Protein AF-A6R7G6-F1 (afdb_monomer)

Solvent-accessible surface area (backbone atoms only — not comparable to full-atom values): 27952 Å² total; per-residue (Å²): 140,76,88,80,79,79,88,85,70,88,82,64,100,45,64,70,62,49,52,57,54,51,56,64,68,70,66,77,73,83,87,83,83,85,75,81,83,83,69,73,82,87,54,69,49,76,60,52,69,65,52,47,53,56,47,39,74,53,33,26,69,84,69,64,51,50,32,32,72,85,32,80,32,86,44,64,49,76,43,20,25,41,95,50,79,38,76,44,68,49,78,50,63,40,46,49,58,53,22,52,49,43,24,53,43,52,71,58,58,76,83,73,89,89,80,89,82,87,79,90,68,47,49,63,60,49,53,62,50,35,54,57,30,52,78,71,67,38,52,69,60,41,50,53,52,52,50,50,44,38,48,30,26,72,78,61,50,33,53,37,33,37,102,47,78,95,24,65,54,31,40,46,66,70,57,56,35,60,52,22,53,52,53,26,74,73,39,85,54,61,69,60,17,52,52,51,28,49,52,29,43,45,33,38,54,37,28,42,52,68,48,46,65,18,78,76,14,29,36,87,88,80,72,45,32,27,40,32,42,84,59,77,59,76,81,83,87,62,63,89,69,73,58,43,86,73,42,46,66,55,12,59,74,71,74,48,51,60,70,60,38,51,51,35,44,59,73,60,77,50,88,56,70,71,58,53,50,52,46,29,19,54,50,6,29,52,21,60,71,51,70,82,49,80,93,36,74,90,43,26,33,79,40,66,40,68,71,57,46,54,36,50,52,47,38,54,51,43,49,52,47,43,28,48,76,72,36,73,71,50,70,85,72,55,80,95,51,51,47,88,85,52,69,74,65,64,85,74,94,67,84,82,78,87,81,79,89,82,87,91,78,93,75,79,81,77,76,75,91,72,74,76,68,75,82,80,71,66,60,70,63,62,52,48,51,53,50,51,55,52,51,51,53,52,51,49,38,23,49,40,45,43,57,30,58,60,84,57,68,40,91,84,41,87,89,58,26,59,70,37,77,67,88,89,38,55,63,47,74,79,57,59,51,48,58,80,85,47,67,52,81,67,44,57,74,74,52,81,66,82,68,55,78,82,77,66,66,75,74,83,75,79,131

pLDDT: mean 70.55, std 24.35, range [22.7, 98.06]

Radius of gyration: 28.35 Å; Cα contacts (8 Å, |Δi|>4): 483; chains: 1; bounding box: 57×86×83 Å

Secondary structure (DSSP, 8-state):
---------PPPS-HHHHHHHHHHHH------S---TTPPPPPB---HHHHHHHHHHHH-SS-SS--BTT--S-SEEEEEBGGGTTSSEEEEESHHHHHHHHHHHHHHTT-S----------HHHHHHHHHHHHHTT-HHHHHHHHHHHHHHHHHHSS--SSSSGGGTT------HHHHHHHHHHT-S-HHHHHHHHHHHHHHHHHHIIIIISSTTTB-TTTS-B-------S--SSSPTTTTHHHHHHHHHHTTS-HHHHHHHHHTTSS--HHHHHHHHHHHHHHHHT--S-GGGTTTGGG---HHHHHHHHHHHHHHHHHHHHTSTT-----GGG--TTTTT-----SPPP----------PPPPPS----------HHHHHHHHHHHHHHHHHHHHHBTT---S---TT-SS-TT---STT---TT--SS--SSS-HHHHHTT------TTT--------

Mean predicted aligned error: 15.46 Å

Sequence (463 aa):
MKENTPLTAPLDDHGFSHAIRELRKSSSIHITDSADEGSLPPVFKVWVDNAMESLLEQEDTDKNLQITILDNGPKVVSLGTFLSDGGRTREIRGTYLLANLLEELHLTKGRLASKMIHFHCVSKNRYFACLGLLELGRLDLVRDILYNFIFQVKHYGKIPNANRSYYLCRSQPPFLSDLAVRTFKSIDNKEEAAAVLRAGILAAIKEYFTVWMSEPRYDPTTGLSRFKPPGKGIPLEVEEGHFDAVLYSYAEKYACTIPEFIDQYNFGNVNEPELDEYFMHDRGVRESGHDTSYRFDQGCADLATVDLNCLLYKYESDIAWAIKNVFNDKLPIPAEWRTPETHYLRIRNNPLPATGAASPAANKPTPSVTRALPKFECVGGLSNQLVYRWLQLMVRVAVNYHGAIVEKYDVTQLDNPSQVDAEYGNQGLDFKYANVEGHRKLMVKALGLCVPYDDLRMENAHI

Foldseek 3Di:
DDDDDDPDDDDDPCLVVVVLVVVVVPPPDDDDDDDPPPDDDFAFDDPLVVCLVVLCVQAVQVNLQAHFLVTPGPQKDWTATVVVVRPDTDMDGHRQRSLVVLLVSVVPPPPDDDDDDDDFDFVVVVLVVLVLCLVVVVLVVLLVSLVVQLVCCLPLVGAFRTPDPLRSQAAAADDQLVSLVSSLVSDPPNVVSLVSNLSSLLSLVSSLVRPFQDPPQQDPVVRFGFLQGPDAADRPPDDPPPCCVVQVVVCVVVVHDSVVSSVCRRVVVDDDVVVRQVVRQVSSCVRHVPVDDPVSPVGRRVDRDPRRRVSSVVSVVSSCCCCVPPVVVDRDRDPSSDDPVCPPVDDDPDDDDDDDDDDDDDDDPPPDPPPPDPPPPVPSPPVVVVVVLVLLQQVQCCSRQSHFDWDAFDSVDSVCRQFDPPDVGTPSSNDHSHSPPPPCVSVVVSPPDPPDPVNPDPPDPDD

Structure (mmCIF, N/CA/C/O backbone):
data_AF-A6R7G6-F1
#
_entry.id   AF-A6R7G6-F1
#
loop_
_atom_site.group_PDB
_atom_site.id
_atom_site.type_symbol
_atom_site.label_atom_id
_atom_site.label_alt_id
_atom_site.label_comp_id
_atom_site.label_asym_id
_atom_site.label_entity_id
_atom_site.label_seq_id
_atom_site.pdbx_PDB_ins_code
_atom_site.Cartn_x
_atom_site.Cartn_y
_atom_site.Cartn_z
_atom_site.occupancy
_atom_site.B_iso_or_equiv
_atom_site.auth_seq_id
_atom_site.auth_comp_id
_atom_site.auth_asym_id
_atom_site.auth_atom_id
_atom_site.pdbx_PDB_model_num
ATOM 1 N N . MET A 1 1 ? -3.010 -20.285 52.092 1.00 33.47 1 MET A N 1
ATOM 2 C CA . MET A 1 1 ? -3.570 -21.053 50.963 1.00 33.47 1 MET A CA 1
ATOM 3 C C . MET A 1 1 ? -4.960 -20.518 50.663 1.00 33.47 1 MET A C 1
ATOM 5 O O . MET A 1 1 ? -5.876 -20.753 51.438 1.00 33.47 1 MET A O 1
ATOM 9 N N . LYS A 1 2 ? -5.086 -19.727 49.599 1.00 24.39 2 LYS A N 1
ATOM 10 C CA . LYS A 1 2 ? -6.346 -19.474 48.899 1.00 24.39 2 LYS A CA 1
ATOM 11 C C . LYS A 1 2 ? -6.039 -19.769 47.437 1.00 24.39 2 LYS A C 1
ATOM 13 O O . LYS A 1 2 ? -5.080 -19.221 46.902 1.00 24.39 2 LYS A O 1
ATOM 18 N N . GLU A 1 3 ? -6.758 -20.731 46.883 1.00 26.06 3 GLU A N 1
ATOM 19 C CA . GLU A 1 3 ? -6.648 -21.174 45.498 1.00 26.06 3 GLU A CA 1
ATOM 20 C C . GLU A 1 3 ? -7.023 -20.014 44.569 1.00 26.06 3 GLU A C 1
ATOM 22 O O . GLU A 1 3 ? -8.122 -19.473 44.665 1.00 26.06 3 GLU A O 1
ATOM 27 N N . ASN A 1 4 ? -6.101 -19.621 43.688 1.00 26.94 4 ASN A N 1
ATOM 28 C CA . ASN A 1 4 ? -6.408 -18.754 42.557 1.00 26.94 4 ASN A CA 1
ATOM 29 C C . ASN A 1 4 ? -6.772 -19.647 41.373 1.00 26.94 4 ASN A C 1
ATOM 31 O O . ASN A 1 4 ? -5.912 -20.270 40.751 1.00 26.94 4 ASN A O 1
ATOM 35 N N . THR A 1 5 ? -8.063 -19.710 41.082 1.00 26.31 5 THR A N 1
ATOM 36 C CA . THR A 1 5 ? -8.622 -20.320 39.879 1.00 26.31 5 THR A CA 1
ATOM 37 C C . THR A 1 5 ? -8.076 -19.598 38.637 1.00 26.31 5 THR A C 1
ATOM 39 O O . THR A 1 5 ? -8.163 -18.368 38.577 1.00 26.31 5 THR A O 1
ATOM 42 N N . PRO A 1 6 ? -7.530 -20.298 37.627 1.00 26.67 6 PRO A N 1
ATOM 43 C CA . PRO A 1 6 ? -7.123 -19.659 36.384 1.00 26.67 6 PRO A CA 1
ATOM 44 C C . PRO A 1 6 ? -8.371 -19.238 35.597 1.00 26.67 6 PRO A C 1
ATOM 46 O O . PRO A 1 6 ? -9.225 -20.066 35.270 1.00 26.67 6 PRO A O 1
ATOM 49 N N . LEU A 1 7 ? -8.474 -17.940 35.297 1.00 26.38 7 LEU A N 1
ATOM 50 C CA . LEU A 1 7 ? -9.456 -17.371 34.373 1.00 26.38 7 LEU A CA 1
ATOM 51 C C . LEU A 1 7 ? -9.240 -17.977 32.980 1.00 26.38 7 LEU A C 1
ATOM 53 O O . LEU A 1 7 ? -8.423 -17.516 32.190 1.00 26.38 7 LEU A O 1
ATOM 57 N N . THR A 1 8 ? -9.972 -19.048 32.700 1.00 30.09 8 THR A N 1
ATOM 58 C CA . THR A 1 8 ? -10.087 -19.678 31.387 1.00 30.09 8 THR A CA 1
ATOM 59 C C . THR A 1 8 ? -11.289 -19.060 30.681 1.00 30.09 8 THR A C 1
ATOM 61 O O . THR A 1 8 ? -12.417 -19.527 30.807 1.00 30.09 8 THR A O 1
ATOM 64 N N . ALA A 1 9 ? -11.054 -17.968 29.957 1.00 25.23 9 ALA A N 1
ATOM 65 C CA . ALA A 1 9 ? -11.993 -17.446 28.971 1.00 25.23 9 ALA A CA 1
ATOM 66 C C . ALA A 1 9 ? -11.263 -17.329 27.621 1.00 25.23 9 ALA A C 1
ATOM 68 O O . ALA A 1 9 ? -10.130 -16.840 27.604 1.00 25.23 9 ALA A O 1
ATOM 69 N N . PRO A 1 10 ? -11.859 -17.783 26.503 1.00 24.67 10 PRO A N 1
ATOM 70 C CA . PRO A 1 10 ? -11.291 -17.567 25.178 1.00 24.67 10 PRO A CA 1
ATOM 71 C C . PRO A 1 10 ? -11.267 -16.063 24.896 1.00 24.67 10 PRO A C 1
ATOM 73 O O . PRO A 1 10 ? -12.288 -15.395 25.056 1.00 24.67 10 PRO A O 1
ATOM 76 N N . LEU A 1 11 ? -10.110 -15.535 24.501 1.00 32.75 11 LEU A N 1
ATOM 77 C CA . LEU A 1 11 ? -9.995 -14.158 24.029 1.00 32.75 11 LEU A CA 1
ATOM 78 C C . LEU A 1 11 ? -10.584 -14.088 22.616 1.00 32.75 11 LEU A C 1
ATOM 80 O O . LEU A 1 11 ? -10.119 -14.760 21.699 1.00 32.75 11 LEU A O 1
ATOM 84 N N . ASP A 1 12 ? -11.635 -13.294 22.465 1.00 33.44 12 ASP A N 1
ATOM 85 C CA . ASP A 1 12 ? -12.128 -12.817 21.181 1.00 33.44 12 ASP A CA 1
ATOM 86 C C . ASP A 1 12 ? -11.127 -11.825 20.547 1.00 33.44 12 ASP A C 1
ATOM 88 O O . ASP A 1 12 ? -10.158 -11.405 21.182 1.00 33.44 12 ASP A O 1
ATOM 92 N N . ASP A 1 13 ? -11.349 -11.461 19.275 1.00 38.31 13 ASP A N 1
ATOM 93 C CA . ASP A 1 13 ? -10.521 -10.600 18.394 1.00 38.31 13 ASP A CA 1
ATOM 94 C C . ASP A 1 13 ? -10.194 -9.179 18.954 1.00 38.31 13 ASP A C 1
ATOM 96 O O . ASP A 1 13 ? -9.697 -8.311 18.237 1.00 38.31 13 ASP A O 1
ATOM 100 N N . HIS A 1 14 ? -10.444 -8.918 20.239 1.00 39.19 14 HIS A N 1
ATOM 101 C CA . HIS A 1 14 ? -10.328 -7.641 20.941 1.00 39.19 14 HIS A CA 1
ATOM 102 C C . HIS A 1 14 ? -9.076 -7.511 21.825 1.00 39.19 14 HIS A C 1
ATOM 104 O O . HIS A 1 14 ? -9.069 -6.698 22.748 1.00 39.19 14 HIS A O 1
ATOM 110 N N . GLY A 1 15 ? -7.993 -8.253 21.566 1.00 37.56 15 GLY A N 1
ATOM 111 C CA . GLY A 1 15 ? -6.768 -8.207 22.387 1.00 37.56 15 GLY A CA 1
ATOM 112 C C . GLY A 1 15 ? -6.227 -6.788 22.643 1.00 37.56 15 GLY A C 1
ATOM 113 O O . GLY A 1 15 ? -5.815 -6.473 23.760 1.00 37.56 15 GLY A O 1
ATOM 114 N N . PHE A 1 16 ? -6.333 -5.895 21.653 1.00 35.22 16 PHE A N 1
ATOM 115 C CA . PHE A 1 16 ? -5.952 -4.484 21.779 1.00 35.22 16 PHE A CA 1
ATOM 116 C C . PHE A 1 16 ? -6.892 -3.704 22.717 1.00 35.22 16 PHE A C 1
ATOM 118 O O . PHE A 1 16 ? -6.449 -3.017 23.638 1.00 35.22 16 PHE A O 1
ATOM 125 N N . SER A 1 17 ? -8.206 -3.867 22.548 1.00 38.19 17 SER A N 1
ATOM 126 C CA . SER A 1 17 ? -9.232 -3.227 23.378 1.00 38.19 17 SER A CA 1
ATOM 127 C C . SER A 1 17 ? -9.229 -3.775 24.815 1.00 38.19 17 SER A C 1
ATOM 129 O O . SER A 1 17 ? -9.466 -3.025 25.762 1.00 38.19 17 SER A O 1
ATOM 131 N N . HIS A 1 18 ? -8.907 -5.061 24.999 1.00 39.12 18 HIS A N 1
ATOM 132 C CA . HIS A 1 18 ? -8.745 -5.707 26.302 1.00 39.12 18 HIS A CA 1
ATOM 133 C C . HIS A 1 18 ? -7.494 -5.204 27.032 1.00 39.12 18 HIS A C 1
ATOM 135 O O . HIS A 1 18 ? -7.595 -4.854 28.205 1.00 39.12 18 HIS A O 1
ATOM 141 N N . ALA A 1 19 ? -6.347 -5.085 26.352 1.00 39.72 19 ALA A N 1
ATOM 142 C CA . ALA A 1 19 ? -5.133 -4.503 26.931 1.00 39.72 19 ALA A CA 1
ATOM 143 C C . ALA A 1 19 ? -5.363 -3.053 27.392 1.00 39.72 19 ALA A C 1
ATOM 145 O O . ALA A 1 19 ? -5.019 -2.705 28.519 1.00 39.72 19 ALA A O 1
ATOM 146 N N . ILE A 1 20 ? -6.050 -2.233 26.584 1.00 38.53 20 ILE A N 1
ATOM 147 C CA . ILE A 1 20 ? -6.451 -0.869 26.972 1.00 38.53 20 ILE A CA 1
ATOM 148 C C . ILE A 1 20 ? -7.426 -0.876 28.163 1.00 38.53 20 ILE A C 1
ATOM 150 O O . ILE A 1 20 ? -7.342 -0.016 29.042 1.00 38.53 20 ILE A O 1
ATOM 154 N N . ARG A 1 21 ? -8.357 -1.838 28.228 1.00 39.62 21 ARG A N 1
ATOM 155 C CA . ARG A 1 21 ? -9.328 -1.945 29.329 1.00 39.62 21 ARG A CA 1
ATOM 156 C C . ARG A 1 21 ? -8.687 -2.403 30.640 1.00 39.62 21 ARG A C 1
ATOM 158 O O . ARG A 1 21 ? -9.085 -1.910 31.691 1.00 39.62 21 ARG A O 1
ATOM 165 N N . GLU A 1 22 ? -7.718 -3.310 30.592 1.00 37.50 22 GLU A N 1
ATOM 166 C CA . GLU A 1 22 ? -6.976 -3.765 31.774 1.00 37.50 22 GLU A CA 1
ATOM 167 C C . GLU A 1 22 ? -5.981 -2.701 32.264 1.00 37.50 22 GLU A C 1
ATOM 169 O O . GLU A 1 22 ? -5.927 -2.445 33.466 1.00 37.50 22 GLU A O 1
ATOM 174 N N . LEU A 1 23 ? -5.326 -1.961 31.357 1.00 35.09 23 LEU A N 1
ATOM 175 C CA . LEU A 1 23 ? -4.512 -0.782 31.700 1.00 35.09 23 LEU A CA 1
ATOM 176 C C . LEU A 1 23 ? -5.310 0.304 32.447 1.00 35.09 23 LEU A C 1
ATOM 178 O O . LEU A 1 23 ? -4.769 0.979 33.318 1.00 35.09 23 LEU A O 1
ATOM 182 N N . ARG A 1 24 ? -6.612 0.453 32.154 1.00 33.62 24 ARG A N 1
ATOM 183 C CA . ARG A 1 24 ? -7.520 1.362 32.886 1.00 33.62 24 ARG A CA 1
ATOM 184 C C . ARG A 1 24 ? -7.912 0.866 34.279 1.00 33.62 24 ARG A C 1
ATOM 186 O O . ARG A 1 24 ? -8.348 1.668 35.098 1.00 33.62 24 ARG A O 1
ATOM 193 N N . LYS A 1 25 ? -7.839 -0.443 34.539 1.00 33.53 25 LYS A N 1
ATOM 194 C CA . LYS A 1 25 ? -8.192 -1.026 35.845 1.00 33.53 25 LYS A CA 1
ATOM 195 C C . LYS A 1 25 ? -7.006 -1.040 36.806 1.00 33.53 25 LYS A C 1
ATOM 197 O O . LYS A 1 25 ? -7.217 -0.918 38.007 1.00 33.53 25 LYS A O 1
ATOM 202 N N . SER A 1 26 ? -5.779 -1.164 36.295 1.00 31.97 26 SER A N 1
ATOM 203 C CA . SER A 1 26 ? -4.554 -1.139 37.107 1.00 31.97 26 SER A CA 1
ATOM 204 C C . SER A 1 26 ? -4.103 0.273 37.500 1.00 31.97 26 SER A C 1
ATOM 206 O O . SER A 1 26 ? -3.257 0.419 38.376 1.00 31.97 26 SER A O 1
ATOM 208 N N . SER A 1 27 ? -4.670 1.325 36.902 1.00 30.30 27 SER A N 1
ATOM 209 C CA . SER A 1 27 ? -4.340 2.728 37.180 1.00 30.30 27 SER A CA 1
ATOM 210 C C . SER A 1 27 ? -5.045 3.278 38.429 1.00 30.30 27 SER A C 1
ATOM 212 O O . SER A 1 27 ? -5.704 4.313 38.378 1.00 30.30 27 SER A O 1
ATOM 214 N N . SER A 1 28 ? -4.904 2.585 39.560 1.00 27.33 28 SER A N 1
ATOM 215 C CA . SER A 1 28 ? -5.054 3.193 40.891 1.00 27.33 28 SER A CA 1
ATOM 216 C C . SER A 1 28 ? -3.657 3.502 41.425 1.00 27.33 28 SER A C 1
ATOM 218 O O . SER A 1 28 ? -3.198 2.890 42.383 1.00 27.33 28 SER A O 1
ATOM 220 N N . ILE A 1 29 ? -2.934 4.389 40.737 1.00 26.22 29 ILE A N 1
ATOM 221 C CA . ILE A 1 29 ? -1.634 4.868 41.207 1.00 26.22 29 ILE A CA 1
ATOM 222 C C . ILE A 1 29 ? -1.896 6.118 42.038 1.00 26.22 29 ILE A C 1
ATOM 224 O O . ILE A 1 29 ? -2.323 7.152 41.524 1.00 26.22 29 ILE A O 1
ATOM 228 N N . HIS A 1 30 ? -1.665 5.978 43.341 1.00 25.23 30 HIS A N 1
ATOM 229 C CA . HIS A 1 30 ? -1.550 7.084 44.276 1.00 25.23 30 HIS A CA 1
ATOM 230 C C . HIS A 1 30 ? -0.353 7.952 43.882 1.00 25.23 30 HIS A C 1
ATOM 232 O O . HIS A 1 30 ? 0.795 7.530 43.992 1.00 25.23 30 HIS A O 1
ATOM 238 N N . ILE A 1 31 ? -0.639 9.171 43.427 1.00 24.78 31 ILE A N 1
ATOM 239 C CA . ILE A 1 31 ? 0.339 10.253 43.347 1.00 24.78 31 ILE A CA 1
ATOM 240 C C . ILE A 1 31 ? 0.515 10.780 44.779 1.00 24.78 31 ILE A C 1
ATOM 242 O O . ILE A 1 31 ? -0.341 11.498 45.281 1.00 24.78 31 ILE A O 1
ATOM 246 N N . THR A 1 32 ? 1.597 10.391 45.446 1.00 22.92 32 THR A N 1
ATOM 247 C CA . THR A 1 32 ? 2.105 11.002 46.692 1.00 22.92 32 THR A CA 1
ATOM 248 C C . THR A 1 32 ? 3.362 11.792 46.322 1.00 22.92 32 THR A C 1
ATOM 250 O O . THR A 1 32 ? 4.213 11.230 45.639 1.00 22.92 32 THR A O 1
ATOM 253 N N . ASP A 1 33 ? 3.636 13.047 46.667 1.00 26.66 33 ASP A N 1
ATOM 254 C CA . ASP A 1 33 ? 2.992 14.164 47.370 1.00 26.66 33 ASP A CA 1
ATOM 255 C C . ASP A 1 33 ? 3.595 15.403 46.660 1.00 26.66 33 ASP A C 1
ATOM 257 O O . ASP A 1 33 ? 4.799 15.443 46.423 1.00 26.66 33 ASP A O 1
ATOM 261 N N . SER A 1 34 ? 2.870 16.401 46.162 1.00 26.17 34 SER A N 1
ATOM 262 C CA . SER A 1 34 ? 2.090 17.365 46.928 1.00 26.17 34 SER A CA 1
ATOM 263 C C . SER A 1 34 ? 0.894 17.827 46.094 1.00 26.17 34 SER A C 1
ATOM 265 O O . SER A 1 34 ? 1.012 18.686 45.213 1.00 26.17 34 SER A O 1
ATOM 267 N N . ALA A 1 35 ? -0.265 17.238 46.345 1.00 29.17 35 ALA A N 1
ATOM 268 C CA . ALA A 1 35 ? -1.493 17.688 45.729 1.00 29.17 35 ALA A CA 1
ATOM 269 C C . ALA A 1 35 ? -2.090 18.843 46.546 1.00 29.17 35 ALA A C 1
ATOM 271 O O . ALA A 1 35 ? -2.478 18.660 47.696 1.00 29.17 35 ALA A O 1
ATOM 272 N N . ASP A 1 36 ? -2.247 20.011 45.920 1.00 28.64 36 ASP A N 1
ATOM 273 C CA . ASP A 1 36 ? -3.478 20.776 46.130 1.00 28.64 36 ASP A CA 1
ATOM 274 C C . ASP A 1 36 ? -4.588 19.995 45.400 1.00 28.64 36 ASP A C 1
ATOM 276 O O . ASP A 1 36 ? -4.905 20.238 44.229 1.00 28.64 36 ASP A O 1
ATOM 280 N N . GLU A 1 37 ? -5.115 18.970 46.073 1.00 30.59 37 GLU A N 1
ATOM 281 C CA . GLU A 1 37 ? -6.306 18.226 45.663 1.00 30.59 37 GLU A CA 1
ATOM 282 C C . GLU A 1 37 ? -7.493 19.199 45.596 1.00 30.59 37 GLU A C 1
ATOM 284 O O . GLU A 1 37 ? -8.006 19.657 46.615 1.00 30.59 37 GLU A O 1
ATOM 289 N N . GLY A 1 38 ? -7.928 19.543 44.378 1.00 29.88 38 GLY A N 1
ATOM 290 C CA . GLY A 1 38 ? -9.173 20.286 44.146 1.00 29.88 38 GLY A CA 1
ATOM 291 C C . GLY A 1 38 ? -9.127 21.402 43.101 1.00 29.88 38 GLY A C 1
ATOM 292 O O . GLY A 1 38 ? -10.178 21.947 42.767 1.00 29.88 38 GLY A O 1
ATOM 293 N N . SER A 1 39 ? -7.963 21.755 42.545 1.00 36.66 39 SER A N 1
ATOM 294 C CA . SER A 1 39 ? -7.903 22.790 41.502 1.00 36.66 39 SER A CA 1
ATOM 295 C C . SER A 1 39 ? -8.093 22.199 40.100 1.00 36.66 39 SER A C 1
ATOM 297 O O . SER A 1 39 ? -7.400 21.267 39.699 1.00 36.66 39 SER A O 1
ATOM 299 N N . LEU A 1 40 ? -9.053 22.745 39.344 1.00 35.47 40 LEU A N 1
ATOM 300 C CA . LEU A 1 40 ? -9.154 22.546 37.894 1.00 35.47 40 LEU A CA 1
ATOM 301 C C . LEU A 1 40 ? -7.770 22.751 37.240 1.00 35.47 40 LEU A C 1
ATOM 303 O O . LEU A 1 40 ? -6.994 23.574 37.741 1.00 35.47 40 LEU A O 1
ATOM 307 N N . PRO A 1 41 ? -7.452 22.055 36.127 1.00 45.28 41 PRO A N 1
ATOM 308 C CA . PRO A 1 41 ? -6.180 22.243 35.436 1.00 45.28 41 PRO A CA 1
ATOM 309 C C . PRO A 1 41 ? -5.929 23.738 35.174 1.00 45.28 41 PRO A C 1
ATOM 311 O O . PRO A 1 41 ? -6.871 24.463 34.835 1.00 45.28 41 PRO A O 1
ATOM 314 N N . PRO A 1 42 ? -4.691 24.229 35.372 1.00 53.38 42 PRO A N 1
ATOM 315 C CA . PRO A 1 42 ? -4.397 25.652 35.296 1.00 53.38 42 PRO A CA 1
ATOM 316 C C . PRO A 1 42 ? -4.761 26.198 33.914 1.00 53.38 42 PRO A C 1
ATOM 318 O O . PRO A 1 42 ? -4.256 25.736 32.895 1.00 53.38 42 PRO A O 1
ATOM 321 N N . VAL A 1 43 ? -5.639 27.197 33.894 1.00 52.94 43 VAL A N 1
ATOM 322 C CA . VAL A 1 43 ? -5.986 27.951 32.686 1.00 52.94 43 VAL A CA 1
ATOM 323 C C . VAL A 1 43 ? -5.052 29.152 32.607 1.00 52.94 43 VAL A C 1
ATOM 325 O O . VAL A 1 43 ? -4.858 29.855 33.604 1.00 52.94 43 VAL A O 1
ATOM 328 N N . PHE A 1 44 ? -4.471 29.397 31.438 1.00 63.38 44 PHE A N 1
ATOM 329 C CA . PHE A 1 44 ? -3.519 30.483 31.209 1.00 63.38 44 PHE A CA 1
ATOM 330 C C . PHE A 1 44 ? -4.152 31.588 30.362 1.00 63.38 44 PHE A C 1
ATOM 332 O O . PHE A 1 44 ? -4.957 31.313 29.473 1.00 63.38 44 PHE A O 1
ATOM 339 N N . LYS A 1 45 ? -3.788 32.845 30.637 1.00 67.19 45 LYS A N 1
ATOM 340 C CA . LYS A 1 45 ? -4.138 33.997 29.797 1.00 67.19 45 LYS A CA 1
ATOM 341 C C . LYS A 1 45 ? -2.902 34.363 28.988 1.00 67.19 45 LYS A C 1
ATOM 343 O O . LYS A 1 45 ? -1.896 34.776 29.559 1.00 67.19 45 LYS A O 1
ATOM 348 N N . VAL A 1 46 ? -2.973 34.179 27.673 1.00 69.81 46 VAL A N 1
ATOM 349 C CA . VAL A 1 46 ? -1.808 34.271 26.790 1.00 69.81 46 VAL A CA 1
ATOM 350 C C . VAL A 1 46 ? -2.146 35.114 25.565 1.00 69.81 46 VAL A C 1
ATOM 352 O O . VAL A 1 46 ? -3.193 34.929 24.946 1.00 69.81 46 VAL A O 1
ATOM 355 N N . TRP A 1 47 ? -1.250 36.034 25.210 1.00 75.56 47 TRP A N 1
ATOM 356 C CA . TRP A 1 47 ? -1.277 36.720 23.920 1.00 75.56 47 TRP A CA 1
ATOM 357 C C . TRP A 1 47 ? -0.612 35.815 22.887 1.00 75.56 47 TRP A C 1
ATOM 359 O O . TRP A 1 47 ? 0.605 35.659 22.920 1.00 75.56 47 TRP A O 1
ATOM 369 N N . VAL A 1 48 ? -1.419 35.185 22.029 1.00 75.25 48 VAL A N 1
ATOM 370 C CA . VAL A 1 48 ? -0.998 34.036 21.207 1.00 75.25 48 VAL A CA 1
ATOM 371 C C . VAL A 1 48 ? 0.250 34.327 20.374 1.00 75.25 48 VAL A C 1
ATOM 373 O O . VAL A 1 48 ? 1.215 33.580 20.485 1.00 75.25 48 VAL A O 1
ATOM 376 N N . ASP A 1 49 ? 0.266 35.415 19.599 1.00 75.12 49 ASP A N 1
ATOM 377 C CA . ASP A 1 49 ? 1.402 35.731 18.722 1.00 75.12 49 ASP A CA 1
ATOM 378 C C . ASP A 1 49 ? 2.688 36.010 19.518 1.00 75.12 49 ASP A C 1
ATOM 380 O O . ASP A 1 49 ? 3.703 35.363 19.277 1.00 75.12 49 ASP A O 1
ATOM 384 N N . ASN A 1 50 ? 2.622 36.871 20.539 1.00 78.44 50 ASN A N 1
ATOM 385 C CA . ASN A 1 50 ? 3.784 37.210 21.371 1.00 78.44 50 ASN A CA 1
ATOM 386 C C . ASN A 1 50 ? 4.337 35.994 22.128 1.00 78.44 50 ASN A C 1
ATOM 388 O O . ASN A 1 50 ? 5.546 35.843 22.275 1.00 78.44 50 ASN A O 1
ATOM 392 N N . ALA A 1 51 ? 3.455 35.135 22.642 1.00 75.38 51 ALA A N 1
ATOM 393 C CA . ALA A 1 51 ? 3.871 33.942 23.366 1.00 75.38 51 ALA A CA 1
ATOM 394 C C . ALA A 1 51 ? 4.478 32.895 22.436 1.00 75.38 51 ALA A C 1
ATOM 396 O O . ALA A 1 51 ? 5.416 32.216 22.834 1.00 75.38 51 ALA A O 1
ATOM 397 N N . MET A 1 52 ? 3.972 32.779 21.207 1.00 80.62 52 MET A N 1
ATOM 398 C CA . MET A 1 52 ? 4.524 31.876 20.204 1.00 80.62 52 MET A CA 1
ATOM 399 C C . MET A 1 52 ? 5.915 32.338 19.747 1.00 80.62 52 MET A C 1
ATOM 401 O O . MET A 1 52 ? 6.835 31.528 19.716 1.00 80.62 52 MET A O 1
ATOM 405 N N . GLU A 1 53 ? 6.086 33.631 19.452 1.00 84.31 53 GLU A N 1
ATOM 406 C CA . GLU A 1 53 ? 7.384 34.216 19.080 1.00 84.31 53 GLU A CA 1
ATOM 407 C C . GLU A 1 53 ? 8.411 34.074 20.205 1.00 84.31 53 GLU A C 1
ATOM 409 O O . GLU A 1 53 ? 9.499 33.555 19.973 1.00 84.31 53 GLU A O 1
ATOM 414 N N . SER A 1 54 ? 8.039 34.446 21.434 1.00 85.06 54 SER A N 1
ATOM 415 C CA . SER A 1 54 ? 8.918 34.317 22.601 1.00 85.06 54 SER A CA 1
ATOM 416 C C . SER A 1 54 ? 9.290 32.864 22.894 1.00 85.06 54 SER A C 1
ATOM 418 O O . SER A 1 54 ? 10.411 32.603 23.321 1.00 85.06 54 SER A O 1
ATOM 420 N N . LEU A 1 55 ? 8.361 31.923 22.699 1.00 85.62 55 LEU A N 1
ATOM 421 C CA . LEU A 1 55 ? 8.616 30.506 22.935 1.00 85.62 55 LEU A CA 1
ATOM 422 C C . LEU A 1 55 ? 9.595 29.937 21.901 1.00 85.62 55 LEU A C 1
ATOM 424 O O . LEU A 1 55 ? 10.506 29.210 22.279 1.00 85.62 55 LEU A O 1
ATOM 428 N N . LEU A 1 56 ? 9.436 30.291 20.624 1.00 88.81 56 LEU A N 1
ATOM 429 C CA . LEU A 1 56 ? 10.343 29.866 19.554 1.00 88.81 56 LEU A CA 1
ATOM 430 C C . LEU A 1 56 ? 11.730 30.490 19.703 1.00 88.81 56 LEU A C 1
ATOM 432 O O . LEU A 1 56 ? 12.721 29.778 19.647 1.00 88.81 56 LEU A O 1
ATOM 436 N N . GLU A 1 57 ? 11.819 31.795 19.966 1.00 90.25 57 GLU A N 1
ATOM 437 C CA . GLU A 1 57 ? 13.110 32.469 20.171 1.00 90.25 57 GLU A CA 1
ATOM 438 C C . GLU A 1 57 ? 13.922 31.834 21.310 1.00 90.25 57 GLU A C 1
ATOM 440 O O . GLU A 1 57 ? 15.151 31.787 21.259 1.00 90.25 57 GLU A O 1
ATOM 445 N N . GLN A 1 58 ? 13.229 31.328 22.331 1.00 90.88 58 GLN A N 1
ATOM 446 C CA . GLN A 1 58 ? 13.846 30.721 23.499 1.00 90.88 58 GLN A CA 1
ATOM 447 C C . GLN A 1 58 ? 14.169 29.226 23.322 1.00 90.88 58 GLN A C 1
ATOM 449 O O . GLN A 1 58 ? 15.206 28.770 23.807 1.00 90.88 58 GLN A O 1
ATOM 454 N N . GLU A 1 59 ? 13.267 28.449 22.716 1.00 89.44 59 GLU A N 1
ATOM 455 C CA . GLU A 1 59 ? 13.305 26.980 22.763 1.00 89.44 59 GLU A CA 1
ATOM 456 C C . GLU A 1 59 ? 13.583 26.300 21.414 1.00 89.44 59 GLU A C 1
ATOM 458 O O . GLU A 1 59 ? 13.966 25.134 21.441 1.00 89.44 59 GLU A O 1
ATOM 463 N N . ASP A 1 60 ? 13.420 26.989 20.277 1.00 90.69 60 ASP A N 1
ATOM 464 C CA . ASP A 1 60 ? 13.723 26.496 18.919 1.00 90.69 60 ASP A CA 1
ATOM 465 C C . ASP A 1 60 ? 15.114 27.001 18.490 1.00 90.69 60 ASP A C 1
ATOM 467 O O . ASP A 1 60 ? 15.294 28.113 17.983 1.00 90.69 60 ASP A O 1
ATOM 471 N N . THR A 1 61 ? 16.138 26.197 18.777 1.00 90.75 61 THR A N 1
ATOM 472 C CA . THR A 1 61 ? 17.548 26.588 18.615 1.00 90.75 61 THR A CA 1
ATOM 473 C C . THR A 1 61 ? 18.101 26.312 17.223 1.00 90.75 61 THR A C 1
ATOM 475 O O . THR A 1 61 ? 19.025 27.007 16.789 1.00 90.75 61 THR A O 1
ATOM 478 N N . ASP A 1 62 ? 17.551 25.325 16.517 1.00 89.31 62 ASP A N 1
ATOM 479 C CA . ASP A 1 62 ? 17.924 24.997 15.139 1.00 89.31 62 ASP A CA 1
ATOM 480 C C . ASP A 1 62 ? 17.053 25.726 14.093 1.00 89.31 62 ASP A C 1
ATOM 482 O O . ASP A 1 62 ? 17.371 25.704 12.900 1.00 89.31 62 ASP A O 1
ATOM 486 N N . LYS A 1 63 ? 16.040 26.477 14.551 1.00 89.50 63 LYS A N 1
ATOM 487 C CA . LYS A 1 63 ? 15.139 27.328 13.760 1.00 89.50 63 LYS A CA 1
ATOM 488 C C . LYS A 1 63 ? 14.274 26.537 12.785 1.00 89.50 63 LYS A C 1
ATOM 490 O O . LYS A 1 63 ? 13.923 27.043 11.711 1.00 89.50 63 LYS A O 1
ATOM 495 N N . ASN A 1 64 ? 13.927 25.305 13.146 1.00 87.19 64 ASN A N 1
ATOM 496 C CA . ASN A 1 64 ? 13.064 24.443 12.347 1.00 87.19 64 ASN A CA 1
ATOM 497 C C . ASN A 1 64 ? 11.560 24.655 12.642 1.00 87.19 64 ASN A C 1
ATOM 499 O O . ASN A 1 64 ? 10.715 24.061 11.968 1.00 87.19 64 ASN A O 1
ATOM 503 N N . LEU A 1 65 ? 11.210 25.564 13.566 1.00 89.31 65 LEU A N 1
ATOM 504 C CA . LEU A 1 65 ? 9.845 25.863 14.023 1.00 89.31 65 LEU A CA 1
ATOM 505 C C . LEU A 1 65 ? 9.168 24.688 14.740 1.00 89.31 65 LEU A C 1
ATOM 507 O O . LEU A 1 65 ? 7.937 24.563 14.726 1.00 89.31 65 LEU A O 1
ATOM 511 N N . GLN A 1 66 ? 9.977 23.847 15.373 1.00 86.12 66 GLN A N 1
ATOM 512 C CA . GLN A 1 66 ? 9.600 22.783 16.287 1.00 86.12 66 GLN A CA 1
ATOM 513 C C . GLN A 1 66 ? 10.406 22.935 17.586 1.00 86.12 66 GLN A C 1
ATOM 515 O O . GLN A 1 66 ? 11.356 23.698 17.689 1.00 86.12 66 GLN A O 1
ATOM 520 N N . ILE A 1 67 ? 9.981 22.214 18.616 1.00 83.44 67 ILE A N 1
ATOM 521 C CA . ILE A 1 67 ? 10.665 22.116 19.910 1.00 83.44 67 ILE A CA 1
ATOM 522 C C . ILE A 1 67 ? 10.864 20.635 20.186 1.00 83.44 67 ILE A C 1
ATOM 524 O O . ILE A 1 67 ? 9.902 19.911 20.468 1.00 83.44 67 ILE A O 1
ATOM 528 N N . THR A 1 68 ? 12.109 20.193 20.102 1.00 84.62 68 THR A N 1
ATOM 529 C CA . THR A 1 68 ? 12.511 18.794 20.222 1.00 84.62 68 THR A CA 1
ATOM 530 C C . THR A 1 68 ? 13.515 18.604 21.361 1.00 84.62 68 THR A C 1
ATOM 532 O O . THR A 1 68 ? 13.922 19.545 22.055 1.00 84.62 68 THR A O 1
ATOM 535 N N . ILE A 1 69 ? 13.905 17.351 21.606 1.00 82.75 69 ILE A N 1
ATOM 536 C CA . ILE A 1 69 ? 15.004 17.034 22.530 1.00 82.75 69 ILE A CA 1
ATOM 537 C C . ILE A 1 69 ? 16.373 17.474 22.002 1.00 82.75 69 ILE A C 1
ATOM 539 O O . ILE A 1 69 ? 17.309 17.548 22.791 1.00 82.75 69 ILE A O 1
ATOM 543 N N . LEU A 1 70 ? 16.494 17.748 20.699 1.00 85.88 70 LEU A N 1
ATOM 544 C CA . LEU A 1 70 ? 17.737 18.209 20.081 1.00 85.88 70 LEU A CA 1
ATOM 545 C C . LEU A 1 70 ? 17.977 19.701 20.337 1.00 85.88 70 LEU A C 1
ATOM 547 O O . LEU A 1 70 ? 19.114 20.166 20.269 1.00 85.88 70 LEU A O 1
ATOM 551 N N . ASP A 1 71 ? 16.918 20.437 20.674 1.00 88.50 71 ASP A N 1
ATOM 552 C CA . ASP A 1 71 ? 17.017 21.850 20.981 1.00 88.50 71 ASP A CA 1
ATOM 553 C C . ASP A 1 71 ? 17.698 22.109 22.322 1.00 88.50 71 ASP A C 1
ATOM 555 O O . ASP A 1 71 ? 17.365 21.486 23.332 1.00 88.50 71 ASP A O 1
ATOM 559 N N . ASN A 1 72 ? 18.571 23.112 22.368 1.00 89.12 72 ASN A N 1
ATOM 560 C CA . ASN A 1 72 ? 19.363 23.439 23.560 1.00 89.12 72 ASN A CA 1
ATOM 561 C C . ASN A 1 72 ? 18.764 24.573 24.416 1.00 89.12 72 ASN A C 1
ATOM 563 O O . ASN A 1 72 ? 19.462 25.157 25.246 1.00 89.12 72 ASN A O 1
ATOM 567 N N . GLY A 1 73 ? 17.481 24.893 24.217 1.00 87.00 73 GLY A N 1
ATOM 568 C CA . GLY A 1 73 ? 16.740 25.855 25.037 1.00 87.00 73 GLY A CA 1
ATOM 569 C C . GLY A 1 73 ? 16.611 25.428 26.511 1.00 87.00 73 GLY A C 1
ATOM 570 O O . GLY A 1 73 ? 16.857 24.268 26.856 1.00 87.00 73 GLY A O 1
ATOM 571 N N . PRO A 1 74 ? 16.225 26.345 27.415 1.00 87.50 74 PRO A N 1
ATOM 572 C CA . PRO A 1 74 ? 16.193 26.108 28.861 1.00 87.50 74 PRO A CA 1
ATOM 573 C C . PRO A 1 74 ? 15.064 25.163 29.318 1.00 87.50 74 PRO A C 1
ATOM 575 O O . PRO A 1 74 ? 15.017 24.800 30.496 1.00 87.50 74 PRO A O 1
ATOM 578 N N . LYS A 1 75 ? 14.165 24.747 28.415 1.00 85.12 75 LYS A N 1
ATOM 579 C CA . LYS A 1 75 ? 13.049 23.821 28.659 1.00 85.12 75 LYS A CA 1
ATOM 580 C C . LYS A 1 75 ? 12.099 24.293 29.757 1.00 85.12 75 LYS A C 1
ATOM 582 O O . LYS A 1 75 ? 11.526 23.472 30.484 1.00 85.12 75 LYS A O 1
ATOM 587 N N . VAL A 1 76 ? 11.896 25.606 29.874 1.00 84.75 76 VAL A N 1
ATOM 588 C CA . VAL A 1 76 ? 10.971 26.199 30.848 1.00 84.75 76 VAL A CA 1
ATOM 589 C C . VAL A 1 76 ? 10.406 27.532 30.367 1.00 84.75 76 VAL A C 1
ATOM 591 O O . VAL A 1 76 ? 11.152 28.447 30.050 1.00 84.75 76 VAL A O 1
ATOM 594 N N . VAL A 1 77 ? 9.083 27.694 30.400 1.00 82.00 77 VAL A N 1
ATOM 595 C CA . VAL A 1 77 ? 8.423 28.981 30.121 1.00 82.00 77 VAL A CA 1
ATOM 596 C C . VAL A 1 77 ? 7.481 29.360 31.261 1.00 82.00 77 VAL A C 1
ATOM 598 O O . VAL A 1 77 ? 6.796 28.508 31.823 1.00 82.00 77 VAL A O 1
ATOM 601 N N . SER A 1 78 ? 7.435 30.644 31.616 1.00 79.69 78 SER A N 1
ATOM 602 C CA . SER A 1 78 ? 6.506 31.182 32.618 1.00 79.69 78 SER A CA 1
ATOM 603 C C . SER A 1 78 ? 5.316 31.854 31.939 1.00 79.69 78 SER A C 1
ATOM 605 O O . SER A 1 78 ? 5.491 32.852 31.247 1.00 79.69 78 SER A O 1
ATOM 607 N N . LEU A 1 79 ? 4.098 31.357 32.174 1.00 73.69 79 LEU A N 1
ATOM 608 C CA . LEU A 1 79 ? 2.866 31.939 31.628 1.00 73.69 79 LEU A CA 1
ATOM 609 C C . LEU A 1 79 ? 1.960 32.500 32.726 1.00 73.69 79 LEU A C 1
ATOM 611 O O . LEU A 1 79 ? 1.844 31.929 33.811 1.00 73.69 79 LEU A O 1
ATOM 615 N N . GLY A 1 80 ? 1.271 33.603 32.430 1.00 69.50 80 GLY A N 1
ATOM 616 C CA . GLY A 1 80 ? 0.286 34.219 33.321 1.00 69.50 80 GLY A CA 1
ATOM 617 C C . GLY A 1 80 ? -0.967 33.352 33.499 1.00 69.50 80 GLY A C 1
ATOM 618 O O . GLY A 1 80 ? -1.551 32.857 32.534 1.00 69.50 80 GLY A O 1
ATOM 619 N N . THR A 1 81 ? -1.413 33.171 34.740 1.00 65.00 81 THR A N 1
ATOM 620 C CA . THR A 1 81 ? -2.615 32.383 35.055 1.00 65.00 81 THR A CA 1
ATOM 621 C C . THR A 1 81 ? -3.891 33.196 34.836 1.00 65.00 81 THR A C 1
ATOM 623 O O . THR A 1 81 ? -3.970 34.368 35.206 1.00 65.00 81 THR A O 1
ATOM 626 N N . PHE A 1 82 ? -4.925 32.559 34.288 1.00 58.28 82 PHE A N 1
ATOM 627 C CA . PHE A 1 82 ? -6.212 33.180 33.968 1.00 58.28 82 PHE A CA 1
ATOM 628 C C . PHE A 1 82 ? -6.912 33.766 35.202 1.00 58.28 82 PHE A C 1
ATOM 630 O O . PHE A 1 82 ? -7.374 34.901 35.165 1.00 58.28 82 PHE A O 1
ATOM 637 N N . LEU A 1 83 ? -6.916 33.036 36.325 1.00 54.28 83 LEU A N 1
ATOM 638 C CA . LEU A 1 83 ? -7.551 33.470 37.582 1.00 54.28 83 LEU A CA 1
ATOM 639 C C . LEU A 1 83 ? -6.906 34.717 38.209 1.00 54.28 83 LEU A C 1
ATOM 641 O O . LEU A 1 83 ? -7.518 35.356 39.058 1.00 54.28 83 LEU A O 1
ATOM 645 N N . SER A 1 84 ? -5.676 35.054 37.816 1.00 64.81 84 SER A N 1
ATOM 646 C CA . SER A 1 84 ? -4.963 36.245 38.296 1.00 64.81 84 SER A CA 1
ATOM 647 C C . SER A 1 84 ? -4.947 37.390 37.281 1.00 64.81 84 SER A C 1
ATOM 649 O O . SER A 1 84 ? -4.191 38.343 37.456 1.00 64.81 84 SER A O 1
ATOM 651 N N . ASP A 1 85 ? -5.709 37.263 36.192 1.00 63.22 85 ASP A N 1
ATOM 652 C CA . ASP A 1 85 ? -5.654 38.141 35.019 1.00 63.22 85 ASP A CA 1
ATOM 653 C C . ASP A 1 85 ? -4.241 38.299 34.410 1.00 63.22 85 ASP A C 1
ATOM 655 O O . ASP A 1 85 ? -3.945 39.270 33.718 1.00 63.22 85 ASP A O 1
ATOM 659 N N . GLY A 1 86 ? -3.358 37.321 34.649 1.00 61.12 86 GLY A N 1
ATOM 660 C CA . GLY A 1 86 ? -1.951 37.342 34.242 1.00 61.12 86 GLY A CA 1
ATOM 661 C C . GLY A 1 86 ? -0.967 37.858 35.301 1.00 61.12 86 GLY A C 1
ATOM 662 O O . GLY A 1 86 ? 0.235 37.813 35.060 1.00 61.12 86 GLY A O 1
ATOM 663 N N . GLY A 1 87 ? -1.428 38.297 36.478 1.00 63.72 87 GLY A N 1
ATOM 664 C CA . GLY A 1 87 ? -0.568 38.836 37.543 1.00 63.72 87 GLY A CA 1
ATOM 665 C C . GLY A 1 87 ? 0.260 37.797 38.313 1.00 63.72 87 GLY A C 1
ATOM 666 O O . GLY A 1 87 ? 1.292 38.135 38.887 1.00 63.72 87 GLY A O 1
ATOM 667 N N . ARG A 1 88 ? -0.163 36.527 38.333 1.00 72.12 88 ARG A N 1
ATOM 668 C CA . ARG A 1 88 ? 0.619 35.391 38.851 1.00 72.12 88 ARG A CA 1
ATOM 669 C C . ARG A 1 88 ? 0.993 34.472 37.704 1.00 72.12 88 ARG A C 1
ATOM 671 O O . ARG A 1 88 ? 0.108 34.016 36.975 1.00 72.12 88 ARG A O 1
ATOM 678 N N . THR A 1 89 ? 2.274 34.151 37.592 1.00 71.25 89 THR A N 1
ATOM 679 C CA . THR A 1 89 ? 2.782 33.209 36.598 1.00 71.25 89 THR A CA 1
ATOM 680 C C . THR A 1 89 ? 2.845 31.788 37.154 1.00 71.25 89 THR A C 1
ATOM 682 O O . THR A 1 89 ? 2.943 31.568 38.363 1.00 71.25 89 THR A O 1
ATOM 685 N N . ARG A 1 90 ? 2.751 30.806 36.261 1.00 70.69 90 ARG A N 1
ATOM 686 C CA . ARG A 1 90 ? 3.093 29.408 36.521 1.00 70.69 90 ARG A CA 1
ATOM 687 C C . ARG A 1 90 ? 4.034 28.930 35.425 1.00 70.69 90 ARG A C 1
ATOM 689 O O . ARG A 1 90 ? 3.886 29.313 34.266 1.00 70.69 90 ARG A O 1
ATOM 696 N N . GLU A 1 91 ? 4.989 28.101 35.815 1.00 74.81 91 GLU A N 1
ATOM 697 C CA . GLU A 1 91 ? 5.973 27.539 34.901 1.00 74.81 91 GLU A CA 1
ATOM 698 C C . GLU A 1 91 ? 5.444 26.273 34.229 1.00 74.81 91 GLU A C 1
ATOM 700 O O . GLU A 1 91 ? 4.847 25.409 34.873 1.00 74.81 91 GLU A O 1
ATOM 705 N N . ILE A 1 92 ? 5.718 26.154 32.936 1.00 69.44 92 ILE A N 1
ATOM 706 C CA . ILE A 1 92 ? 5.575 24.933 32.153 1.00 69.44 92 ILE A CA 1
ATOM 707 C C . ILE A 1 92 ? 6.992 24.458 31.849 1.00 69.44 92 ILE A C 1
ATOM 709 O O . ILE A 1 92 ? 7.809 25.231 31.353 1.00 69.44 92 ILE A O 1
ATOM 713 N N . ARG A 1 93 ? 7.300 23.206 32.193 1.00 73.50 93 ARG A N 1
ATOM 714 C CA . ARG A 1 93 ? 8.654 22.639 32.134 1.00 73.50 93 ARG A CA 1
ATOM 715 C C . ARG A 1 93 ? 8.689 21.399 31.247 1.00 73.50 93 ARG A C 1
ATOM 717 O O . ARG A 1 93 ? 7.764 20.592 31.276 1.00 73.50 93 ARG A O 1
ATOM 724 N N . GLY A 1 94 ? 9.792 21.223 30.531 1.00 64.12 94 GLY A N 1
ATOM 725 C CA . GLY A 1 94 ? 10.078 20.046 29.717 1.00 64.12 94 GLY A CA 1
ATOM 726 C C . GLY A 1 94 ? 9.630 20.173 28.261 1.00 64.12 94 GLY A C 1
ATOM 727 O O . GLY A 1 94 ? 8.569 20.716 27.956 1.00 64.12 94 GLY A O 1
ATOM 728 N N . THR A 1 95 ? 10.443 19.608 27.368 1.00 71.25 95 THR A N 1
ATOM 729 C CA . THR A 1 95 ? 10.287 19.659 25.907 1.00 71.25 95 THR A CA 1
ATOM 730 C C . THR A 1 95 ? 8.869 19.336 25.438 1.00 71.25 95 THR A C 1
ATOM 732 O O . THR A 1 95 ? 8.292 20.106 24.683 1.00 71.25 95 THR A O 1
ATOM 735 N N . TYR A 1 96 ? 8.269 18.246 25.926 1.00 64.69 96 TYR A N 1
ATOM 736 C CA . TYR A 1 96 ? 6.946 17.797 25.478 1.00 64.69 96 TYR A CA 1
ATOM 737 C C . TYR A 1 96 ? 5.815 18.784 25.801 1.00 64.69 96 TYR A C 1
ATOM 739 O O . TYR A 1 96 ? 4.935 19.025 24.975 1.00 64.69 96 TYR A O 1
ATOM 747 N N . LEU A 1 97 ? 5.812 19.366 27.004 1.00 63.28 97 LEU A N 1
ATOM 748 C CA . LEU A 1 97 ? 4.763 20.312 27.394 1.00 63.28 97 LEU A CA 1
ATOM 749 C C . LEU A 1 97 ? 4.905 21.642 26.649 1.00 63.28 97 LEU A C 1
ATOM 751 O O . LEU A 1 97 ? 3.895 22.241 26.287 1.00 63.28 97 LEU A O 1
ATOM 755 N N . LEU A 1 98 ? 6.140 22.070 26.384 1.00 72.62 98 LEU A N 1
ATOM 756 C CA . LEU A 1 98 ? 6.424 23.253 25.570 1.00 72.62 98 LEU A CA 1
ATOM 757 C C . LEU A 1 98 ? 6.082 23.026 24.096 1.00 72.62 98 LEU A C 1
ATOM 759 O O . LEU A 1 98 ? 5.501 23.905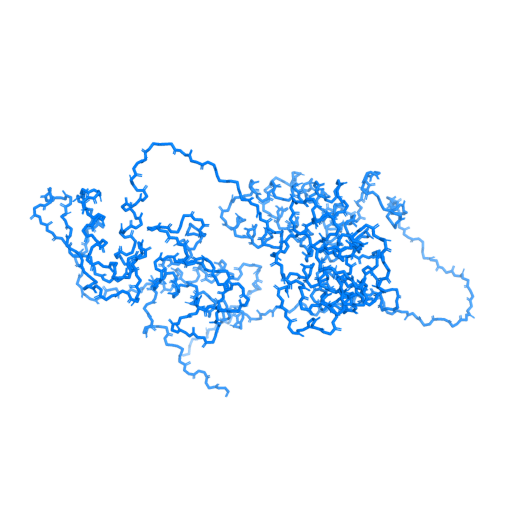 23.469 1.00 72.62 98 LEU A O 1
ATOM 763 N N . ALA A 1 99 ? 6.353 21.829 23.572 1.00 67.69 99 ALA A N 1
ATOM 764 C CA . ALA A 1 99 ? 5.941 21.422 22.237 1.00 67.69 99 ALA A CA 1
ATOM 765 C C . ALA A 1 99 ? 4.417 21.480 22.074 1.00 67.69 99 ALA A C 1
ATOM 767 O O . ALA A 1 99 ? 3.910 22.174 21.200 1.00 67.69 99 ALA A O 1
ATOM 768 N N . ASN A 1 100 ? 3.673 20.852 22.989 1.00 65.69 100 ASN A N 1
ATOM 769 C CA . ASN A 1 100 ? 2.210 20.915 22.988 1.00 65.69 100 ASN A CA 1
ATOM 770 C C . ASN A 1 100 ? 1.677 22.346 23.136 1.00 65.69 100 ASN A C 1
ATOM 772 O O . ASN A 1 100 ? 0.665 22.688 22.532 1.00 65.69 100 ASN A O 1
ATOM 776 N N . LEU A 1 101 ? 2.333 23.184 23.945 1.00 70.38 101 LEU A N 1
ATOM 777 C CA . LEU A 1 101 ? 1.975 24.595 24.060 1.00 70.38 101 LEU A CA 1
ATOM 778 C C . LEU A 1 101 ? 2.135 25.310 22.711 1.00 70.38 101 LEU A C 1
ATOM 780 O O . LEU A 1 101 ? 1.219 26.025 22.311 1.00 70.38 101 LEU A O 1
ATOM 784 N N . LEU A 1 102 ? 3.253 25.099 22.007 1.00 75.75 102 LEU A N 1
ATOM 785 C CA . LEU A 1 102 ? 3.480 25.668 20.678 1.00 75.75 102 LEU A CA 1
ATOM 786 C C . LEU A 1 102 ? 2.395 25.222 19.686 1.00 75.75 102 LEU A C 1
ATOM 788 O O . LEU A 1 102 ? 1.819 26.064 18.993 1.00 75.75 102 LEU A O 1
ATOM 792 N N . GLU A 1 103 ? 2.060 23.930 19.677 1.00 68.75 103 GLU A N 1
ATOM 793 C CA . GLU A 1 103 ? 1.001 23.379 18.827 1.00 68.75 103 GLU A CA 1
ATOM 794 C C . GLU A 1 103 ? -0.361 24.035 19.106 1.00 68.75 103 GLU A C 1
ATOM 796 O O . GLU A 1 103 ? -1.055 24.458 18.180 1.00 68.75 103 GLU A O 1
ATOM 801 N N . GLU A 1 104 ? -0.766 24.144 20.375 1.00 69.12 104 GLU A N 1
ATOM 802 C CA . GLU A 1 104 ? -2.060 24.731 20.749 1.00 69.12 104 GLU A CA 1
ATOM 803 C C . GLU A 1 104 ? -2.119 26.238 20.443 1.00 69.12 104 GLU A C 1
ATOM 805 O O . GLU A 1 104 ? -3.142 26.735 19.955 1.00 69.12 104 GLU A O 1
ATOM 810 N N . LEU A 1 105 ? -1.021 26.976 20.653 1.00 72.31 105 LEU A N 1
ATOM 811 C CA . LEU A 1 105 ? -0.906 28.380 20.240 1.00 72.31 105 LEU A CA 1
ATOM 812 C C . LEU A 1 105 ? -1.041 28.520 18.715 1.00 72.31 105 LEU A C 1
ATOM 814 O O . LEU A 1 105 ? -1.785 29.374 18.232 1.00 72.31 105 LEU A O 1
ATOM 818 N N . HIS A 1 106 ? -0.409 27.636 17.943 1.00 78.56 106 HIS A N 1
ATOM 819 C CA . HIS A 1 106 ? -0.528 27.636 16.488 1.00 78.56 106 HIS A CA 1
ATOM 820 C C . HIS A 1 106 ? -1.946 27.282 16.011 1.00 78.56 106 HIS A C 1
ATOM 822 O O . HIS A 1 106 ? -2.520 27.983 15.181 1.00 78.56 106 HIS A O 1
ATOM 828 N N . LEU A 1 107 ? -2.562 26.234 16.563 1.00 69.31 107 LEU A N 1
ATOM 829 C CA . LEU A 1 107 ? -3.907 25.782 16.180 1.00 69.31 107 LEU A CA 1
ATOM 830 C C . LEU A 1 107 ? -5.017 26.777 16.543 1.00 69.31 107 LEU A C 1
ATOM 832 O O . LEU A 1 107 ? -6.125 26.688 15.996 1.00 69.31 107 LEU A O 1
ATOM 836 N N . THR A 1 108 ? -4.761 27.678 17.491 1.00 68.00 108 THR A N 1
ATOM 837 C CA . THR A 1 108 ? -5.674 28.764 17.876 1.00 68.00 108 THR A CA 1
ATOM 838 C C . THR A 1 108 ? -5.480 30.025 17.031 1.00 68.00 108 THR A C 1
ATOM 840 O O . THR A 1 108 ? -6.399 30.848 16.957 1.00 68.00 108 THR A O 1
ATOM 843 N N . LYS A 1 109 ? -4.357 30.143 16.310 1.00 66.69 109 LYS A N 1
ATOM 844 C CA . LYS A 1 109 ? -4.086 31.234 15.371 1.00 66.69 109 LYS A CA 1
ATOM 845 C C . LYS A 1 109 ? -5.076 31.191 14.199 1.00 66.69 109 LYS A C 1
ATOM 847 O O . LYS A 1 109 ? -5.140 30.231 13.438 1.00 66.69 109 LYS A O 1
ATOM 852 N N . GLY A 1 110 ? -5.875 32.249 14.053 1.00 60.94 110 GLY A N 1
ATOM 853 C CA . GLY A 1 110 ? -6.704 32.469 12.861 1.00 60.94 110 GLY A CA 1
ATOM 854 C C . GLY A 1 110 ? -7.962 31.603 12.710 1.00 60.94 110 GLY A C 1
ATOM 855 O O . GLY A 1 110 ? -8.436 31.447 11.588 1.00 60.94 110 GLY A O 1
ATOM 856 N N . ARG A 1 111 ? -8.552 31.052 13.784 1.00 54.06 111 ARG A N 1
ATOM 857 C CA . ARG A 1 111 ? -9.811 30.280 13.677 1.00 54.06 111 ARG A CA 1
ATOM 858 C C . ARG A 1 111 ? -11.025 31.133 13.254 1.00 54.06 111 ARG A C 1
ATOM 860 O O . ARG A 1 111 ? -11.819 31.558 14.086 1.00 54.06 111 ARG A O 1
ATOM 867 N N . LEU A 1 112 ? -11.208 31.250 11.937 1.00 35.75 112 LEU A N 1
ATOM 868 C CA . LEU A 1 112 ? -12.472 31.162 11.196 1.00 35.75 112 LEU A CA 1
ATOM 869 C C . LEU A 1 112 ? -12.190 30.383 9.890 1.00 35.75 112 LEU A C 1
ATOM 871 O O . LEU A 1 112 ? -11.321 30.764 9.118 1.00 35.75 112 LEU A O 1
ATOM 875 N N . ALA A 1 113 ? -12.983 29.334 9.650 1.00 35.50 113 ALA A N 1
ATOM 876 C CA . ALA A 1 113 ? -13.103 28.519 8.431 1.00 35.50 113 ALA A CA 1
ATOM 877 C C . ALA A 1 113 ? -12.148 27.318 8.212 1.00 35.50 113 ALA A C 1
ATOM 879 O O . ALA A 1 113 ? -10.927 27.395 8.130 1.00 35.50 113 ALA A O 1
ATOM 880 N N . SER A 1 114 ? -12.818 26.177 8.060 1.00 29.89 114 SER A N 1
ATOM 881 C CA . SER A 1 114 ? -12.387 24.827 7.706 1.00 29.89 114 SER A CA 1
ATOM 882 C C . SER A 1 114 ? -11.746 24.708 6.316 1.00 29.89 114 SER A C 1
ATOM 884 O O . SER A 1 114 ? -12.302 25.204 5.337 1.00 29.89 114 SER A O 1
ATOM 886 N N . LYS A 1 115 ? -10.653 23.939 6.213 1.00 26.25 115 LYS A N 1
ATOM 887 C CA . LYS A 1 115 ? -10.082 23.444 4.948 1.00 26.25 115 LYS A CA 1
ATOM 888 C C . LYS A 1 115 ? -10.393 21.954 4.770 1.00 26.25 115 LYS A C 1
ATOM 890 O O . LYS A 1 115 ? -10.176 21.166 5.687 1.00 26.25 115 LYS A O 1
ATOM 895 N N . MET A 1 116 ? -10.878 21.576 3.586 1.00 22.70 116 MET A N 1
ATOM 896 C CA . MET A 1 116 ? -10.884 20.185 3.119 1.00 22.70 116 MET A CA 1
ATOM 897 C C . MET A 1 116 ? -9.504 19.847 2.550 1.00 22.70 116 MET A C 1
ATOM 899 O O . MET A 1 116 ? -9.010 20.565 1.683 1.00 22.70 116 MET A O 1
ATOM 903 N N . ILE A 1 117 ? -8.909 18.753 3.027 1.00 25.38 117 ILE A N 1
ATOM 904 C CA . ILE A 1 117 ? -7.647 18.198 2.524 1.00 25.38 117 ILE A CA 1
ATOM 905 C C . ILE A 1 117 ? -7.984 16.956 1.692 1.00 25.38 117 ILE A C 1
ATOM 907 O O . ILE A 1 117 ? -8.664 16.048 2.172 1.00 25.38 117 ILE A O 1
ATOM 911 N N . HIS A 1 118 ? -7.533 16.924 0.438 1.00 23.31 118 HIS A N 1
ATOM 912 C CA . HIS A 1 118 ? -7.661 15.762 -0.441 1.00 23.31 118 HIS A CA 1
ATOM 913 C C . HIS A 1 118 ? -6.413 14.884 -0.302 1.00 23.31 118 HIS A C 1
ATOM 915 O O . HIS A 1 118 ? -5.365 15.210 -0.852 1.00 23.31 118 HIS A O 1
ATOM 921 N N . PHE A 1 119 ? -6.523 13.758 0.406 1.00 30.38 119 PHE A N 1
ATOM 922 C CA . PHE A 1 119 ? -5.443 12.772 0.482 1.00 30.38 119 PHE A CA 1
ATOM 923 C C . PHE A 1 119 ? -5.508 11.783 -0.686 1.00 30.38 119 PHE A C 1
ATOM 925 O O . PHE A 1 119 ? -6.534 11.145 -0.934 1.00 30.38 119 PHE A O 1
ATOM 932 N N . HIS A 1 120 ? -4.378 11.593 -1.364 1.00 35.38 120 HIS A N 1
ATOM 933 C CA . HIS A 1 120 ? -4.172 10.492 -2.300 1.00 35.38 120 HIS A CA 1
ATOM 934 C C . HIS A 1 120 ? -3.438 9.362 -1.568 1.00 35.38 120 HIS A C 1
ATOM 936 O O . HIS A 1 120 ? -2.221 9.395 -1.442 1.00 35.38 120 HIS A O 1
ATOM 942 N N . CYS A 1 121 ? -4.177 8.378 -1.050 1.00 38.25 121 CYS A N 1
ATOM 943 C CA . CYS A 1 121 ? -3.613 7.304 -0.225 1.00 38.25 121 CYS A CA 1
ATOM 944 C C . CYS A 1 121 ? -3.493 5.975 -0.997 1.00 38.25 121 CYS A C 1
ATOM 946 O O . CYS A 1 121 ? -4.442 5.539 -1.659 1.00 38.25 121 CYS A O 1
ATOM 948 N N . VAL A 1 122 ? -2.332 5.324 -0.877 1.00 38.31 122 VAL A N 1
ATOM 949 C CA . VAL A 1 122 ? -2.031 3.966 -1.371 1.00 38.31 122 VAL A CA 1
ATOM 950 C C . VAL A 1 122 ? -2.901 2.948 -0.615 1.00 38.31 122 VAL A C 1
ATOM 952 O O . VAL A 1 122 ? -3.139 3.077 0.585 1.00 38.31 122 VAL A O 1
ATOM 955 N N . SER A 1 123 ? -3.450 1.936 -1.278 1.00 45.56 123 SER A N 1
ATOM 956 C CA . SER A 1 123 ? -4.534 1.118 -0.698 1.00 45.56 123 SER A CA 1
ATOM 957 C C . SER A 1 123 ? -4.203 0.095 0.377 1.00 45.56 123 SER A C 1
ATOM 959 O O . SER A 1 123 ? -5.089 -0.185 1.185 1.00 45.56 123 SER A O 1
ATOM 961 N N . LYS A 1 124 ? -2.986 -0.449 0.461 1.00 38.66 124 LYS A N 1
ATOM 962 C CA . LYS A 1 124 ? -2.623 -1.269 1.633 1.00 38.66 124 LYS A CA 1
ATOM 963 C C . LYS A 1 124 ? -2.683 -0.421 2.908 1.00 38.66 124 LYS A C 1
ATOM 965 O O . LYS A 1 124 ? -3.234 -0.861 3.914 1.00 38.66 124 LYS A O 1
ATOM 970 N N . ASN A 1 125 ? -2.245 0.836 2.820 1.00 53.75 125 ASN A N 1
ATOM 971 C CA . ASN A 1 125 ? -2.366 1.807 3.909 1.00 53.75 125 ASN A CA 1
ATOM 972 C C . ASN A 1 125 ? -3.840 2.132 4.206 1.00 53.75 125 ASN A C 1
ATOM 974 O O . ASN A 1 125 ? -4.207 2.274 5.372 1.00 53.75 125 ASN A O 1
ATOM 978 N N . ARG A 1 126 ? -4.714 2.145 3.184 1.00 57.84 126 ARG A N 1
ATOM 979 C CA . ARG A 1 126 ? -6.168 2.312 3.371 1.00 57.84 126 ARG A CA 1
ATOM 980 C C . ARG A 1 126 ? -6.783 1.206 4.240 1.00 57.84 126 ARG A C 1
ATOM 982 O O . ARG A 1 126 ? -7.635 1.527 5.061 1.00 57.84 126 ARG A O 1
ATOM 989 N N . TYR A 1 127 ? -6.361 -0.057 4.116 1.00 68.88 127 TYR A N 1
ATOM 990 C CA . TYR A 1 127 ? -6.883 -1.143 4.964 1.00 68.88 127 TYR A CA 1
ATOM 991 C C . TYR A 1 127 ? -6.526 -0.945 6.446 1.00 68.88 127 TYR A C 1
ATOM 993 O O . TYR A 1 127 ? -7.420 -0.936 7.291 1.00 68.88 127 TYR A O 1
ATOM 1001 N N . PHE A 1 128 ? -5.249 -0.719 6.771 1.00 69.19 128 PHE A N 1
ATOM 1002 C CA . PHE A 1 128 ? -4.830 -0.505 8.163 1.00 69.19 128 PHE A CA 1
ATOM 1003 C C . PHE A 1 128 ? -5.426 0.778 8.757 1.00 69.19 128 PHE A C 1
ATOM 1005 O O . PHE A 1 128 ? -5.844 0.783 9.915 1.00 69.19 128 PHE A O 1
ATOM 1012 N N . ALA A 1 129 ? -5.566 1.837 7.952 1.00 65.31 129 ALA A N 1
ATOM 1013 C CA . ALA A 1 129 ? -6.298 3.034 8.354 1.00 65.31 129 ALA A CA 1
ATOM 1014 C C . ALA A 1 129 ? -7.774 2.726 8.660 1.00 65.31 129 ALA A C 1
ATOM 1016 O O . ALA A 1 129 ? -8.300 3.207 9.662 1.00 65.31 129 ALA A O 1
ATOM 1017 N N . CYS A 1 130 ? -8.436 1.883 7.855 1.00 70.00 130 CYS A N 1
ATOM 1018 C CA . CYS A 1 130 ? -9.815 1.465 8.113 1.00 70.00 130 CYS A CA 1
ATOM 1019 C C . CYS A 1 130 ? -9.969 0.729 9.446 1.00 70.00 130 CYS A C 1
ATOM 1021 O O . CYS A 1 130 ? -10.973 0.943 10.118 1.00 70.00 130 CYS A O 1
ATOM 1023 N N . LEU A 1 131 ? -8.991 -0.081 9.867 1.00 73.25 131 LEU A N 1
ATOM 1024 C CA . LEU A 1 131 ? -9.031 -0.714 11.192 1.00 73.25 131 LEU A CA 1
ATOM 1025 C C . LEU A 1 131 ? -9.079 0.340 12.306 1.00 73.25 131 LEU A C 1
ATOM 1027 O O . LEU A 1 131 ? -9.936 0.268 13.181 1.00 73.25 131 LEU A O 1
ATOM 1031 N N . GLY A 1 132 ? -8.227 1.367 12.228 1.00 67.00 132 GLY A N 1
ATOM 1032 C CA . GLY A 1 132 ? -8.262 2.487 13.171 1.00 67.00 132 GLY A CA 1
ATOM 1033 C C . GLY A 1 132 ? -9.572 3.281 13.114 1.00 67.00 132 GLY A C 1
ATOM 1034 O O . GLY A 1 132 ? -10.102 3.681 14.148 1.00 67.00 132 GLY A O 1
ATOM 1035 N N . LEU A 1 133 ? -10.132 3.489 11.919 1.00 68.25 133 LEU A N 1
ATOM 1036 C CA . LEU A 1 133 ? -11.416 4.176 11.746 1.00 68.25 133 LEU A CA 1
ATOM 1037 C C . LEU A 1 133 ? -12.589 3.387 12.344 1.00 68.25 133 LEU A C 1
ATOM 1039 O O . LEU A 1 133 ? -13.468 4.002 12.949 1.00 68.25 133 LEU A O 1
ATOM 1043 N N . LEU A 1 134 ? -12.594 2.055 12.220 1.00 70.50 134 LEU A N 1
ATOM 1044 C CA . LEU A 1 134 ? -13.597 1.193 12.853 1.00 70.50 134 LEU A CA 1
ATOM 1045 C C . LEU A 1 134 ? -13.551 1.321 14.381 1.00 70.50 134 LEU A C 1
ATOM 1047 O O . LEU A 1 134 ? -14.594 1.533 14.994 1.00 70.50 134 LEU A O 1
ATOM 1051 N N . GLU A 1 135 ? -12.358 1.297 14.984 1.00 72.88 135 GLU A N 1
ATOM 1052 C CA . GLU A 1 135 ? -12.186 1.497 16.435 1.00 72.88 135 GLU A CA 1
ATOM 1053 C C . GLU A 1 135 ? -12.642 2.892 16.900 1.00 72.88 135 GLU A C 1
ATOM 1055 O O . GLU A 1 135 ? -13.136 3.063 18.015 1.00 72.88 135 GLU A O 1
ATOM 1060 N N . LEU A 1 136 ? -12.528 3.908 16.038 1.00 71.19 136 LEU A N 1
ATOM 1061 C CA . LEU A 1 136 ? -13.049 5.252 16.303 1.00 71.19 136 LEU A CA 1
ATOM 1062 C C . LEU A 1 136 ? -14.555 5.408 16.036 1.00 71.19 136 LEU A C 1
ATOM 1064 O O . LEU A 1 136 ? -15.081 6.514 16.188 1.00 71.19 136 LEU A O 1
ATOM 1068 N N . GLY A 1 137 ? -15.250 4.352 15.610 1.00 76.19 137 GLY A N 1
ATOM 1069 C CA . GLY A 1 137 ? -16.666 4.406 15.244 1.00 76.19 137 GLY A CA 1
ATOM 1070 C C . GLY A 1 137 ? -16.948 5.189 13.955 1.00 76.19 137 GLY A C 1
ATOM 1071 O O . GLY A 1 137 ? -18.089 5.573 13.707 1.00 76.19 137 GLY A O 1
ATOM 1072 N N . ARG A 1 138 ? -15.934 5.436 13.114 1.00 77.00 138 ARG A N 1
ATOM 1073 C CA . ARG A 1 138 ? -16.051 6.132 11.816 1.00 77.00 138 ARG A CA 1
ATOM 1074 C C . ARG A 1 138 ? -16.403 5.171 10.684 1.00 77.00 138 ARG A C 1
ATOM 1076 O O . ARG A 1 138 ? -15.720 5.087 9.663 1.00 77.00 138 ARG A O 1
ATOM 1083 N N . LEU A 1 139 ? -17.486 4.425 10.892 1.00 81.06 139 LEU A N 1
ATOM 1084 C CA . LEU A 1 139 ? -18.005 3.439 9.945 1.00 81.06 139 LEU A CA 1
ATOM 1085 C C . LEU A 1 139 ? -18.410 4.069 8.605 1.00 81.06 139 LEU A C 1
ATOM 1087 O O . LEU A 1 139 ? -18.304 3.421 7.567 1.00 81.06 139 LEU A O 1
ATOM 1091 N N . ASP A 1 140 ? -18.834 5.332 8.626 1.00 77.44 140 ASP A N 1
ATOM 1092 C CA . ASP A 1 140 ? -19.130 6.139 7.443 1.00 77.44 140 ASP A CA 1
ATOM 1093 C C . ASP A 1 140 ? -17.945 6.162 6.464 1.00 77.44 140 ASP A C 1
ATOM 1095 O O . ASP A 1 140 ? -18.078 5.742 5.316 1.00 77.44 140 ASP A O 1
ATOM 1099 N N . LEU A 1 141 ? -16.753 6.526 6.948 1.00 74.12 141 LEU A N 1
ATOM 1100 C CA . LEU A 1 141 ? -15.548 6.607 6.115 1.00 74.12 141 LEU A CA 1
ATOM 1101 C C . LEU A 1 141 ? -15.075 5.235 5.635 1.00 74.12 141 LEU A C 1
ATOM 1103 O O . LEU A 1 141 ? -14.618 5.088 4.502 1.00 74.12 141 LEU A O 1
ATOM 1107 N N . VAL A 1 142 ? -15.180 4.218 6.493 1.00 79.50 142 VAL A N 1
ATOM 1108 C CA . VAL A 1 142 ? -14.779 2.848 6.143 1.00 79.50 142 VAL A CA 1
ATOM 1109 C C . VAL A 1 142 ? -15.650 2.311 5.012 1.00 79.50 142 VAL A C 1
ATOM 1111 O O . VAL A 1 142 ? -15.136 1.703 4.072 1.00 79.50 142 VAL A O 1
ATOM 1114 N N . ARG A 1 143 ? -16.958 2.585 5.055 1.00 83.31 143 ARG A N 1
ATOM 1115 C CA . ARG A 1 143 ? -17.885 2.226 3.979 1.00 83.31 143 ARG A CA 1
ATOM 1116 C C . ARG A 1 143 ? -17.542 2.935 2.680 1.00 83.31 143 ARG A C 1
ATOM 1118 O O . ARG A 1 143 ? -17.513 2.272 1.647 1.00 83.31 143 ARG A O 1
ATOM 1125 N N . ASP A 1 144 ? -17.240 4.228 2.719 1.00 79.56 144 ASP A N 1
ATOM 1126 C CA . ASP A 1 144 ? -16.851 4.979 1.521 1.00 79.56 144 ASP A CA 1
ATOM 1127 C C . ASP A 1 144 ? -15.577 4.408 0.882 1.00 79.56 144 ASP A C 1
ATOM 1129 O O . ASP A 1 144 ? -15.515 4.222 -0.336 1.00 79.56 144 ASP A O 1
ATOM 1133 N N . ILE A 1 145 ? -14.579 4.047 1.697 1.00 81.56 145 ILE A N 1
ATOM 1134 C CA . ILE A 1 145 ? -13.346 3.401 1.225 1.00 81.56 145 ILE A CA 1
ATOM 1135 C C . ILE A 1 145 ? -13.642 2.020 0.627 1.00 81.56 145 ILE A C 1
ATOM 1137 O O . ILE A 1 145 ? -13.164 1.711 -0.467 1.00 81.56 145 ILE A O 1
ATOM 1141 N N . LEU A 1 146 ? -14.456 1.202 1.300 1.00 86.31 146 LEU A N 1
ATOM 1142 C CA . LEU A 1 146 ? -14.864 -0.113 0.805 1.00 86.31 146 LEU A CA 1
ATOM 1143 C C . LEU A 1 146 ? -15.608 -0.004 -0.535 1.00 86.31 146 LEU A C 1
ATOM 1145 O O . LEU A 1 146 ? -15.296 -0.731 -1.478 1.00 86.31 146 LEU A O 1
ATOM 1149 N N . TYR A 1 147 ? -16.550 0.931 -0.663 1.00 87.31 147 TYR A N 1
ATOM 1150 C CA . TYR A 1 147 ? -17.257 1.166 -1.921 1.00 87.31 147 TYR A CA 1
ATOM 1151 C C . TYR A 1 147 ? -16.336 1.697 -3.017 1.00 87.31 147 TYR A C 1
ATOM 1153 O O . TYR A 1 147 ? -16.505 1.329 -4.181 1.00 87.31 147 TYR A O 1
ATOM 1161 N N . ASN A 1 148 ? -15.317 2.483 -2.664 1.00 84.12 148 ASN A N 1
ATOM 1162 C CA . ASN A 1 148 ? -14.281 2.887 -3.605 1.00 84.12 148 ASN A CA 1
ATOM 1163 C C . ASN A 1 148 ? -13.498 1.671 -4.133 1.00 84.12 148 ASN A C 1
ATOM 1165 O O . ASN A 1 148 ? -13.251 1.588 -5.333 1.00 84.12 148 ASN A O 1
ATOM 1169 N N . PHE A 1 149 ? -13.175 0.686 -3.289 1.00 87.25 149 PHE A N 1
ATOM 1170 C CA . PHE A 1 149 ? -12.561 -0.566 -3.748 1.00 87.25 149 PHE A CA 1
ATOM 1171 C C . PHE A 1 149 ? -13.463 -1.381 -4.658 1.00 87.25 149 PHE A C 1
ATOM 1173 O O . PHE A 1 149 ? -13.032 -1.819 -5.724 1.00 87.25 149 PHE A O 1
ATOM 1180 N N . ILE A 1 150 ? -14.729 -1.535 -4.281 1.00 90.31 150 ILE A N 1
ATOM 1181 C CA . ILE A 1 150 ? -15.723 -2.229 -5.101 1.00 90.31 150 ILE A CA 1
ATOM 1182 C C . ILE A 1 150 ? -15.839 -1.545 -6.473 1.00 90.31 150 ILE A C 1
ATOM 1184 O O . ILE A 1 150 ? -15.872 -2.223 -7.501 1.00 90.31 150 ILE A O 1
ATOM 1188 N N . PHE A 1 151 ? -15.831 -0.210 -6.508 1.00 88.75 151 PHE A N 1
ATOM 1189 C CA . PHE A 1 151 ? -15.803 0.569 -7.744 1.00 88.75 151 PHE A CA 1
ATOM 1190 C C . PHE A 1 151 ? -14.543 0.279 -8.575 1.00 88.75 151 PHE A C 1
ATOM 1192 O O . PHE A 1 151 ? -14.650 -0.004 -9.767 1.00 88.75 151 PHE A O 1
ATOM 1199 N N . GLN A 1 152 ? -13.359 0.295 -7.961 1.00 86.50 152 GLN A N 1
ATOM 1200 C CA . GLN A 1 152 ? -12.093 0.017 -8.648 1.00 86.50 152 GLN A CA 1
ATOM 1201 C C . GLN A 1 152 ? -12.077 -1.380 -9.273 1.00 86.50 152 GLN A C 1
ATOM 1203 O O . GLN A 1 152 ? -11.785 -1.517 -10.457 1.00 86.50 152 GLN A O 1
ATOM 1208 N N . VAL A 1 153 ? -12.489 -2.412 -8.534 1.00 93.94 153 VAL A N 1
ATOM 1209 C CA . VAL A 1 153 ? -12.595 -3.772 -9.083 1.00 93.94 153 VAL A CA 1
ATOM 1210 C C . VAL A 1 153 ? -13.610 -3.825 -10.226 1.00 93.94 153 VAL A C 1
ATOM 1212 O O . VAL A 1 153 ? -13.368 -4.456 -11.256 1.00 93.94 153 VAL A O 1
ATOM 1215 N N . LYS A 1 154 ? -14.750 -3.140 -10.084 1.00 89.88 154 LYS A N 1
ATOM 1216 C CA . LYS A 1 154 ? -15.792 -3.123 -11.113 1.00 89.88 154 LYS A CA 1
ATOM 1217 C C . LYS A 1 154 ? -15.316 -2.489 -12.421 1.00 89.88 154 LYS A C 1
ATOM 1219 O O . LYS A 1 154 ? -15.612 -3.042 -13.478 1.00 89.88 154 LYS A O 1
ATOM 1224 N N . HIS A 1 155 ? -14.615 -1.358 -12.345 1.00 89.69 155 HIS A N 1
ATOM 1225 C CA . HIS A 1 155 ? -14.295 -0.513 -13.500 1.00 89.69 155 HIS A CA 1
ATOM 1226 C C . HIS A 1 155 ? -12.863 -0.678 -14.024 1.00 89.69 155 HIS A C 1
ATOM 1228 O O . HIS A 1 155 ? -12.637 -0.514 -15.218 1.00 89.69 155 HIS A O 1
ATOM 1234 N N . TYR A 1 156 ? -11.909 -1.032 -13.164 1.00 89.19 156 TYR A N 1
ATOM 1235 C CA . TYR A 1 156 ? -10.487 -1.203 -13.503 1.00 89.19 156 TYR A CA 1
ATOM 1236 C C . TYR A 1 156 ? -10.033 -2.672 -13.434 1.00 89.19 156 TYR A C 1
ATOM 1238 O O . TYR A 1 156 ? -8.870 -2.994 -13.702 1.00 89.19 156 TYR A O 1
ATOM 1246 N N . GLY A 1 157 ? -10.941 -3.574 -13.046 1.00 91.25 157 GLY A N 1
ATOM 1247 C CA . GLY A 1 157 ? -10.703 -5.013 -12.913 1.00 91.25 157 GLY A CA 1
ATOM 1248 C C . GLY A 1 157 ? -9.908 -5.413 -11.668 1.00 91.25 157 GLY A C 1
ATOM 1249 O O . GLY A 1 157 ? -9.805 -6.597 -11.382 1.00 91.25 157 GLY A O 1
ATOM 1250 N N . LYS A 1 158 ? -9.348 -4.450 -10.929 1.00 93.69 158 LYS A N 1
ATOM 1251 C CA . LYS A 1 158 ? -8.504 -4.662 -9.746 1.00 93.69 158 LYS A CA 1
ATOM 1252 C C . LYS A 1 158 ? -8.519 -3.430 -8.849 1.00 93.69 158 LYS A C 1
ATOM 1254 O O . LYS A 1 158 ? -8.906 -2.353 -9.304 1.00 93.69 158 LYS A O 1
ATOM 1259 N N . ILE A 1 159 ? -8.025 -3.561 -7.625 1.00 91.00 159 ILE A N 1
ATOM 1260 C CA . ILE A 1 159 ? -7.626 -2.416 -6.800 1.00 91.00 159 ILE A CA 1
ATOM 1261 C C . ILE A 1 159 ? -6.227 -1.962 -7.262 1.00 91.00 159 ILE A C 1
ATOM 1263 O O . ILE A 1 159 ? -5.262 -2.692 -7.017 1.00 91.00 159 ILE A O 1
ATOM 1267 N N . PRO A 1 160 ? -6.067 -0.818 -7.962 1.00 85.12 160 PRO A N 1
ATOM 1268 C CA . PRO A 1 160 ? -4.747 -0.318 -8.333 1.00 85.12 160 PRO A CA 1
ATOM 1269 C C . PRO A 1 160 ? -3.961 0.150 -7.103 1.00 85.12 160 PRO A C 1
ATOM 1271 O O . PRO A 1 160 ? -4.551 0.482 -6.074 1.00 85.12 160 PRO A O 1
ATOM 1274 N N . ASN A 1 161 ? -2.635 0.237 -7.229 1.00 78.25 161 ASN A N 1
ATOM 1275 C CA . ASN A 1 161 ? -1.753 0.681 -6.141 1.00 78.25 161 ASN A CA 1
ATOM 1276 C C . ASN A 1 161 ? -2.195 2.048 -5.562 1.00 78.25 161 ASN A C 1
ATOM 1278 O O . ASN A 1 161 ? -2.353 2.220 -4.352 1.00 78.25 161 ASN A O 1
ATOM 1282 N N . ALA A 1 162 ? -2.523 2.993 -6.450 1.00 73.31 162 ALA A N 1
ATOM 1283 C CA . ALA A 1 162 ? -3.310 4.183 -6.134 1.00 73.31 162 ALA A CA 1
ATOM 1284 C C . ALA A 1 162 ? -4.175 4.611 -7.337 1.00 73.31 162 ALA A C 1
ATOM 1286 O O . ALA A 1 162 ? -4.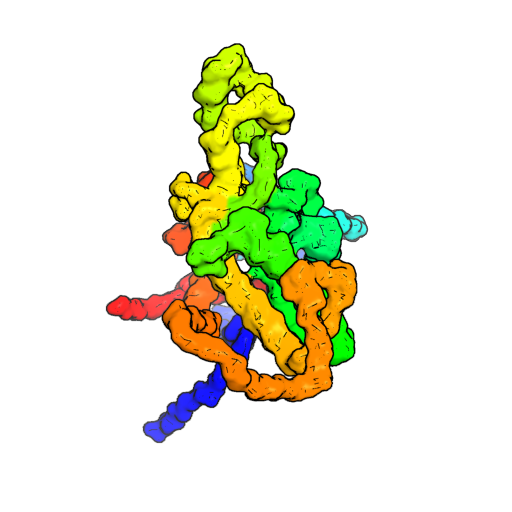025 4.105 -8.447 1.00 73.31 162 ALA A O 1
ATOM 1287 N N . ASN A 1 163 ? -5.075 5.577 -7.136 1.00 75.38 163 ASN A N 1
ATOM 1288 C CA . ASN A 1 163 ? -6.031 6.033 -8.158 1.00 75.38 163 ASN A CA 1
ATOM 1289 C C . ASN A 1 163 ? -5.410 7.012 -9.168 1.00 75.38 163 ASN A C 1
ATOM 1291 O O . ASN A 1 163 ? -5.863 8.149 -9.292 1.00 75.38 163 ASN A O 1
ATOM 1295 N N . ARG A 1 164 ? -4.360 6.580 -9.872 1.00 73.62 164 ARG A N 1
ATOM 1296 C CA . ARG A 1 164 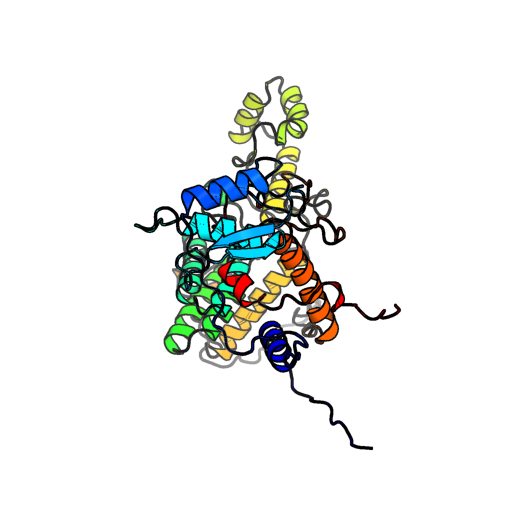? -3.709 7.332 -10.955 1.00 73.62 164 ARG A CA 1
ATOM 1297 C C . ARG A 1 164 ? -3.527 6.440 -12.181 1.00 73.62 164 ARG A C 1
ATOM 1299 O O . ARG A 1 164 ? -3.430 5.222 -12.055 1.00 73.62 164 ARG A O 1
ATOM 1306 N N . SER A 1 165 ? -3.500 7.047 -13.366 1.00 80.12 165 SER A N 1
ATOM 1307 C CA . SER A 1 165 ? -3.486 6.335 -14.654 1.00 80.12 165 SER A CA 1
ATOM 1308 C C . SER A 1 165 ? -2.316 5.355 -14.786 1.00 80.12 165 SER A C 1
ATOM 1310 O O . SER A 1 165 ? -2.522 4.210 -15.181 1.00 80.12 165 SER A O 1
ATOM 1312 N N . TYR A 1 166 ? -1.115 5.758 -14.373 1.00 82.25 166 TYR A N 1
ATOM 1313 C CA . TYR A 1 166 ? 0.093 4.926 -14.424 1.00 82.25 166 TYR A CA 1
ATOM 1314 C C . TYR A 1 166 ? 0.070 3.712 -13.471 1.00 82.25 166 TYR A C 1
ATOM 1316 O O . TYR A 1 166 ? 0.890 2.808 -13.609 1.00 82.25 166 TYR A O 1
ATOM 1324 N N . TYR A 1 167 ? -0.909 3.614 -12.562 1.00 83.81 167 TYR A N 1
ATOM 1325 C CA . TYR A 1 167 ? -1.106 2.441 -11.701 1.00 83.81 167 TYR A CA 1
ATOM 1326 C C . TYR A 1 167 ? -2.161 1.452 -12.216 1.00 83.81 167 TYR A C 1
ATOM 1328 O O . TYR A 1 167 ? -2.366 0.416 -11.595 1.00 83.81 167 TYR A O 1
ATOM 1336 N N . LEU A 1 168 ? -2.830 1.689 -13.350 1.00 87.88 168 LEU A N 1
ATOM 1337 C CA . LEU A 1 168 ? -3.919 0.807 -13.821 1.00 87.88 168 LEU A CA 1
ATOM 1338 C C . LEU A 1 168 ? -3.475 -0.640 -14.123 1.00 87.88 168 LEU A C 1
ATOM 1340 O O . LEU A 1 168 ? -4.269 -1.587 -14.019 1.00 87.88 168 LEU A O 1
ATOM 1344 N N . CYS A 1 169 ? -2.197 -0.825 -14.456 1.00 90.06 169 CYS A N 1
ATOM 1345 C CA . CYS A 1 169 ? -1.595 -2.135 -14.705 1.00 90.06 169 CYS A CA 1
ATOM 1346 C C . CYS A 1 169 ? -1.034 -2.807 -13.440 1.00 90.06 169 CYS A C 1
ATOM 1348 O O . CYS A 1 169 ? -0.598 -3.954 -13.521 1.00 90.06 169 CYS A O 1
ATOM 1350 N N . ARG A 1 170 ? -1.056 -2.132 -12.282 1.00 91.94 170 ARG A N 1
ATOM 1351 C CA . ARG A 1 170 ? -0.407 -2.580 -11.044 1.00 91.94 170 ARG A CA 1
ATOM 1352 C C . ARG A 1 170 ? -1.366 -2.539 -9.857 1.00 91.94 170 ARG A C 1
ATOM 1354 O O . ARG A 1 170 ? -2.036 -1.537 -9.633 1.00 91.94 170 ARG A O 1
ATOM 1361 N N . SER A 1 171 ? -1.441 -3.626 -9.101 1.00 94.19 171 SER A N 1
ATOM 1362 C CA . SER A 1 171 ? -2.266 -3.727 -7.894 1.00 94.19 171 SER A CA 1
ATOM 1363 C C . SER A 1 171 ? -1.445 -3.454 -6.628 1.00 94.19 171 SER A C 1
ATOM 1365 O O . SER A 1 171 ? -0.406 -2.799 -6.702 1.00 94.19 171 SER A O 1
ATOM 1367 N N . GLN A 1 172 ? -1.919 -3.940 -5.478 1.00 86.06 172 GLN A N 1
ATOM 1368 C CA . GLN A 1 172 ? -1.104 -4.145 -4.281 1.00 86.06 172 GLN A CA 1
ATOM 1369 C C . GLN A 1 172 ? -1.647 -5.307 -3.425 1.00 86.06 172 GLN A C 1
ATOM 1371 O O . GLN A 1 172 ? -2.687 -5.857 -3.795 1.00 86.06 172 GLN A O 1
ATOM 1376 N N . PRO A 1 173 ? -1.028 -5.674 -2.279 1.00 91.06 173 PRO A N 1
ATOM 1377 C CA . PRO A 1 173 ? -1.488 -6.797 -1.466 1.00 91.06 173 PRO A CA 1
ATOM 1378 C C . PRO A 1 173 ? -2.998 -6.746 -1.133 1.00 91.06 173 PRO A C 1
ATOM 1380 O O . PRO A 1 173 ? -3.484 -5.706 -0.667 1.00 91.06 173 PRO A O 1
ATOM 1383 N N . PRO A 1 174 ? -3.747 -7.840 -1.373 1.00 93.00 174 PRO A N 1
ATOM 1384 C CA . PRO A 1 174 ? -5.207 -7.831 -1.331 1.00 93.00 174 PRO A CA 1
ATOM 1385 C C . PRO A 1 174 ? -5.771 -7.994 0.094 1.00 93.00 174 PRO A C 1
ATOM 1387 O O . PRO A 1 174 ? -5.506 -8.985 0.769 1.00 93.00 174 PRO A O 1
ATOM 1390 N N . PHE A 1 175 ? -6.601 -7.039 0.538 1.00 87.62 175 PHE A N 1
ATOM 1391 C CA . PHE A 1 175 ? -7.272 -7.038 1.857 1.00 87.62 175 PHE A CA 1
ATOM 1392 C C . PHE A 1 175 ? -8.800 -6.817 1.784 1.00 87.62 175 PHE A C 1
ATOM 1394 O O . PHE A 1 175 ? -9.451 -6.602 2.809 1.00 87.62 175 PHE A O 1
ATOM 1401 N N . LEU A 1 176 ? -9.400 -6.847 0.586 1.00 94.31 176 LEU A N 1
ATOM 1402 C CA . LEU A 1 176 ? -10.806 -6.475 0.379 1.00 94.31 176 LEU A CA 1
ATOM 1403 C C . LEU A 1 176 ? -11.786 -7.384 1.131 1.00 94.31 176 LEU A C 1
ATOM 1405 O O . LEU A 1 176 ? -12.750 -6.884 1.712 1.00 94.31 176 LEU A O 1
ATOM 1409 N N . SER A 1 177 ? -11.553 -8.702 1.117 1.00 93.94 177 SER A N 1
ATOM 1410 C CA . SER A 1 177 ? -12.451 -9.672 1.758 1.00 93.94 177 SER A CA 1
ATOM 1411 C C . SER A 1 177 ? -12.554 -9.426 3.262 1.00 93.94 177 SER A C 1
ATOM 1413 O O . SER A 1 177 ? -13.655 -9.346 3.806 1.00 93.94 177 SER A O 1
ATOM 1415 N N . ASP A 1 178 ? -11.411 -9.225 3.916 1.00 92.75 178 ASP A N 1
ATOM 1416 C CA . ASP A 1 178 ? -11.349 -9.011 5.354 1.00 92.75 178 ASP A CA 1
ATOM 1417 C C . ASP A 1 178 ? -11.967 -7.660 5.733 1.00 92.75 178 ASP A C 1
ATOM 1419 O O . ASP A 1 178 ? -12.790 -7.599 6.647 1.00 92.75 178 ASP A O 1
ATOM 1423 N N . LEU A 1 179 ? -11.677 -6.598 4.970 1.00 88.88 179 LEU A N 1
ATOM 1424 C CA . LEU A 1 179 ? -12.307 -5.294 5.178 1.00 88.88 179 LEU A CA 1
ATOM 1425 C C . LEU A 1 179 ? -13.835 -5.376 5.071 1.00 88.88 179 LEU A C 1
ATOM 1427 O O . LEU A 1 179 ? -14.540 -4.789 5.894 1.00 88.88 179 LEU A O 1
ATOM 1431 N N . ALA A 1 180 ? -14.356 -6.120 4.092 1.00 96.56 180 ALA A N 1
ATOM 1432 C CA . ALA A 1 180 ? -15.791 -6.334 3.934 1.00 96.56 180 ALA A CA 1
ATOM 1433 C C . ALA A 1 180 ? -16.390 -7.094 5.131 1.00 96.56 180 ALA A C 1
ATOM 1435 O O . ALA A 1 180 ? -17.429 -6.686 5.651 1.00 96.56 180 ALA A O 1
ATOM 1436 N N . VAL A 1 181 ? -15.721 -8.150 5.610 1.00 96.12 181 VAL A N 1
ATOM 1437 C CA . VAL A 1 181 ? -16.146 -8.924 6.791 1.00 96.12 181 VAL A CA 1
ATOM 1438 C C . VAL A 1 181 ? -16.125 -8.072 8.061 1.00 96.12 181 VAL A C 1
ATOM 1440 O O . VAL A 1 181 ? -17.065 -8.133 8.853 1.00 96.12 181 VAL A O 1
ATOM 1443 N N . ARG A 1 182 ? -15.089 -7.255 8.273 1.00 90.94 182 ARG A N 1
ATOM 1444 C CA . ARG A 1 182 ? -15.011 -6.356 9.435 1.00 90.94 182 ARG A CA 1
ATOM 1445 C C . ARG A 1 182 ? -16.081 -5.276 9.383 1.00 90.94 182 ARG A C 1
ATOM 1447 O O . ARG A 1 182 ? -16.793 -5.091 10.361 1.00 90.94 182 ARG A O 1
ATOM 1454 N N . THR A 1 183 ? -16.259 -4.640 8.226 1.00 92.00 183 THR A N 1
ATOM 1455 C CA . THR A 1 183 ? -17.310 -3.629 8.026 1.00 92.00 183 THR A CA 1
ATOM 1456 C C . THR A 1 183 ? -18.694 -4.224 8.285 1.00 92.00 183 THR A C 1
ATOM 1458 O O . THR A 1 183 ? -19.497 -3.610 8.976 1.00 92.00 183 THR A O 1
ATOM 1461 N N . PHE A 1 184 ? -18.953 -5.446 7.805 1.00 97.12 184 PHE A N 1
ATOM 1462 C CA . PHE A 1 184 ? -20.176 -6.199 8.098 1.00 97.12 184 PHE A CA 1
ATOM 1463 C C . PHE A 1 184 ? -20.411 -6.376 9.600 1.00 97.12 184 PHE A C 1
ATOM 1465 O O . PHE A 1 184 ? -21.504 -6.095 10.080 1.00 97.12 184 PHE A O 1
ATOM 1472 N N . LYS A 1 185 ? -19.388 -6.814 10.346 1.00 95.06 185 LYS A N 1
ATOM 1473 C CA . LYS A 1 185 ? -19.486 -7.031 11.798 1.00 95.06 185 LYS A CA 1
ATOM 1474 C C . LYS A 1 185 ? -19.732 -5.738 12.582 1.00 95.06 185 LYS A C 1
ATOM 1476 O O . LYS A 1 185 ? -20.262 -5.807 13.684 1.00 95.06 185 LYS A O 1
ATOM 1481 N N . SER A 1 186 ? -19.345 -4.589 12.032 1.00 92.50 186 SER A N 1
ATOM 1482 C CA . SER A 1 186 ? -19.507 -3.274 12.661 1.00 92.50 186 SER A CA 1
ATOM 1483 C C . SER A 1 186 ? -20.824 -2.564 12.314 1.00 92.50 186 SER A C 1
ATO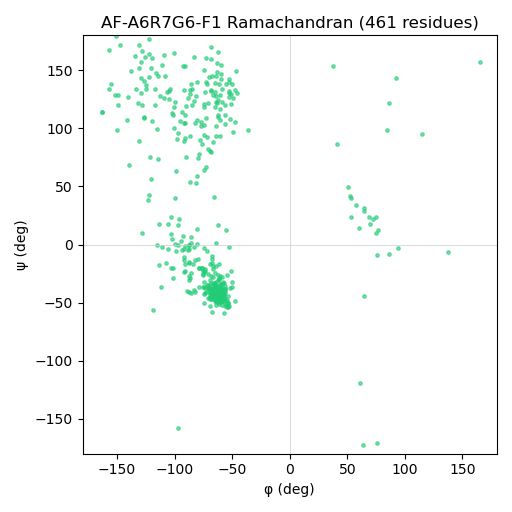M 1485 O O . SER A 1 186 ? -21.038 -1.456 12.796 1.00 92.50 186 SER A O 1
ATOM 1487 N N . ILE A 1 187 ? -21.693 -3.151 11.481 1.00 95.12 187 ILE A N 1
ATOM 1488 C CA . ILE A 1 187 ? -23.010 -2.589 11.138 1.00 95.12 187 ILE A CA 1
ATOM 1489 C C . ILE A 1 187 ? -24.097 -3.277 11.975 1.00 95.12 187 ILE A C 1
ATOM 1491 O O . ILE A 1 187 ? -24.293 -4.487 11.871 1.00 95.12 187 ILE A O 1
ATOM 1495 N N . ASP A 1 188 ? -24.865 -2.497 12.740 1.00 93.69 188 ASP A N 1
ATOM 1496 C CA . ASP A 1 188 ? -25.955 -3.020 13.580 1.00 93.69 188 ASP A CA 1
ATOM 1497 C C . ASP A 1 188 ? -27.157 -3.525 12.762 1.00 93.69 188 ASP A C 1
ATOM 1499 O O . ASP A 1 188 ? -27.785 -4.538 13.090 1.00 93.69 188 ASP A O 1
ATOM 1503 N N . ASN A 1 189 ? -27.502 -2.822 11.678 1.00 96.44 189 ASN A N 1
ATOM 1504 C CA . ASN A 1 189 ? -28.604 -3.214 10.807 1.00 96.44 189 ASN A CA 1
ATOM 1505 C C . ASN A 1 189 ? -28.209 -4.446 9.978 1.00 96.44 189 ASN A C 1
ATOM 1507 O O . ASN A 1 189 ? -27.427 -4.352 9.036 1.00 96.44 189 ASN A O 1
ATOM 1511 N N . LYS A 1 190 ? -28.795 -5.604 10.296 1.00 94.12 190 LYS A N 1
ATOM 1512 C CA . LYS A 1 190 ? -28.454 -6.888 9.662 1.00 94.12 190 LYS A CA 1
ATOM 1513 C C . LYS A 1 190 ? -28.678 -6.922 8.149 1.00 94.12 190 LYS A C 1
ATOM 1515 O O . LYS A 1 190 ? -27.892 -7.552 7.445 1.00 94.12 190 LYS A O 1
ATOM 1520 N N . GLU A 1 191 ? -29.739 -6.289 7.653 1.00 95.81 191 GLU A N 1
ATOM 1521 C CA . GLU A 1 191 ? -30.047 -6.278 6.216 1.00 95.81 191 GLU A CA 1
ATOM 1522 C C . GLU A 1 191 ? -29.020 -5.440 5.455 1.00 95.81 191 GLU A C 1
ATOM 1524 O O . GLU A 1 191 ? -28.463 -5.878 4.447 1.00 95.81 191 GLU A O 1
ATOM 1529 N N . GLU A 1 192 ? -28.711 -4.263 5.990 1.00 95.62 192 GLU A N 1
ATOM 1530 C CA . GLU A 1 192 ? -27.683 -3.382 5.453 1.00 95.62 192 GLU A CA 1
ATOM 1531 C C . GLU A 1 192 ? -26.294 -4.024 5.521 1.00 95.62 192 GLU A C 1
ATOM 1533 O O . GLU A 1 192 ? -25.562 -4.022 4.530 1.00 95.62 192 GLU A O 1
ATOM 1538 N N . ALA A 1 193 ? -25.950 -4.631 6.659 1.00 96.75 193 ALA A N 1
ATOM 1539 C CA . ALA A 1 193 ? -24.700 -5.349 6.848 1.00 96.75 193 ALA A CA 1
ATOM 1540 C C . ALA A 1 193 ? -24.548 -6.436 5.778 1.00 96.75 193 ALA A C 1
ATOM 1542 O O . ALA A 1 193 ? -23.535 -6.486 5.075 1.00 96.75 193 ALA A O 1
ATOM 1543 N N . ALA A 1 194 ? -25.568 -7.281 5.604 1.00 96.94 194 ALA A N 1
ATOM 1544 C CA . ALA A 1 194 ? -25.555 -8.347 4.610 1.00 96.94 194 ALA A CA 1
ATOM 1545 C C . ALA A 1 194 ? -25.408 -7.802 3.179 1.00 96.94 194 ALA A C 1
ATOM 1547 O O . ALA A 1 194 ? -24.684 -8.394 2.377 1.00 96.94 194 ALA A O 1
ATOM 1548 N N . ALA A 1 195 ? -26.038 -6.668 2.855 1.00 96.75 195 ALA A N 1
ATOM 1549 C CA . ALA A 1 195 ? -25.895 -6.018 1.553 1.00 96.75 195 ALA A CA 1
ATOM 1550 C C . ALA A 1 195 ? -24.465 -5.501 1.311 1.00 96.75 195 ALA A C 1
ATOM 1552 O O . ALA A 1 195 ? -23.899 -5.746 0.240 1.00 96.75 195 ALA A O 1
ATOM 1553 N N . VAL A 1 196 ? -23.858 -4.852 2.311 1.00 96.50 196 VAL A N 1
ATOM 1554 C CA . VAL A 1 196 ? -22.462 -4.381 2.265 1.00 96.50 196 VAL A CA 1
ATOM 1555 C C . VAL A 1 196 ? -21.502 -5.558 2.100 1.00 96.50 196 VAL A C 1
ATOM 1557 O O . VAL A 1 196 ? -20.661 -5.546 1.197 1.00 96.50 196 VAL A O 1
ATOM 1560 N N . LEU A 1 197 ? -21.669 -6.612 2.907 1.00 98.06 197 LEU A N 1
ATOM 1561 C CA . LEU A 1 197 ? -20.864 -7.828 2.799 1.00 98.06 197 LEU A CA 1
ATOM 1562 C C . LEU A 1 197 ? -20.994 -8.440 1.408 1.00 98.06 197 LEU A C 1
ATOM 1564 O O . LEU A 1 197 ? -19.997 -8.805 0.794 1.00 98.06 197 LEU A O 1
ATOM 1568 N N . ARG A 1 198 ? -22.222 -8.526 0.886 1.00 97.38 198 ARG A N 1
ATOM 1569 C CA . ARG A 1 198 ? -22.485 -9.104 -0.431 1.00 97.38 198 ARG A CA 1
ATOM 1570 C C . ARG A 1 198 ? -21.740 -8.343 -1.522 1.00 97.38 198 ARG A C 1
ATOM 1572 O O . ARG A 1 198 ? -21.127 -8.974 -2.378 1.00 97.38 198 ARG A O 1
ATOM 1579 N N . ALA A 1 199 ? -21.780 -7.013 -1.496 1.00 96.94 199 ALA A N 1
ATOM 1580 C CA . ALA A 1 199 ? -21.073 -6.188 -2.469 1.00 96.94 199 ALA A CA 1
ATOM 1581 C C . ALA A 1 199 ? -19.548 -6.386 -2.387 1.00 96.94 199 ALA A C 1
ATOM 1583 O O . ALA A 1 199 ? -18.902 -6.592 -3.416 1.00 96.94 199 ALA A O 1
ATOM 1584 N N . GLY A 1 200 ? -18.988 -6.402 -1.172 1.00 96.94 200 GLY A N 1
ATOM 1585 C CA . GLY A 1 200 ? -17.560 -6.635 -0.948 1.00 96.94 200 GLY A CA 1
ATOM 1586 C C . GLY A 1 200 ? -17.098 -8.027 -1.385 1.00 96.94 200 GLY A C 1
ATOM 1587 O O . GLY A 1 200 ? -16.100 -8.146 -2.089 1.00 96.94 200 GLY A O 1
ATOM 1588 N N . ILE A 1 201 ? -17.852 -9.077 -1.048 1.00 97.25 201 ILE A N 1
ATOM 1589 C CA . ILE A 1 201 ? -17.522 -10.464 -1.409 1.00 97.25 201 ILE A CA 1
ATOM 1590 C C . ILE A 1 201 ? -17.631 -10.696 -2.920 1.00 97.25 201 ILE A C 1
ATOM 1592 O O . ILE A 1 201 ? -16.775 -11.369 -3.486 1.00 97.25 201 ILE A O 1
ATOM 1596 N N . LEU A 1 202 ? -18.620 -10.113 -3.607 1.00 95.69 202 LEU A N 1
ATOM 1597 C CA . LEU A 1 202 ? -18.699 -10.197 -5.072 1.00 95.69 202 LEU A CA 1
ATOM 1598 C C . LEU A 1 202 ? -17.489 -9.544 -5.753 1.00 95.69 202 LEU A C 1
ATOM 1600 O O . 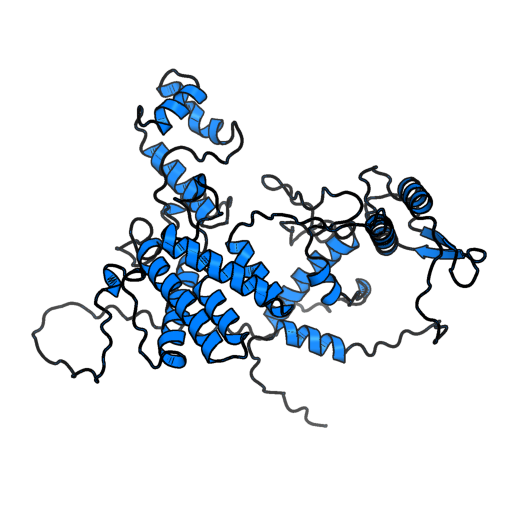LEU A 1 202 ? -16.944 -10.105 -6.704 1.00 95.69 202 LEU A O 1
ATOM 1604 N N . ALA A 1 203 ? -17.048 -8.390 -5.250 1.00 96.88 203 ALA A N 1
ATOM 1605 C CA . ALA A 1 203 ? -15.838 -7.743 -5.739 1.00 96.88 203 ALA A CA 1
ATOM 1606 C C . ALA A 1 203 ? -14.582 -8.572 -5.426 1.00 96.88 203 ALA A C 1
ATOM 1608 O O . ALA A 1 203 ? -13.770 -8.785 -6.321 1.00 96.88 203 ALA A O 1
ATOM 1609 N N . ALA A 1 204 ? -14.458 -9.118 -4.214 1.00 96.19 204 ALA A N 1
ATOM 1610 C CA . ALA A 1 204 ? -13.336 -9.976 -3.836 1.00 96.19 204 ALA A CA 1
ATOM 1611 C C . ALA A 1 204 ? -13.253 -11.248 -4.698 1.00 96.19 204 ALA A C 1
ATOM 1613 O O . ALA A 1 204 ? -12.169 -11.597 -5.149 1.00 96.19 204 ALA A O 1
ATOM 1614 N N . ILE A 1 205 ? -14.386 -11.900 -4.995 1.00 94.62 205 ILE A N 1
ATOM 1615 C CA . ILE A 1 205 ? -14.451 -13.055 -5.907 1.00 94.62 205 ILE A CA 1
ATOM 1616 C C . ILE A 1 205 ? -13.961 -12.663 -7.305 1.00 94.62 205 ILE A C 1
ATOM 1618 O O . ILE A 1 205 ? -13.134 -13.362 -7.891 1.00 94.62 205 ILE A O 1
ATOM 1622 N N . LYS A 1 206 ? -14.454 -11.541 -7.845 1.00 94.81 206 LYS A N 1
ATOM 1623 C CA . LYS A 1 206 ? -14.042 -11.060 -9.169 1.00 94.81 206 LYS A CA 1
ATOM 1624 C C . LYS A 1 206 ? -12.544 -10.762 -9.210 1.00 94.81 206 LYS A C 1
ATOM 1626 O O . LYS A 1 206 ? -11.869 -11.219 -10.128 1.00 94.81 206 LYS A O 1
ATOM 1631 N N . GLU A 1 207 ? -12.023 -10.036 -8.225 1.00 97.12 207 GLU A N 1
ATOM 1632 C CA . GLU A 1 207 ? -10.596 -9.717 -8.120 1.00 97.12 207 GLU A CA 1
ATOM 1633 C C . GLU A 1 207 ? -9.741 -10.987 -7.980 1.00 97.12 207 GLU A C 1
ATOM 1635 O O . GLU A 1 207 ? -8.759 -11.147 -8.700 1.00 97.12 207 GLU A O 1
ATOM 1640 N N . TYR A 1 208 ? -10.146 -11.928 -7.124 1.00 95.19 208 TYR A N 1
ATOM 1641 C CA . TYR A 1 208 ? -9.457 -13.204 -6.927 1.00 95.19 208 TYR A CA 1
ATOM 1642 C C . TYR A 1 208 ? -9.274 -13.962 -8.247 1.00 95.19 208 TYR A C 1
ATOM 1644 O O . TYR A 1 208 ? -8.144 -14.271 -8.614 1.00 95.19 208 TYR A O 1
ATOM 1652 N N . PHE A 1 209 ? -10.352 -14.189 -9.005 1.00 94.25 209 PHE A N 1
ATOM 1653 C CA . PHE A 1 209 ? -10.277 -14.969 -10.246 1.00 94.25 209 PHE A CA 1
ATOM 1654 C C . PHE A 1 209 ? -9.647 -14.213 -11.419 1.00 94.25 209 PHE A C 1
ATOM 1656 O O . PHE A 1 209 ? -8.928 -14.814 -12.206 1.00 94.25 209 PHE A O 1
ATOM 1663 N N . THR A 1 210 ? -9.889 -12.906 -11.551 1.00 94.06 210 THR A N 1
ATOM 1664 C CA . THR A 1 210 ? -9.437 -12.148 -12.738 1.00 94.06 210 THR A CA 1
ATOM 1665 C C . THR A 1 210 ? -8.063 -11.501 -12.590 1.00 94.06 210 THR A C 1
ATOM 1667 O O . THR A 1 210 ? -7.491 -11.062 -13.586 1.00 94.06 210 THR A O 1
ATOM 1670 N N . VAL A 1 211 ? -7.525 -11.423 -11.369 1.00 96.12 211 VAL A N 1
ATOM 1671 C CA . VAL A 1 211 ? -6.238 -10.765 -11.093 1.00 96.12 211 VAL A CA 1
ATOM 1672 C C . VAL A 1 211 ? -5.231 -11.747 -10.526 1.00 96.12 211 VAL A C 1
ATOM 1674 O O . VAL A 1 211 ? -4.137 -11.870 -11.077 1.00 96.12 211 VAL A O 1
ATOM 1677 N N . TRP A 1 212 ? -5.579 -12.407 -9.420 1.00 96.00 212 TRP A N 1
ATOM 1678 C CA . TRP A 1 212 ? -4.624 -13.170 -8.618 1.00 96.00 212 TRP A CA 1
ATOM 1679 C C . TRP A 1 212 ? -4.498 -14.622 -9.070 1.00 96.00 212 TRP A C 1
ATOM 1681 O O . TRP A 1 212 ? -3.383 -15.124 -9.172 1.00 96.00 212 TRP A O 1
ATOM 1691 N N . MET A 1 213 ? -5.615 -15.258 -9.420 1.00 94.12 213 MET A N 1
ATOM 1692 C CA . MET A 1 213 ? -5.678 -16.614 -9.979 1.00 94.12 213 MET A CA 1
ATOM 1693 C C . MET A 1 213 ? -5.743 -16.619 -11.511 1.00 94.12 213 MET A C 1
ATOM 1695 O O . MET A 1 213 ? -6.187 -17.590 -12.116 1.00 94.12 213 MET A O 1
ATOM 1699 N N . SER A 1 214 ? -5.292 -15.530 -12.137 1.00 93.44 214 SER A N 1
ATOM 1700 C CA . SER A 1 214 ? -5.147 -15.408 -13.585 1.00 93.44 214 SER A CA 1
ATOM 1701 C C . SER A 1 214 ? -3.680 -15.232 -13.953 1.00 93.44 214 SER A C 1
ATOM 1703 O O . SER A 1 214 ? -2.905 -14.592 -13.233 1.00 93.44 214 SER A O 1
ATOM 1705 N N . GLU A 1 215 ? -3.298 -15.752 -15.115 1.00 94.25 215 GLU A N 1
ATOM 1706 C CA . GLU A 1 215 ? -2.012 -15.423 -15.720 1.00 94.25 215 GLU A CA 1
ATOM 1707 C C . GLU A 1 215 ? -1.917 -13.905 -15.990 1.00 94.25 215 GLU A C 1
ATOM 1709 O O . GLU A 1 215 ? -2.937 -13.260 -16.270 1.00 94.25 215 GLU A O 1
ATOM 1714 N N . PRO A 1 216 ? -0.717 -13.304 -15.878 1.00 95.62 216 PRO A N 1
ATOM 1715 C CA . PRO A 1 216 ? 0.575 -13.953 -15.609 1.00 95.62 216 PRO A CA 1
ATOM 1716 C C . PRO A 1 216 ? 0.914 -14.135 -14.113 1.00 95.62 216 PRO A C 1
ATOM 1718 O O . PRO A 1 216 ? 1.978 -14.666 -13.793 1.00 95.62 216 PRO A O 1
ATOM 1721 N N . ARG A 1 217 ? 0.046 -13.708 -13.181 1.00 97.06 217 ARG A N 1
ATOM 1722 C CA . ARG A 1 217 ? 0.305 -13.834 -11.732 1.00 97.06 217 ARG A CA 1
ATOM 1723 C C . ARG A 1 217 ? 0.232 -15.274 -11.258 1.00 97.06 217 ARG A C 1
ATOM 1725 O O . ARG A 1 217 ? 1.114 -15.710 -10.519 1.00 97.06 217 ARG A O 1
ATOM 1732 N N . TYR A 1 218 ? -0.801 -15.987 -11.688 1.00 94.38 218 TYR A N 1
ATOM 1733 C CA . TYR A 1 218 ? -0.973 -17.405 -11.416 1.00 94.38 218 TYR A CA 1
ATOM 1734 C C . TYR A 1 218 ? 0.134 -18.220 -12.091 1.00 94.38 218 TYR A C 1
ATOM 1736 O O . TYR A 1 218 ? 0.433 -18.018 -13.268 1.00 94.38 218 TYR A O 1
ATOM 1744 N N . ASP A 1 219 ? 0.757 -19.119 -11.336 1.00 91.38 219 ASP A N 1
ATOM 1745 C CA . ASP A 1 219 ? 1.640 -20.149 -11.865 1.00 91.38 219 ASP A CA 1
ATOM 1746 C C . ASP A 1 219 ? 0.885 -21.490 -11.917 1.00 91.38 219 ASP A C 1
ATOM 1748 O O . ASP A 1 219 ? 0.612 -22.078 -10.865 1.00 91.38 219 ASP A O 1
ATOM 1752 N N . PRO A 1 220 ? 0.574 -22.019 -13.115 1.00 88.62 220 PRO A N 1
ATOM 1753 C CA . PRO A 1 220 ? -0.148 -23.281 -13.254 1.00 88.62 220 PRO A CA 1
ATOM 1754 C C . PRO A 1 220 ? 0.653 -24.495 -12.765 1.00 88.62 220 PRO A C 1
ATOM 1756 O O . PRO A 1 220 ? 0.064 -25.543 -12.506 1.00 88.62 220 PRO A O 1
ATOM 1759 N N . THR A 1 221 ? 1.978 -24.375 -12.628 1.00 91.31 221 THR A N 1
ATOM 1760 C CA . THR A 1 221 ? 2.839 -25.479 -12.184 1.00 91.31 221 THR A CA 1
ATOM 1761 C C . THR A 1 221 ? 2.682 -25.731 -10.690 1.00 91.31 221 THR A C 1
ATOM 1763 O O . THR A 1 221 ? 2.475 -26.868 -10.264 1.00 91.31 221 THR A O 1
ATOM 1766 N N . THR A 1 222 ? 2.784 -24.673 -9.884 1.00 87.75 222 THR A N 1
ATOM 1767 C CA . THR A 1 222 ? 2.671 -24.761 -8.421 1.00 87.75 222 THR A CA 1
ATOM 1768 C C . THR A 1 222 ? 1.243 -24.565 -7.918 1.00 87.75 222 THR A C 1
ATOM 1770 O O . THR A 1 222 ? 0.920 -25.003 -6.815 1.00 87.75 222 THR A O 1
ATOM 1773 N N . GLY A 1 223 ? 0.387 -23.911 -8.706 1.00 83.62 223 GLY A N 1
ATOM 1774 C CA . GLY A 1 223 ? -0.937 -23.463 -8.285 1.00 83.62 223 GLY A CA 1
ATOM 1775 C C . GLY A 1 223 ? -0.914 -22.231 -7.373 1.00 83.62 223 GLY A C 1
ATOM 1776 O O . GLY A 1 223 ? -1.953 -21.896 -6.807 1.00 83.62 223 GLY A O 1
ATOM 1777 N N . LEU A 1 224 ? 0.242 -21.578 -7.215 1.00 89.31 224 LEU A N 1
ATOM 1778 C CA . LEU A 1 224 ? 0.424 -20.371 -6.407 1.00 89.31 224 LEU A CA 1
ATOM 1779 C C . LEU A 1 224 ? 0.455 -19.111 -7.278 1.00 89.31 224 LEU A C 1
ATOM 1781 O O . LEU A 1 224 ? 0.659 -19.173 -8.491 1.00 89.31 224 LEU A O 1
ATOM 1785 N N . SER A 1 225 ? 0.301 -17.950 -6.644 1.00 92.62 225 SER A N 1
ATOM 1786 C CA . SER A 1 225 ? 0.328 -16.650 -7.321 1.00 92.62 225 SER A CA 1
ATOM 1787 C C . SER A 1 225 ? 1.561 -15.827 -6.964 1.00 92.62 225 SER A C 1
ATOM 1789 O O . SER A 1 225 ? 2.153 -15.967 -5.888 1.00 92.62 225 SER A O 1
ATOM 1791 N N . ARG A 1 226 ? 1.923 -14.928 -7.882 1.00 96.44 226 ARG A N 1
ATOM 1792 C CA . ARG A 1 226 ? 3.099 -14.052 -7.825 1.00 96.44 226 ARG A CA 1
ATOM 1793 C C . ARG A 1 226 ? 2.711 -12.596 -8.071 1.00 96.44 226 ARG A C 1
ATOM 1795 O O . ARG A 1 226 ? 1.711 -12.313 -8.735 1.00 96.44 226 ARG A O 1
ATOM 1802 N N . PHE A 1 227 ? 3.538 -11.667 -7.602 1.00 97.31 227 PHE A N 1
ATOM 1803 C CA . PHE A 1 227 ? 3.423 -10.249 -7.952 1.00 97.31 227 PHE A CA 1
ATOM 1804 C C . PHE A 1 227 ? 4.011 -10.001 -9.349 1.00 97.31 227 PHE A C 1
ATOM 1806 O O . PHE A 1 227 ? 5.142 -9.546 -9.493 1.00 97.31 227 PHE A O 1
ATOM 1813 N N . LYS A 1 228 ? 3.248 -10.357 -10.390 1.00 97.06 228 LYS A N 1
ATOM 1814 C CA . LYS A 1 228 ? 3.661 -10.299 -11.805 1.00 97.06 228 LYS A CA 1
ATOM 1815 C C . LYS A 1 228 ? 2.713 -9.399 -12.614 1.00 97.06 228 LYS A C 1
ATOM 1817 O O . LYS A 1 228 ? 1.834 -9.900 -13.316 1.00 97.06 228 LYS A O 1
ATOM 1822 N N . PRO A 1 229 ? 2.800 -8.064 -12.479 1.00 95.31 229 PRO A N 1
ATOM 1823 C CA . PRO A 1 229 ? 1.913 -7.143 -13.186 1.00 95.31 229 PRO A CA 1
ATOM 1824 C C . PRO A 1 229 ? 2.237 -7.061 -14.693 1.00 95.31 229 PRO A C 1
ATOM 1826 O O . PRO A 1 229 ? 3.405 -6.962 -15.060 1.00 95.31 229 PRO A O 1
ATOM 1829 N N . PRO A 1 230 ? 1.225 -7.003 -15.583 1.00 90.94 230 PRO A N 1
ATOM 1830 C CA . PRO A 1 230 ? 1.411 -7.046 -17.041 1.00 90.94 230 PRO A CA 1
ATOM 1831 C C . PRO A 1 230 ? 1.815 -5.701 -17.681 1.00 90.94 230 PRO A C 1
ATOM 1833 O O . PRO A 1 230 ? 1.687 -5.538 -18.893 1.00 90.94 230 PRO A O 1
ATOM 1836 N N . GLY A 1 231 ? 2.223 -4.702 -16.889 1.00 91.00 231 GLY A N 1
ATOM 1837 C CA . GLY A 1 231 ? 2.635 -3.395 -17.416 1.00 91.00 231 GLY A CA 1
ATOM 1838 C C . GLY A 1 231 ? 3.828 -3.506 -18.372 1.00 91.00 231 GLY A C 1
ATOM 1839 O O . GLY A 1 231 ? 4.612 -4.444 -18.262 1.00 91.00 231 GLY A O 1
ATOM 1840 N N . LYS A 1 232 ? 3.967 -2.545 -19.291 1.00 92.12 232 LYS A N 1
ATOM 1841 C CA . LYS A 1 232 ? 5.082 -2.437 -20.245 1.00 92.12 232 LYS A CA 1
ATOM 1842 C C . LYS A 1 232 ? 5.738 -1.063 -20.152 1.00 92.12 232 LYS A C 1
ATOM 1844 O O . LYS A 1 232 ? 5.106 -0.130 -19.657 1.00 92.12 232 LYS A O 1
ATOM 1849 N N . GLY A 1 233 ? 6.962 -0.961 -20.662 1.00 92.69 233 GLY A N 1
ATOM 1850 C CA . GLY A 1 233 ? 7.735 0.277 -20.658 1.00 92.69 233 GLY A CA 1
ATOM 1851 C C . GLY A 1 233 ? 8.326 0.607 -19.290 1.00 92.69 233 GLY A C 1
ATOM 1852 O O . GLY A 1 233 ? 8.297 -0.207 -18.360 1.00 92.69 233 GLY A O 1
ATOM 1853 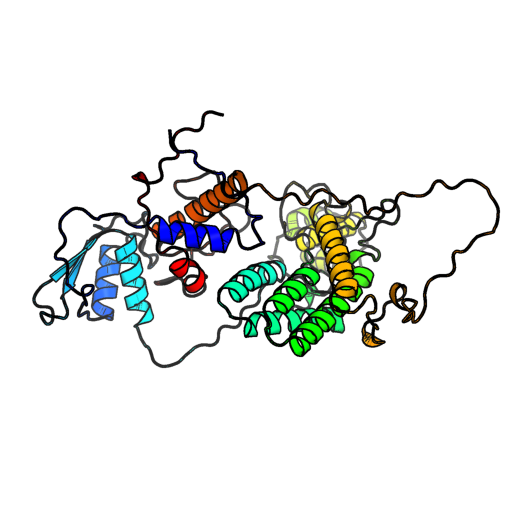N N . ILE A 1 234 ? 8.872 1.811 -19.195 1.00 93.38 234 ILE A N 1
ATOM 1854 C CA . ILE A 1 234 ? 9.530 2.340 -18.000 1.00 93.38 234 ILE A CA 1
ATOM 1855 C C . ILE A 1 234 ? 8.468 2.989 -17.097 1.00 93.38 234 ILE A C 1
ATOM 1857 O O . ILE A 1 234 ? 7.620 3.730 -17.605 1.00 93.38 234 ILE A O 1
ATOM 1861 N N . PRO A 1 235 ? 8.457 2.712 -15.777 1.00 91.00 235 PRO A N 1
ATOM 1862 C CA . PRO A 1 235 ? 7.572 3.396 -14.834 1.00 91.00 235 PRO A CA 1
ATOM 1863 C C . PRO A 1 235 ? 7.695 4.923 -14.949 1.00 91.00 235 PRO A C 1
ATOM 1865 O O . PRO A 1 235 ? 8.798 5.457 -14.950 1.00 91.00 235 PRO A O 1
ATOM 1868 N N . LEU A 1 236 ? 6.563 5.622 -15.056 1.00 85.62 236 LEU A N 1
ATOM 1869 C CA . LEU A 1 236 ? 6.521 7.071 -15.315 1.00 85.62 236 LEU A CA 1
ATOM 1870 C C . LEU A 1 236 ? 6.580 7.913 -14.035 1.00 85.62 236 LEU A C 1
ATOM 1872 O O . LEU A 1 236 ? 6.743 9.125 -14.097 1.00 85.62 236 LEU A O 1
ATOM 1876 N N . GLU A 1 237 ? 6.346 7.291 -12.881 1.00 80.50 237 GLU A N 1
ATOM 1877 C CA . GLU A 1 237 ? 6.222 7.963 -11.589 1.00 80.50 237 GLU A CA 1
ATOM 1878 C C . GLU A 1 237 ? 7.549 8.162 -10.850 1.00 80.50 237 GLU A C 1
ATOM 1880 O O . GLU A 1 237 ? 7.541 8.714 -9.751 1.00 80.50 237 GLU A O 1
ATOM 1885 N N . VAL A 1 238 ? 8.653 7.656 -11.401 1.00 84.62 238 VAL A N 1
ATOM 1886 C CA . VAL A 1 238 ? 9.971 7.719 -10.763 1.00 84.62 238 VAL A CA 1
ATOM 1887 C C . VAL A 1 238 ? 10.650 9.060 -11.014 1.00 84.62 238 VAL A C 1
ATOM 1889 O O . VAL A 1 238 ? 10.298 9.796 -11.936 1.00 84.62 238 VAL A O 1
ATOM 1892 N N . GLU A 1 239 ? 11.642 9.361 -10.184 1.00 83.75 239 GLU A N 1
ATOM 1893 C CA . GLU A 1 239 ? 12.496 10.531 -10.353 1.00 83.75 239 GLU A CA 1
ATOM 1894 C C . GLU A 1 239 ? 13.299 10.451 -11.657 1.00 83.75 239 GLU A C 1
ATOM 1896 O O . GLU A 1 239 ? 13.671 9.369 -12.126 1.00 83.75 239 GLU A O 1
ATOM 1901 N N . GLU A 1 240 ? 13.581 11.613 -12.242 1.00 84.50 240 GLU A N 1
ATOM 1902 C CA . GLU A 1 240 ? 14.479 11.708 -13.389 1.00 84.50 240 GLU A CA 1
ATOM 1903 C C . GLU A 1 240 ? 15.859 11.159 -13.004 1.00 84.50 240 GLU A C 1
ATOM 1905 O O . GLU A 1 240 ? 16.382 11.449 -11.929 1.00 84.50 240 GLU A O 1
ATOM 1910 N N . GLY A 1 241 ? 16.430 10.318 -13.861 1.00 86.06 241 GLY A N 1
ATOM 1911 C CA . GLY A 1 241 ? 17.712 9.672 -13.601 1.00 86.06 241 GLY A CA 1
ATOM 1912 C C . GLY A 1 241 ? 17.647 8.369 -12.795 1.00 86.06 241 GLY A C 1
ATOM 1913 O O . GLY A 1 241 ? 18.649 7.661 -12.705 1.00 86.06 241 GLY A O 1
ATOM 1914 N N . HIS A 1 242 ? 16.483 7.991 -12.244 1.00 89.62 242 HIS A N 1
ATOM 1915 C CA . HIS A 1 242 ? 16.355 6.818 -11.364 1.00 89.62 242 HIS A CA 1
ATOM 1916 C C . HIS A 1 242 ? 16.844 5.507 -12.007 1.00 89.62 242 HIS A C 1
ATOM 1918 O O . HIS A 1 242 ? 17.434 4.664 -11.333 1.00 89.62 242 HIS A O 1
ATOM 1924 N N . PHE A 1 243 ? 16.623 5.339 -13.314 1.00 94.31 243 PHE A N 1
ATOM 1925 C CA . PHE A 1 243 ? 17.019 4.141 -14.059 1.00 94.31 243 PHE A CA 1
ATOM 1926 C C . PHE A 1 243 ? 18.290 4.324 -14.900 1.00 94.31 243 PHE A C 1
ATOM 1928 O O . PHE A 1 243 ? 18.674 3.395 -15.608 1.00 94.31 243 PHE A O 1
ATOM 1935 N N . ASP A 1 244 ? 18.978 5.467 -14.824 1.00 93.12 244 ASP A N 1
ATOM 1936 C CA . ASP A 1 244 ? 20.103 5.780 -15.719 1.00 93.12 244 ASP A CA 1
ATOM 1937 C C . ASP A 1 244 ? 21.224 4.746 -15.634 1.00 93.12 244 ASP A C 1
ATOM 1939 O O . ASP A 1 244 ? 21.751 4.320 -16.658 1.00 93.12 244 ASP A O 1
ATOM 1943 N N . ALA A 1 245 ? 21.536 4.272 -14.425 1.00 93.00 245 ALA A N 1
ATOM 1944 C CA . ALA A 1 245 ? 22.558 3.248 -14.215 1.00 93.00 245 ALA A CA 1
ATOM 1945 C C . ALA A 1 245 ? 22.247 1.933 -14.954 1.00 93.00 245 ALA A C 1
ATOM 1947 O O . ALA A 1 245 ? 23.162 1.256 -15.418 1.00 93.00 245 ALA A O 1
ATOM 1948 N N . VAL A 1 246 ? 20.965 1.579 -15.082 1.00 93.75 246 VAL A N 1
ATOM 1949 C CA . VAL A 1 246 ? 20.514 0.378 -15.801 1.00 93.75 246 VAL A CA 1
ATOM 1950 C C . VAL A 1 246 ? 20.426 0.643 -17.299 1.00 93.75 246 VAL A C 1
ATOM 1952 O O . VAL A 1 246 ? 20.786 -0.217 -18.096 1.00 93.75 246 VAL A O 1
ATOM 1955 N N . LEU A 1 247 ? 19.966 1.832 -17.691 1.00 96.19 247 LEU A N 1
ATOM 1956 C CA . LEU A 1 247 ? 19.725 2.202 -19.085 1.00 96.19 247 LEU A CA 1
ATOM 1957 C C . LEU A 1 247 ? 21.001 2.579 -19.845 1.00 96.19 247 LEU A C 1
ATOM 1959 O O . LEU A 1 247 ? 21.000 2.519 -21.072 1.00 96.19 247 LEU A O 1
ATOM 1963 N N . TYR A 1 248 ? 22.082 2.938 -19.147 1.00 95.38 248 TYR A N 1
ATOM 1964 C CA . TYR A 1 248 ? 23.331 3.404 -19.752 1.00 95.38 248 TYR A CA 1
ATOM 1965 C C . TYR A 1 248 ? 23.893 2.427 -20.796 1.00 95.38 248 TYR A C 1
ATOM 1967 O O . TYR A 1 248 ? 24.148 2.822 -21.932 1.00 95.38 248 TYR A O 1
ATOM 1975 N N . SER A 1 249 ? 24.012 1.140 -20.456 1.00 96.06 249 SER A N 1
ATOM 1976 C CA . SER A 1 249 ? 24.543 0.117 -21.370 1.00 96.06 249 SER A CA 1
ATOM 1977 C C . SER A 1 249 ? 23.659 -0.096 -22.603 1.00 96.06 249 SER A C 1
ATOM 1979 O O . SER A 1 249 ? 24.162 -0.371 -23.694 1.00 96.06 249 SER A O 1
ATOM 1981 N N . TYR A 1 250 ? 22.342 0.067 -22.459 1.00 96.62 250 TYR A N 1
ATOM 1982 C CA . TYR A 1 250 ? 21.406 -0.008 -23.576 1.00 96.62 250 TYR A CA 1
ATOM 1983 C C . TYR A 1 250 ? 21.489 1.242 -24.460 1.00 96.62 250 TYR A C 1
ATOM 1985 O O . TYR A 1 250 ? 21.543 1.118 -25.680 1.00 96.62 250 TYR A O 1
ATOM 1993 N N . ALA A 1 251 ? 21.583 2.439 -23.881 1.00 96.12 251 ALA A N 1
ATOM 1994 C CA . ALA A 1 251 ? 21.776 3.671 -24.643 1.00 96.12 251 ALA A CA 1
ATOM 1995 C C . ALA A 1 251 ? 23.088 3.637 -25.457 1.00 96.12 251 ALA A C 1
ATOM 1997 O O . ALA A 1 251 ? 23.085 3.972 -26.644 1.00 96.12 251 ALA A O 1
ATOM 1998 N N . GLU A 1 252 ? 24.182 3.129 -24.870 1.00 96.75 252 GLU A N 1
ATOM 1999 C CA . GLU A 1 252 ? 25.443 2.891 -25.588 1.00 96.75 252 GLU A CA 1
ATOM 2000 C C . GLU A 1 252 ? 25.278 1.884 -26.737 1.00 96.75 252 GLU A C 1
ATOM 2002 O O . GLU A 1 252 ? 25.738 2.143 -27.851 1.00 96.75 252 GLU A O 1
ATOM 2007 N N . LYS A 1 253 ? 24.575 0.765 -26.502 1.00 96.69 253 LYS A N 1
ATOM 2008 C CA . LYS A 1 253 ? 24.289 -0.265 -27.520 1.00 96.69 253 LYS A CA 1
ATOM 2009 C C . LYS A 1 253 ? 23.574 0.306 -28.750 1.00 96.69 253 LYS A C 1
ATOM 2011 O O . LYS A 1 253 ? 23.869 -0.122 -29.866 1.00 96.69 253 LYS A O 1
ATOM 2016 N N . TYR A 1 254 ? 22.653 1.252 -28.560 1.00 96.12 254 TYR A N 1
ATOM 2017 C CA . TYR A 1 254 ? 21.889 1.889 -29.642 1.00 96.12 254 TYR A CA 1
ATOM 2018 C C . TYR A 1 254 ? 22.496 3.202 -30.153 1.00 96.12 254 TYR A C 1
ATOM 2020 O O . TYR A 1 254 ? 21.929 3.817 -31.055 1.00 96.12 254 TYR A O 1
ATOM 2028 N N . ALA A 1 255 ? 23.657 3.609 -29.629 1.00 96.94 255 ALA A N 1
ATOM 2029 C CA . ALA A 1 255 ? 24.347 4.843 -29.997 1.00 96.94 255 ALA A CA 1
ATOM 2030 C C . ALA A 1 255 ? 23.450 6.098 -29.920 1.00 96.94 255 ALA A C 1
ATOM 2032 O O . ALA A 1 255 ? 23.506 6.968 -30.792 1.00 96.94 255 ALA A O 1
ATOM 2033 N N . CYS A 1 256 ? 22.625 6.194 -28.874 1.00 96.12 256 CYS A N 1
ATOM 2034 C CA . CYS A 1 256 ? 21.758 7.342 -28.604 1.00 96.12 256 CYS A CA 1
ATOM 2035 C C . CYS A 1 256 ? 21.898 7.818 -27.152 1.00 96.12 256 CYS A C 1
ATOM 2037 O O . CYS A 1 256 ? 22.552 7.183 -26.325 1.00 96.12 256 CYS A O 1
ATOM 2039 N N . THR A 1 257 ? 21.292 8.955 -26.824 1.00 97.06 257 THR A N 1
ATOM 2040 C CA . THR A 1 257 ? 21.198 9.423 -25.434 1.00 97.06 257 THR A CA 1
ATOM 2041 C C . THR A 1 257 ? 20.191 8.584 -24.635 1.00 97.06 257 THR A C 1
ATOM 2043 O O . THR A 1 257 ? 19.320 7.930 -25.213 1.00 97.06 257 THR A O 1
ATOM 2046 N N . ILE A 1 258 ? 20.277 8.603 -23.296 1.00 95.00 258 ILE A N 1
ATOM 2047 C CA . ILE A 1 258 ? 19.313 7.898 -22.428 1.00 95.00 258 ILE A CA 1
ATOM 2048 C C . ILE A 1 258 ? 17.866 8.360 -22.695 1.00 95.00 258 ILE A C 1
ATOM 2050 O O . ILE A 1 258 ? 17.021 7.490 -22.899 1.00 95.00 258 ILE A O 1
ATOM 2054 N N . PRO A 1 259 ? 17.547 9.669 -22.787 1.00 95.06 259 PRO A N 1
ATOM 2055 C CA . PRO A 1 259 ? 16.189 10.108 -23.122 1.00 95.06 259 PRO A CA 1
ATOM 2056 C C . PRO A 1 259 ? 15.691 9.581 -24.476 1.00 95.06 259 PRO A C 1
ATOM 2058 O O . PRO A 1 259 ? 14.568 9.090 -24.572 1.00 95.06 259 PRO A O 1
ATOM 2061 N N . GLU A 1 260 ? 16.537 9.601 -25.511 1.00 96.06 260 GLU A N 1
ATOM 2062 C CA . GLU A 1 260 ? 16.187 9.045 -26.827 1.00 96.06 260 GLU A CA 1
ATOM 2063 C C . GLU A 1 260 ? 15.972 7.526 -26.775 1.00 96.06 260 GLU A C 1
ATOM 2065 O O . GLU A 1 260 ? 15.116 7.001 -27.490 1.00 96.06 260 GLU A O 1
ATOM 2070 N N . PHE A 1 261 ? 16.736 6.811 -25.943 1.00 96.75 261 PHE A N 1
ATOM 2071 C CA . PHE A 1 261 ? 16.546 5.379 -25.723 1.00 96.75 261 PHE A CA 1
ATOM 2072 C C . PHE A 1 261 ? 15.220 5.093 -25.008 1.00 96.75 261 PHE A C 1
ATOM 2074 O O . PHE A 1 261 ? 14.476 4.213 -25.437 1.00 96.75 261 PHE A O 1
ATOM 2081 N N . ILE A 1 262 ? 14.897 5.852 -23.953 1.00 94.94 262 ILE A N 1
ATOM 2082 C CA . ILE A 1 262 ? 13.636 5.747 -23.204 1.00 94.94 262 ILE A CA 1
ATOM 2083 C C . ILE A 1 262 ? 12.440 5.888 -24.150 1.00 94.94 262 ILE A C 1
ATOM 2085 O O . ILE A 1 262 ? 11.528 5.058 -24.107 1.00 94.94 262 ILE A O 1
ATOM 2089 N N . ASP A 1 263 ? 12.456 6.894 -25.028 1.00 95.25 263 ASP A N 1
ATOM 2090 C CA . ASP A 1 263 ? 11.403 7.091 -26.025 1.00 95.25 263 ASP A CA 1
ATOM 2091 C C . ASP A 1 263 ? 11.319 5.893 -26.977 1.00 95.25 263 ASP A C 1
ATOM 2093 O O . ASP A 1 263 ? 10.253 5.294 -27.140 1.00 95.25 263 ASP A O 1
ATOM 2097 N N . GLN A 1 264 ? 12.444 5.480 -27.565 1.00 95.94 264 GLN A N 1
ATOM 2098 C CA . GLN A 1 264 ? 12.475 4.326 -28.464 1.00 95.94 264 GLN A CA 1
ATOM 2099 C C . GLN A 1 264 ? 11.941 3.048 -27.801 1.00 95.94 264 GLN A C 1
ATOM 2101 O O . GLN A 1 264 ? 11.179 2.310 -28.429 1.00 95.94 264 GLN A O 1
ATOM 2106 N N . TYR A 1 265 ? 12.298 2.797 -26.543 1.00 96.56 265 TYR A N 1
ATOM 2107 C CA . TYR A 1 265 ? 11.867 1.626 -25.788 1.00 96.56 265 TYR A CA 1
ATOM 2108 C C . TYR A 1 265 ? 10.374 1.681 -25.447 1.00 96.56 265 TYR A C 1
ATOM 2110 O O . TYR A 1 265 ? 9.638 0.731 -25.715 1.00 96.56 265 TYR A O 1
ATOM 2118 N N . ASN A 1 266 ? 9.883 2.815 -24.946 1.00 94.31 266 ASN A N 1
ATOM 2119 C CA . ASN A 1 266 ? 8.473 2.979 -24.587 1.00 94.31 266 ASN A CA 1
ATOM 2120 C C . ASN A 1 266 ? 7.531 2.917 -25.801 1.00 94.31 266 ASN A C 1
ATOM 2122 O O . ASN A 1 266 ? 6.410 2.417 -25.677 1.00 94.31 266 ASN A O 1
ATOM 2126 N N . PHE A 1 267 ? 7.975 3.384 -26.974 1.00 94.75 267 PHE A N 1
ATOM 2127 C CA . PHE A 1 267 ? 7.218 3.274 -28.228 1.00 94.75 267 PHE A CA 1
ATOM 2128 C C . PHE A 1 267 ? 7.390 1.921 -28.941 1.00 94.75 267 PHE A C 1
ATOM 2130 O O . PHE A 1 267 ? 6.733 1.686 -29.955 1.00 94.75 267 PHE A O 1
ATOM 2137 N N . GLY A 1 268 ? 8.220 1.013 -28.413 1.00 94.12 268 GLY A N 1
ATOM 2138 C CA . GLY A 1 268 ? 8.452 -0.314 -28.991 1.00 94.12 268 GLY A CA 1
ATOM 2139 C C . GLY A 1 268 ? 9.281 -0.302 -30.280 1.00 94.12 268 GLY A C 1
ATOM 2140 O O . GLY A 1 268 ? 9.194 -1.240 -31.070 1.00 94.12 268 GLY A O 1
ATOM 2141 N N . ASN A 1 269 ? 10.069 0.754 -30.507 1.00 95.69 269 ASN A N 1
ATOM 2142 C CA . ASN A 1 269 ? 10.996 0.858 -31.639 1.00 95.69 269 ASN A CA 1
ATOM 2143 C C . ASN A 1 269 ? 12.255 -0.002 -31.435 1.00 95.69 269 ASN A C 1
ATOM 2145 O O . ASN A 1 269 ? 12.906 -0.378 -32.408 1.00 95.69 269 ASN A O 1
ATOM 2149 N N . VAL A 1 270 ? 12.580 -0.325 -30.182 1.00 94.56 270 VAL A N 1
ATOM 2150 C CA . VAL A 1 270 ? 13.641 -1.264 -29.793 1.00 94.56 270 VAL A CA 1
ATOM 2151 C C . VAL A 1 270 ? 13.041 -2.416 -28.989 1.00 94.56 270 VAL A C 1
ATOM 2153 O O . VAL A 1 270 ? 12.007 -2.253 -28.342 1.00 94.56 270 VAL A O 1
ATOM 2156 N N . ASN A 1 271 ? 13.674 -3.588 -29.047 1.00 94.44 271 ASN A N 1
ATOM 2157 C CA . ASN A 1 271 ? 13.199 -4.802 -28.385 1.00 94.44 271 ASN A CA 1
ATOM 2158 C C . ASN A 1 271 ? 14.314 -5.391 -27.518 1.00 94.44 271 ASN A C 1
ATOM 2160 O O . ASN A 1 271 ? 15.291 -5.919 -28.048 1.00 94.44 271 ASN A O 1
ATOM 2164 N N . GLU A 1 272 ? 14.153 -5.310 -26.199 1.00 96.81 272 GLU A N 1
ATOM 2165 C CA . GLU A 1 272 ? 15.141 -5.753 -25.211 1.00 96.81 272 GLU A CA 1
ATOM 2166 C C . GLU A 1 272 ? 14.467 -6.644 -24.157 1.00 96.81 272 GLU A C 1
ATOM 2168 O O . GLU A 1 272 ? 14.013 -6.142 -23.129 1.00 96.81 272 GLU A O 1
ATOM 2173 N N . PRO A 1 273 ? 14.396 -7.971 -24.384 1.00 95.88 273 PRO A N 1
ATOM 2174 C CA . PRO A 1 273 ? 13.705 -8.890 -23.476 1.00 95.88 273 PRO A CA 1
ATOM 2175 C C . PRO A 1 273 ? 14.273 -8.916 -22.050 1.00 95.88 273 PRO A C 1
ATOM 2177 O O . PRO A 1 273 ? 13.517 -9.057 -21.094 1.00 95.88 273 PRO A O 1
ATOM 2180 N N . GLU A 1 274 ? 15.590 -8.748 -21.892 1.00 95.62 274 GLU A N 1
ATOM 2181 C CA . GLU A 1 274 ? 16.237 -8.667 -20.570 1.00 95.62 274 GLU A CA 1
ATOM 2182 C C . GLU A 1 274 ? 15.809 -7.397 -19.814 1.00 95.62 274 GLU A C 1
ATOM 2184 O O . GLU A 1 274 ? 15.603 -7.417 -18.599 1.00 95.62 274 GLU A O 1
ATOM 2189 N N . LEU A 1 275 ? 15.603 -6.292 -20.538 1.00 96.00 275 LEU A N 1
ATOM 2190 C CA . LEU A 1 275 ? 15.108 -5.042 -19.968 1.00 96.00 275 LEU A CA 1
ATOM 2191 C C . LEU A 1 275 ? 13.605 -5.122 -19.651 1.00 96.00 275 LEU A C 1
ATOM 2193 O O . LEU A 1 275 ? 13.162 -4.620 -18.615 1.00 96.00 275 LEU A O 1
ATOM 2197 N N . ASP A 1 276 ? 12.827 -5.808 -20.494 1.00 95.81 276 ASP A N 1
ATOM 2198 C CA . ASP A 1 276 ? 11.422 -6.127 -20.219 1.00 95.81 276 ASP A CA 1
ATOM 2199 C C . ASP A 1 276 ? 11.285 -6.931 -18.916 1.00 95.81 276 ASP A C 1
ATOM 2201 O O . ASP A 1 276 ? 10.423 -6.624 -18.083 1.00 95.81 276 ASP A O 1
ATOM 2205 N N . GLU A 1 277 ? 12.149 -7.934 -18.724 1.00 95.12 277 GLU A N 1
ATOM 2206 C CA . GLU A 1 277 ? 12.216 -8.761 -17.518 1.00 95.12 277 GLU A CA 1
ATOM 2207 C C . GLU A 1 277 ? 12.614 -7.931 -16.290 1.00 95.12 277 GLU A C 1
ATOM 2209 O O . GLU A 1 277 ? 11.910 -7.968 -15.275 1.00 95.12 277 GLU A O 1
ATOM 2214 N N . TYR A 1 278 ? 13.647 -7.088 -16.399 1.00 95.56 278 TYR A N 1
ATOM 2215 C CA . TYR A 1 278 ? 14.039 -6.154 -15.339 1.00 95.56 278 TYR A CA 1
ATOM 2216 C C . TYR A 1 278 ? 12.857 -5.289 -14.871 1.00 95.56 278 TYR A C 1
ATOM 2218 O O . TYR A 1 278 ? 12.512 -5.273 -13.684 1.00 95.56 278 TYR A O 1
ATOM 2226 N N . PHE A 1 279 ? 12.164 -4.621 -15.799 1.00 96.12 279 PHE A N 1
ATOM 2227 C CA . PHE A 1 279 ? 11.039 -3.756 -15.442 1.00 96.12 279 PHE A CA 1
ATOM 2228 C C . PHE A 1 279 ? 9.800 -4.532 -14.979 1.00 96.12 279 PHE A C 1
ATOM 2230 O O . PHE A 1 279 ? 8.975 -4.002 -14.228 1.00 96.12 279 PHE A O 1
ATOM 2237 N N . MET A 1 280 ? 9.637 -5.789 -15.396 1.00 96.31 280 MET A N 1
ATOM 2238 C CA . MET A 1 280 ? 8.611 -6.673 -14.847 1.00 96.31 280 MET A CA 1
ATOM 2239 C C . MET A 1 280 ? 8.877 -6.966 -13.367 1.00 96.31 280 MET A C 1
ATOM 2241 O O . MET A 1 280 ? 7.938 -6.903 -12.566 1.00 96.31 280 MET A O 1
ATOM 2245 N N . HIS A 1 281 ? 10.131 -7.231 -12.988 1.00 96.44 281 HIS A N 1
ATOM 2246 C CA . HIS A 1 281 ? 10.504 -7.416 -11.588 1.00 96.44 281 HIS A CA 1
ATOM 2247 C C . HIS A 1 281 ? 10.362 -6.124 -10.776 1.00 96.44 281 HIS A C 1
ATOM 2249 O O . HIS A 1 281 ? 9.740 -6.192 -9.718 1.00 96.44 281 HIS A O 1
ATOM 2255 N N . ASP A 1 282 ? 10.816 -4.964 -11.274 1.00 95.50 282 ASP A N 1
ATOM 2256 C CA . ASP A 1 282 ? 10.614 -3.658 -10.610 1.00 95.50 282 ASP A CA 1
ATOM 2257 C C . ASP A 1 282 ? 9.126 -3.410 -10.302 1.00 95.50 282 ASP A C 1
ATOM 2259 O O . ASP A 1 282 ? 8.736 -3.168 -9.155 1.00 95.50 282 ASP A O 1
ATOM 2263 N N . ARG A 1 283 ? 8.249 -3.574 -11.302 1.00 95.19 283 ARG A N 1
ATOM 2264 C CA . ARG A 1 283 ? 6.804 -3.419 -11.091 1.00 95.19 283 ARG A CA 1
ATOM 2265 C C . ARG A 1 283 ? 6.253 -4.443 -10.099 1.00 95.19 283 ARG A C 1
ATOM 2267 O O . ARG A 1 283 ? 5.333 -4.108 -9.354 1.00 95.19 283 ARG A O 1
ATOM 2274 N N . GLY A 1 284 ? 6.777 -5.668 -10.096 1.00 95.00 284 GLY A N 1
ATOM 2275 C CA . GLY A 1 284 ? 6.425 -6.705 -9.125 1.00 95.00 284 GLY A CA 1
ATOM 2276 C C . GLY A 1 284 ? 6.786 -6.312 -7.692 1.00 95.00 284 GLY A C 1
ATOM 2277 O O . GLY A 1 284 ? 5.948 -6.430 -6.798 1.00 95.00 284 GLY A O 1
ATOM 2278 N N . VAL A 1 285 ? 7.979 -5.745 -7.482 1.00 94.06 285 VAL A N 1
ATOM 2279 C CA . VAL A 1 285 ? 8.410 -5.216 -6.178 1.00 94.06 285 VAL A CA 1
ATOM 2280 C C . VAL A 1 285 ? 7.429 -4.147 -5.693 1.00 94.06 285 VAL A C 1
ATOM 2282 O O . VAL A 1 285 ? 6.918 -4.249 -4.576 1.00 94.06 285 VAL A O 1
ATOM 2285 N N . ARG A 1 286 ? 7.075 -3.187 -6.554 1.00 91.69 286 ARG A N 1
ATOM 2286 C CA . ARG A 1 286 ? 6.101 -2.126 -6.235 1.00 91.69 286 ARG A CA 1
ATOM 2287 C C . ARG A 1 286 ? 4.695 -2.672 -5.966 1.00 91.69 286 ARG A C 1
ATOM 2289 O O . ARG A 1 286 ? 3.988 -2.161 -5.106 1.00 91.69 286 ARG A O 1
ATOM 2296 N N . GLU A 1 287 ? 4.268 -3.713 -6.686 1.00 93.75 287 GLU A N 1
ATOM 2297 C CA . GLU A 1 287 ? 2.989 -4.396 -6.433 1.00 93.75 287 GLU A CA 1
ATOM 2298 C C . GLU A 1 287 ? 2.996 -5.159 -5.100 1.00 93.75 287 GLU A C 1
ATOM 2300 O O . GLU A 1 287 ? 1.953 -5.317 -4.475 1.00 93.75 287 GLU A O 1
ATOM 2305 N N . SER A 1 288 ? 4.157 -5.607 -4.623 1.00 89.50 288 SER A N 1
ATOM 2306 C CA . SER A 1 288 ? 4.270 -6.265 -3.318 1.00 89.50 288 SER A CA 1
ATOM 2307 C C . SER A 1 288 ? 4.145 -5.293 -2.134 1.00 89.50 288 SER A C 1
ATOM 2309 O O . SER A 1 288 ? 3.862 -5.718 -1.008 1.00 89.50 288 SER A O 1
ATOM 2311 N N . GLY A 1 289 ? 4.377 -3.995 -2.372 1.00 84.81 289 GLY A N 1
ATOM 2312 C CA . GLY A 1 289 ? 4.468 -2.952 -1.349 1.00 84.81 289 GLY A CA 1
ATOM 2313 C C . GLY A 1 289 ? 5.699 -3.059 -0.441 1.00 84.81 289 GLY A C 1
ATOM 2314 O O . GLY A 1 289 ? 5.628 -2.619 0.705 1.00 84.81 289 GLY A O 1
ATOM 2315 N N . HIS A 1 290 ? 6.770 -3.709 -0.908 1.00 84.88 290 HIS A N 1
ATOM 2316 C CA . HIS A 1 290 ? 8.093 -3.722 -0.267 1.00 84.88 290 HIS A CA 1
ATOM 2317 C C . HIS A 1 290 ? 9.156 -3.192 -1.243 1.00 84.88 290 HIS A C 1
ATOM 2319 O O . HIS A 1 290 ? 10.220 -3.788 -1.407 1.00 84.88 290 HIS A O 1
ATOM 2325 N N . ASP A 1 291 ? 8.813 -2.124 -1.956 1.00 84.44 291 ASP A N 1
ATOM 2326 C CA . ASP A 1 291 ? 9.717 -1.303 -2.750 1.00 84.44 291 ASP A CA 1
ATOM 2327 C C . ASP A 1 291 ? 10.562 -0.415 -1.826 1.00 84.44 291 ASP A C 1
ATOM 2329 O O . ASP A 1 291 ? 10.039 0.550 -1.280 1.00 84.44 291 ASP A O 1
ATOM 2333 N N . THR A 1 292 ? 11.832 -0.738 -1.570 1.00 85.25 292 THR A N 1
ATOM 2334 C CA . THR A 1 292 ? 12.636 -1.892 -2.036 1.00 85.25 292 THR A CA 1
ATOM 2335 C C . THR A 1 292 ? 13.150 -2.775 -0.893 1.00 85.25 292 THR A C 1
ATOM 2337 O O . THR A 1 292 ? 13.153 -2.410 0.282 1.00 85.25 292 THR A O 1
ATOM 2340 N N . SER A 1 293 ? 13.528 -4.016 -1.224 1.00 86.88 293 SER A N 1
ATOM 2341 C CA . SER A 1 293 ? 14.053 -4.988 -0.264 1.00 86.88 293 SER A CA 1
ATOM 2342 C C . SER A 1 293 ? 14.902 -6.045 -0.961 1.00 86.88 293 SER A C 1
ATOM 2344 O O . SER A 1 293 ? 14.418 -6.681 -1.897 1.00 86.88 293 SER A O 1
ATOM 2346 N N . TYR A 1 294 ? 16.078 -6.345 -0.390 1.00 88.56 294 TYR A N 1
ATOM 2347 C CA . TYR A 1 294 ? 16.988 -7.413 -0.842 1.00 88.56 294 TYR A CA 1
ATOM 2348 C C . TYR A 1 294 ? 16.319 -8.782 -1.016 1.00 88.56 294 TYR A C 1
ATOM 2350 O O . TYR A 1 294 ? 16.792 -9.619 -1.782 1.00 88.56 294 TYR A O 1
ATOM 2358 N N . ARG A 1 295 ? 15.187 -9.023 -0.338 1.00 88.69 295 ARG A N 1
ATOM 2359 C CA . ARG A 1 295 ? 14.354 -10.218 -0.543 1.00 88.69 295 ARG A CA 1
ATOM 2360 C C . ARG A 1 295 ? 13.936 -10.400 -2.010 1.00 88.69 295 ARG A C 1
ATOM 2362 O O . ARG A 1 295 ? 13.643 -11.521 -2.416 1.00 88.69 295 ARG A O 1
ATOM 2369 N N . PHE A 1 296 ? 13.868 -9.315 -2.777 1.00 91.69 296 PHE A N 1
ATOM 2370 C CA . PHE A 1 296 ? 13.355 -9.283 -4.139 1.00 91.69 296 PHE A CA 1
ATOM 2371 C C . PHE A 1 296 ? 14.383 -8.933 -5.216 1.00 91.69 296 PHE A C 1
ATOM 2373 O O . PHE A 1 296 ? 14.029 -8.971 -6.395 1.00 91.69 296 PHE A O 1
ATOM 2380 N N . ASP A 1 297 ? 15.637 -8.681 -4.845 1.00 81.00 297 ASP A N 1
ATOM 2381 C CA . ASP A 1 297 ? 16.709 -8.302 -5.777 1.00 81.00 297 ASP A CA 1
ATOM 2382 C C . ASP A 1 297 ? 16.998 -9.368 -6.839 1.00 81.00 297 ASP A C 1
ATOM 2384 O O . ASP A 1 297 ? 17.424 -9.048 -7.942 1.00 81.00 297 ASP A O 1
ATOM 2388 N N . GLN A 1 298 ? 16.724 -10.641 -6.536 1.00 78.94 298 GLN A N 1
ATOM 2389 C CA . GLN A 1 298 ? 16.869 -11.751 -7.488 1.00 78.94 298 GLN A CA 1
ATOM 2390 C C . GLN A 1 298 ? 15.637 -11.963 -8.384 1.00 78.94 298 GLN A C 1
ATOM 2392 O O . GLN A 1 298 ? 15.585 -12.941 -9.122 1.00 78.94 298 GLN A O 1
ATOM 2397 N N . GLY A 1 299 ? 14.642 -11.074 -8.313 1.00 87.06 299 GLY A N 1
ATOM 2398 C CA . GLY A 1 299 ? 13.477 -11.078 -9.193 1.00 87.06 299 GLY A CA 1
ATOM 2399 C C . GLY A 1 299 ? 12.152 -11.349 -8.477 1.00 87.06 299 GLY A C 1
ATOM 2400 O O . GLY A 1 299 ? 11.705 -12.485 -8.349 1.00 87.06 299 GLY A O 1
ATOM 2401 N N . CYS A 1 300 ? 11.433 -10.286 -8.095 1.00 93.75 300 CYS A N 1
ATOM 2402 C CA . CYS A 1 300 ? 10.133 -10.388 -7.409 1.00 93.75 300 CYS A CA 1
ATOM 2403 C C . CYS A 1 300 ? 9.067 -11.173 -8.193 1.00 93.75 300 CYS A C 1
ATOM 2405 O O . CYS A 1 300 ? 8.388 -12.038 -7.640 1.00 93.75 300 CYS A O 1
ATOM 2407 N N . ALA A 1 301 ? 8.923 -10.874 -9.487 1.00 95.00 301 ALA A N 1
ATOM 2408 C CA . ALA A 1 301 ? 7.857 -11.411 -10.332 1.00 95.00 301 ALA A CA 1
ATOM 2409 C C . ALA A 1 301 ? 7.848 -12.941 -10.500 1.00 95.00 301 ALA A C 1
ATOM 2411 O O . ALA A 1 301 ? 6.812 -13.492 -10.877 1.00 95.00 301 ALA A O 1
ATOM 2412 N N . ASP A 1 302 ? 8.945 -13.635 -10.189 1.00 94.06 302 ASP A N 1
ATOM 2413 C CA . ASP A 1 302 ? 9.009 -15.099 -10.251 1.00 94.06 302 ASP A CA 1
ATOM 2414 C C . ASP A 1 302 ? 8.828 -15.782 -8.894 1.00 94.06 302 ASP A C 1
ATOM 2416 O O . ASP A 1 302 ? 8.666 -17.000 -8.829 1.00 94.06 302 ASP A O 1
ATOM 2420 N N . LEU A 1 303 ? 8.744 -15.007 -7.812 1.00 92.88 303 LEU A N 1
ATOM 2421 C CA . LEU A 1 303 ? 8.586 -15.524 -6.461 1.00 92.88 303 LEU A CA 1
ATOM 2422 C C . LEU A 1 303 ? 7.109 -15.665 -6.083 1.00 92.88 303 LEU A C 1
ATOM 2424 O O . LEU A 1 303 ? 6.360 -14.688 -5.980 1.00 92.88 303 LEU A O 1
ATOM 2428 N N . ALA A 1 304 ? 6.695 -16.898 -5.789 1.00 91.44 304 ALA A N 1
ATOM 2429 C CA . ALA A 1 304 ? 5.433 -17.172 -5.108 1.00 91.44 304 ALA A CA 1
ATOM 2430 C C . ALA A 1 304 ? 5.585 -16.840 -3.615 1.00 91.44 304 ALA A C 1
ATOM 2432 O O . ALA A 1 304 ? 5.960 -17.680 -2.798 1.00 91.44 304 ALA A O 1
ATOM 2433 N N . THR A 1 305 ? 5.360 -15.574 -3.259 1.00 87.31 305 THR A N 1
ATOM 2434 C CA . THR A 1 305 ? 5.630 -15.080 -1.901 1.00 87.31 305 THR A CA 1
ATOM 2435 C C . THR A 1 305 ? 4.645 -15.640 -0.876 1.00 87.31 305 THR A C 1
ATOM 2437 O O . THR A 1 305 ? 3.451 -15.791 -1.151 1.00 87.31 305 THR A O 1
ATOM 2440 N N . VAL A 1 306 ? 5.130 -15.900 0.343 1.00 79.88 306 VAL A N 1
ATOM 2441 C CA . VAL A 1 306 ? 4.259 -16.263 1.473 1.00 79.88 306 VAL A CA 1
ATOM 2442 C C . VAL A 1 306 ? 3.238 -15.158 1.760 1.00 79.88 306 VAL A C 1
ATOM 2444 O O . VAL A 1 306 ? 2.092 -15.459 2.076 1.00 79.88 306 VAL A O 1
ATOM 2447 N N . ASP A 1 307 ? 3.620 -13.894 1.566 1.00 82.19 307 ASP A N 1
ATOM 2448 C CA . ASP A 1 307 ? 2.764 -12.727 1.777 1.00 82.19 307 ASP A CA 1
ATOM 2449 C C . ASP A 1 307 ? 1.486 -12.812 0.934 1.00 82.19 307 ASP A C 1
ATOM 2451 O O . ASP A 1 307 ? 0.383 -12.825 1.478 1.00 82.19 307 ASP A O 1
ATOM 2455 N N . LEU A 1 308 ? 1.627 -12.907 -0.395 1.00 88.88 308 LEU A N 1
ATOM 2456 C CA . LEU A 1 308 ? 0.487 -12.928 -1.309 1.00 88.88 308 LEU A CA 1
ATOM 2457 C C . LEU A 1 308 ? -0.371 -14.170 -1.079 1.00 88.88 308 LEU A C 1
ATOM 2459 O O . LEU A 1 308 ? -1.584 -14.062 -0.927 1.00 88.88 308 LEU A O 1
ATOM 2463 N N . ASN A 1 309 ? 0.249 -15.346 -1.016 1.00 87.12 309 ASN A N 1
ATOM 2464 C CA . ASN A 1 309 ? -0.489 -16.605 -0.953 1.00 87.12 309 ASN A CA 1
ATOM 2465 C C . ASN A 1 309 ? -1.226 -16.784 0.391 1.00 87.12 309 ASN A C 1
ATOM 2467 O O . ASN A 1 309 ? -2.332 -17.321 0.410 1.00 87.12 309 ASN A O 1
ATOM 2471 N N . CYS A 1 310 ? -0.707 -16.240 1.500 1.00 80.62 310 CYS A N 1
ATOM 2472 C CA . CYS A 1 310 ? -1.456 -16.153 2.760 1.00 80.62 310 CYS A CA 1
ATOM 2473 C C . CYS A 1 310 ? -2.671 -15.214 2.662 1.00 80.62 310 CYS A C 1
ATOM 2475 O O . CYS A 1 310 ? -3.727 -15.514 3.222 1.00 80.62 310 CYS A O 1
ATOM 2477 N N . LEU A 1 311 ? -2.555 -14.091 1.945 1.00 86.06 311 LEU A N 1
ATOM 2478 C CA . LEU A 1 311 ? -3.684 -13.179 1.720 1.00 86.06 311 LEU A CA 1
ATOM 2479 C C . LEU A 1 311 ? -4.744 -13.793 0.795 1.00 86.06 311 LEU A C 1
ATOM 2481 O O . LEU A 1 311 ? -5.938 -13.613 1.030 1.00 86.06 311 LEU A O 1
ATOM 2485 N N . LEU A 1 312 ? -4.339 -14.585 -0.200 1.00 85.38 312 LEU A N 1
ATOM 2486 C CA . LEU A 1 312 ? -5.271 -15.334 -1.050 1.00 85.38 312 LEU A CA 1
ATOM 2487 C C . LEU A 1 312 ? -5.996 -16.436 -0.273 1.00 85.38 312 LEU A C 1
ATOM 2489 O O . LEU A 1 312 ? -7.216 -16.551 -0.381 1.00 85.38 312 LEU A O 1
ATOM 2493 N N . TYR A 1 313 ? -5.294 -17.153 0.606 1.00 82.81 313 TYR A N 1
ATOM 2494 C CA . TYR A 1 313 ? -5.933 -18.079 1.544 1.00 82.81 313 TYR A CA 1
ATOM 2495 C C . TYR A 1 313 ? -6.953 -17.368 2.451 1.00 82.81 313 TYR A C 1
ATOM 2497 O O . TYR A 1 313 ? -8.025 -17.903 2.756 1.00 82.81 313 TYR A O 1
ATOM 2505 N N . LYS A 1 314 ? -6.659 -16.130 2.872 1.00 88.12 314 LYS A N 1
ATOM 2506 C CA . LYS A 1 314 ? -7.606 -15.309 3.635 1.00 88.12 314 LYS A CA 1
ATOM 2507 C C . LYS A 1 314 ? -8.839 -14.937 2.803 1.00 88.12 314 LYS A C 1
ATOM 2509 O O . LYS A 1 314 ? -9.947 -15.053 3.322 1.00 88.12 314 LYS A O 1
ATOM 2514 N N . TYR A 1 315 ? -8.667 -14.574 1.528 1.00 91.25 315 TYR A N 1
ATOM 2515 C CA . TYR A 1 315 ? -9.775 -14.356 0.585 1.00 91.25 315 TYR A CA 1
ATOM 2516 C C . TYR A 1 315 ? -10.671 -15.594 0.490 1.00 91.25 315 TYR A C 1
ATOM 2518 O O . TYR A 1 315 ? -11.877 -15.488 0.708 1.00 91.25 315 TYR A O 1
ATOM 2526 N N . GLU A 1 316 ? -10.097 -16.769 0.227 1.00 85.12 316 GLU A N 1
ATOM 2527 C CA . GLU A 1 316 ? -10.831 -18.040 0.140 1.00 85.12 316 GLU A CA 1
ATOM 2528 C C . GLU A 1 316 ? -11.616 -18.334 1.423 1.00 85.12 316 GLU A C 1
ATOM 2530 O O . GLU A 1 316 ? -12.805 -18.660 1.376 1.00 85.12 316 GLU A O 1
ATOM 2535 N N . SER A 1 317 ? -10.962 -18.159 2.574 1.00 88.56 317 SER A N 1
ATOM 2536 C CA . SER A 1 317 ? -11.551 -18.381 3.895 1.00 88.56 317 SER A CA 1
ATOM 2537 C C . SER A 1 317 ? -12.725 -17.438 4.171 1.00 88.56 317 SER A C 1
ATOM 2539 O O . SER A 1 317 ? -13.775 -17.884 4.636 1.00 88.56 317 SER A O 1
ATOM 2541 N N . ASP A 1 318 ? -12.580 -16.147 3.861 1.00 90.88 318 ASP A N 1
ATOM 2542 C CA . ASP A 1 318 ? -13.628 -15.141 4.063 1.00 90.88 318 ASP A CA 1
ATOM 2543 C C . ASP A 1 318 ? -14.808 -15.338 3.112 1.00 90.88 318 ASP A C 1
ATOM 2545 O O . ASP A 1 318 ? -15.963 -15.245 3.530 1.00 90.88 318 ASP A O 1
ATOM 2549 N N . ILE A 1 319 ? -14.528 -15.644 1.841 1.00 91.06 319 ILE A N 1
ATOM 2550 C CA . ILE A 1 319 ? -15.548 -15.938 0.831 1.00 91.06 319 ILE A CA 1
ATOM 2551 C C . ILE A 1 319 ? -16.356 -17.164 1.263 1.00 91.06 319 ILE A C 1
ATOM 2553 O O . ILE A 1 319 ? -17.588 -17.105 1.305 1.00 91.06 319 ILE A O 1
ATOM 2557 N N . ALA A 1 320 ? -15.683 -18.253 1.647 1.00 86.94 320 ALA A N 1
ATOM 2558 C CA . ALA A 1 320 ? -16.338 -19.464 2.132 1.00 86.94 320 ALA A CA 1
ATOM 2559 C C . ALA A 1 320 ? -17.159 -19.196 3.403 1.00 86.94 320 ALA A C 1
ATOM 2561 O O . ALA A 1 320 ? -18.312 -19.625 3.503 1.00 86.94 320 ALA A O 1
ATOM 2562 N N . TRP A 1 321 ? -16.598 -18.445 4.357 1.00 95.62 321 TRP A N 1
ATOM 2563 C CA . TRP A 1 321 ? -17.295 -18.061 5.581 1.00 95.62 321 TRP A CA 1
ATOM 2564 C C . TRP A 1 321 ? -18.558 -17.245 5.287 1.00 95.62 321 TRP A C 1
ATOM 2566 O O . TRP A 1 321 ? -19.613 -17.564 5.837 1.00 95.62 321 TRP A O 1
ATOM 2576 N N . ALA A 1 322 ? -18.485 -16.238 4.414 1.00 92.62 322 ALA A N 1
ATOM 2577 C CA . ALA A 1 322 ? -19.619 -15.378 4.089 1.00 92.62 322 ALA A CA 1
ATOM 2578 C C . ALA A 1 322 ? -20.732 -16.158 3.376 1.00 92.62 322 ALA A C 1
ATOM 2580 O O . ALA A 1 322 ? -21.902 -16.053 3.751 1.00 92.62 322 ALA A O 1
ATOM 2581 N N . ILE A 1 323 ? -20.371 -16.993 2.393 1.00 89.44 323 ILE A N 1
ATOM 2582 C CA . ILE A 1 323 ? -21.322 -17.847 1.667 1.00 89.44 323 ILE A CA 1
ATOM 2583 C C . ILE A 1 323 ? -22.065 -18.765 2.636 1.00 89.44 323 ILE A C 1
ATOM 2585 O O . ILE A 1 323 ? -23.294 -18.814 2.608 1.00 89.44 323 ILE A O 1
ATOM 2589 N N . LYS A 1 324 ? -21.335 -19.441 3.525 1.00 89.94 324 LYS A N 1
ATOM 2590 C CA . LYS A 1 324 ? -21.913 -20.391 4.473 1.00 89.94 324 LYS A CA 1
ATOM 2591 C C . LYS A 1 324 ? -22.761 -19.718 5.551 1.00 89.94 324 LYS A C 1
ATOM 2593 O O . LYS A 1 324 ? -23.904 -20.104 5.767 1.00 89.94 324 LYS A O 1
ATOM 2598 N N . ASN A 1 325 ? -22.200 -18.726 6.242 1.00 93.31 325 ASN A N 1
ATOM 2599 C CA . ASN A 1 325 ? -22.772 -18.210 7.490 1.00 93.31 325 ASN A CA 1
ATOM 2600 C C . ASN A 1 325 ? -23.724 -17.029 7.292 1.00 93.31 325 ASN A C 1
ATOM 2602 O O . ASN A 1 325 ? -24.563 -16.789 8.154 1.00 93.31 325 ASN A O 1
ATOM 2606 N N . VAL A 1 326 ? -23.595 -16.282 6.191 1.00 94.75 326 VAL A N 1
ATOM 2607 C CA . VAL A 1 326 ? -24.432 -15.099 5.926 1.00 94.75 326 VAL A CA 1
ATOM 2608 C C . VAL A 1 326 ? -25.370 -15.335 4.746 1.00 94.75 326 VAL A C 1
ATOM 2610 O O . VAL A 1 326 ? -26.519 -14.902 4.781 1.00 94.75 326 VAL A O 1
ATOM 2613 N N . PHE A 1 327 ? -24.921 -16.063 3.720 1.00 92.44 327 PHE A N 1
ATOM 2614 C CA . PHE A 1 327 ? -25.700 -16.295 2.498 1.00 92.44 327 PHE A CA 1
ATOM 2615 C C . PHE A 1 327 ? -26.287 -17.712 2.382 1.00 92.44 327 PHE A C 1
ATOM 2617 O O . PHE A 1 327 ? -26.699 -18.110 1.296 1.00 92.44 327 PHE A O 1
ATOM 2624 N N . ASN A 1 328 ? -26.379 -18.469 3.482 1.00 90.94 328 ASN A N 1
ATOM 2625 C CA . ASN A 1 328 ? -27.035 -19.787 3.539 1.00 90.94 328 ASN A CA 1
ATOM 2626 C C . ASN A 1 328 ? -26.556 -20.762 2.442 1.00 90.94 328 ASN A C 1
ATOM 2628 O O . ASN A 1 328 ? -27.361 -21.336 1.702 1.00 90.94 328 ASN A O 1
ATOM 2632 N N . ASP A 1 329 ? -25.234 -20.885 2.300 1.00 88.00 329 ASP A N 1
ATOM 2633 C CA . ASP A 1 329 ? -24.532 -21.684 1.285 1.00 88.00 329 ASP A CA 1
ATOM 2634 C C . ASP A 1 329 ? -24.833 -21.286 -0.176 1.00 88.00 329 ASP A C 1
ATOM 2636 O O . ASP A 1 329 ? -24.519 -22.022 -1.117 1.00 88.00 329 ASP A O 1
ATOM 2640 N N . LYS A 1 330 ? -25.449 -20.117 -0.407 1.00 86.94 330 LYS A N 1
ATOM 2641 C CA . LYS A 1 330 ? -25.894 -19.671 -1.735 1.00 86.94 330 LYS A CA 1
ATOM 2642 C C . LYS A 1 330 ? -25.669 -18.181 -1.944 1.00 86.94 330 LYS A C 1
ATOM 2644 O O . LYS A 1 330 ? -26.443 -17.345 -1.492 1.00 86.94 330 LYS A O 1
ATOM 2649 N N . LEU A 1 331 ? -24.684 -17.849 -2.775 1.00 88.50 331 LEU A N 1
ATOM 2650 C CA . LEU A 1 331 ? -24.450 -16.482 -3.235 1.00 88.50 331 LEU A CA 1
ATOM 2651 C C . LEU A 1 331 ? -24.675 -16.372 -4.752 1.00 88.50 331 LEU A C 1
ATOM 2653 O O . LEU A 1 331 ? -23.788 -16.717 -5.530 1.00 88.50 331 LEU A O 1
ATOM 2657 N N . PRO A 1 332 ? -25.846 -15.889 -5.210 1.00 87.94 332 PRO A N 1
ATOM 2658 C CA . PRO A 1 332 ? -26.065 -15.603 -6.622 1.00 87.94 332 PRO A CA 1
ATOM 2659 C C . PRO A 1 332 ? -25.143 -14.475 -7.096 1.00 87.94 332 PRO A C 1
ATOM 2661 O O . PRO A 1 332 ? -25.209 -13.362 -6.565 1.00 87.94 332 PRO A O 1
ATOM 2664 N N . ILE A 1 333 ? -24.325 -14.753 -8.115 1.00 88.94 333 ILE A N 1
ATOM 2665 C CA . ILE A 1 333 ? -23.401 -13.788 -8.725 1.00 88.94 333 ILE A CA 1
ATOM 2666 C C . ILE A 1 333 ? -24.099 -13.118 -9.928 1.00 88.94 333 ILE A C 1
ATOM 2668 O O . ILE A 1 333 ? -24.426 -13.806 -10.910 1.00 88.94 333 ILE A O 1
ATOM 2672 N N . PRO A 1 334 ? -24.373 -11.800 -9.872 1.00 88.81 334 PRO A N 1
ATOM 2673 C CA . PRO A 1 334 ? -24.948 -11.051 -10.991 1.00 88.81 334 PRO A CA 1
ATOM 2674 C C . PRO A 1 334 ? -24.017 -11.035 -12.207 1.00 88.81 334 PRO A C 1
ATOM 2676 O O . PRO A 1 334 ? -22.809 -11.195 -12.055 1.00 88.81 334 PRO A O 1
ATOM 2679 N N . ALA A 1 335 ? -24.565 -10.842 -13.409 1.00 86.50 335 ALA A N 1
ATOM 2680 C CA . ALA A 1 335 ? -23.813 -10.969 -14.661 1.00 86.50 335 ALA A CA 1
ATOM 2681 C C . ALA A 1 335 ? -22.576 -10.055 -14.721 1.00 86.50 335 ALA A C 1
ATOM 2683 O O . ALA A 1 335 ? -21.518 -10.489 -15.162 1.00 86.50 335 ALA A O 1
ATOM 2684 N N . GLU A 1 336 ? -22.679 -8.833 -14.204 1.00 86.31 336 GLU A N 1
ATOM 2685 C CA . GLU A 1 336 ? -21.603 -7.840 -14.166 1.00 86.31 336 GLU A CA 1
ATOM 2686 C C . GLU A 1 336 ? -20.428 -8.207 -13.231 1.00 86.31 336 GLU A C 1
ATOM 2688 O O . GLU A 1 336 ? -19.332 -7.640 -13.336 1.00 86.31 336 GLU A O 1
ATOM 2693 N N . TRP A 1 337 ? -20.649 -9.171 -12.333 1.00 88.75 337 TRP A N 1
ATOM 2694 C CA . TRP A 1 337 ? -19.657 -9.700 -11.392 1.00 88.75 337 TRP A CA 1
ATOM 2695 C C . TRP A 1 337 ? -19.135 -11.088 -11.773 1.00 88.75 337 TRP A C 1
ATOM 2697 O O . TRP A 1 337 ? -18.252 -11.604 -11.092 1.00 88.75 337 TRP A O 1
ATOM 2707 N N . ARG A 1 338 ? -19.660 -11.703 -12.840 1.00 86.00 338 ARG A N 1
ATOM 2708 C CA . ARG A 1 338 ? -19.200 -13.020 -13.292 1.00 86.00 338 ARG A CA 1
ATOM 2709 C C . ARG A 1 338 ? -17.847 -12.925 -13.990 1.00 86.00 338 ARG A C 1
ATOM 2711 O O . ARG A 1 338 ? -17.518 -11.948 -14.655 1.00 86.00 338 ARG A O 1
ATOM 2718 N N . THR A 1 339 ? -17.110 -14.009 -13.856 1.00 79.19 339 THR A N 1
ATOM 2719 C CA . THR A 1 339 ? -15.837 -14.344 -14.493 1.00 79.19 339 THR A CA 1
ATOM 2720 C C . THR A 1 339 ? -16.037 -15.669 -15.245 1.00 79.19 339 THR A C 1
ATOM 2722 O O . THR A 1 339 ? -17.026 -16.367 -14.971 1.00 79.19 339 THR A O 1
ATOM 2725 N N . PRO A 1 340 ? -15.154 -16.054 -16.181 1.00 76.88 340 PRO A N 1
ATOM 2726 C CA . PRO A 1 340 ? -15.249 -17.354 -16.853 1.00 76.88 340 PRO A CA 1
ATOM 2727 C C . PRO A 1 340 ? -15.371 -18.540 -15.874 1.00 76.88 340 PRO A C 1
ATOM 2729 O O . PRO A 1 340 ? -16.174 -19.448 -16.089 1.00 76.88 340 PRO A O 1
ATOM 2732 N N . GLU A 1 341 ? -14.670 -18.476 -14.743 1.00 70.56 341 GLU A N 1
ATOM 2733 C CA . GLU A 1 341 ? -14.622 -19.497 -13.686 1.00 70.56 341 GLU A CA 1
ATOM 2734 C C . GLU A 1 341 ? -15.911 -19.522 -12.852 1.00 70.56 341 GLU A C 1
ATOM 2736 O O . GLU A 1 341 ? -16.362 -20.573 -12.395 1.00 70.56 341 GLU A O 1
ATOM 2741 N N . THR A 1 342 ? -16.554 -18.366 -12.676 1.00 65.81 342 THR A N 1
ATOM 2742 C CA . THR A 1 342 ? -17.779 -18.227 -11.872 1.00 65.81 342 THR A CA 1
ATOM 2743 C C . THR A 1 342 ? -19.062 -18.332 -12.701 1.00 65.81 342 THR A C 1
ATOM 2745 O O . THR A 1 342 ? -20.158 -18.399 -12.140 1.00 65.81 342 THR A O 1
ATOM 2748 N N . HIS A 1 343 ? -18.950 -18.440 -14.031 1.00 56.84 343 HIS A N 1
ATOM 2749 C CA . HIS A 1 343 ? -20.077 -18.608 -14.955 1.00 56.84 343 HIS A CA 1
ATOM 2750 C C . HIS A 1 343 ? -20.918 -19.869 -14.657 1.00 56.84 343 HIS A C 1
ATOM 2752 O O . HIS A 1 343 ? -22.127 -19.890 -14.901 1.00 56.84 343 HIS A O 1
ATOM 2758 N N . TYR A 1 344 ? -20.298 -20.905 -14.076 1.00 46.66 344 TYR A N 1
ATOM 2759 C CA . TYR A 1 344 ? -20.928 -22.192 -13.753 1.00 46.66 344 TYR A CA 1
ATOM 2760 C C . TYR A 1 344 ? -21.360 -22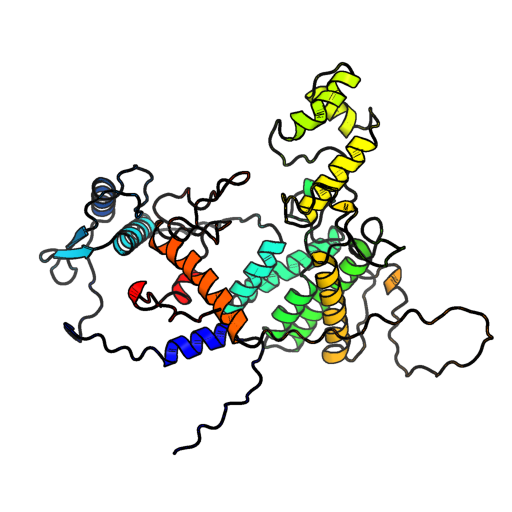.351 -12.291 1.00 46.66 344 TYR A C 1
ATOM 2762 O O . TYR A 1 344 ? -21.941 -23.387 -11.952 1.00 46.66 344 TYR A O 1
ATOM 2770 N N . LEU A 1 345 ? -21.147 -21.345 -11.429 1.00 47.59 345 LEU A N 1
ATOM 2771 C CA . LEU A 1 345 ? -21.662 -21.330 -10.053 1.00 47.59 345 LEU A CA 1
ATOM 2772 C C . LEU A 1 345 ? -23.184 -21.092 -10.076 1.00 47.59 345 LEU A C 1
ATOM 2774 O O . LEU A 1 345 ? -23.708 -20.051 -9.684 1.00 47.59 345 LEU A O 1
ATOM 2778 N N . ARG A 1 346 ? -23.919 -22.075 -10.605 1.00 38.50 346 ARG A N 1
ATOM 2779 C CA . ARG A 1 346 ? -25.377 -22.136 -10.570 1.00 38.50 346 ARG A CA 1
ATOM 2780 C C . ARG A 1 346 ? -25.829 -22.312 -9.126 1.00 38.50 346 ARG A C 1
ATOM 2782 O O . ARG A 1 346 ? -25.418 -23.248 -8.447 1.00 38.50 346 ARG A O 1
ATOM 2789 N N . ILE A 1 347 ? -26.755 -21.445 -8.730 1.00 38.06 347 ILE A N 1
ATOM 2790 C CA . ILE A 1 347 ? -27.710 -21.586 -7.627 1.00 38.06 347 ILE A CA 1
ATOM 2791 C C . ILE A 1 347 ? -28.169 -23.056 -7.538 1.00 38.06 347 ILE A C 1
ATOM 2793 O O . ILE A 1 347 ? -29.026 -23.484 -8.311 1.00 38.06 347 ILE A O 1
ATOM 2797 N N . ARG A 1 348 ? -27.595 -23.866 -6.638 1.00 30.98 348 ARG A N 1
ATOM 2798 C CA . ARG A 1 348 ? -28.053 -25.250 -6.427 1.00 30.98 348 ARG A CA 1
ATOM 2799 C C . ARG A 1 348 ? -29.124 -25.283 -5.344 1.00 30.98 348 ARG A C 1
ATOM 2801 O O . ARG A 1 348 ? -28.840 -25.428 -4.161 1.00 30.98 348 ARG A O 1
ATOM 2808 N N . ASN A 1 349 ? -30.385 -25.186 -5.754 1.00 30.94 349 ASN A N 1
ATOM 2809 C CA . ASN A 1 349 ? -31.510 -25.726 -4.990 1.00 30.94 349 ASN A CA 1
ATOM 2810 C C . A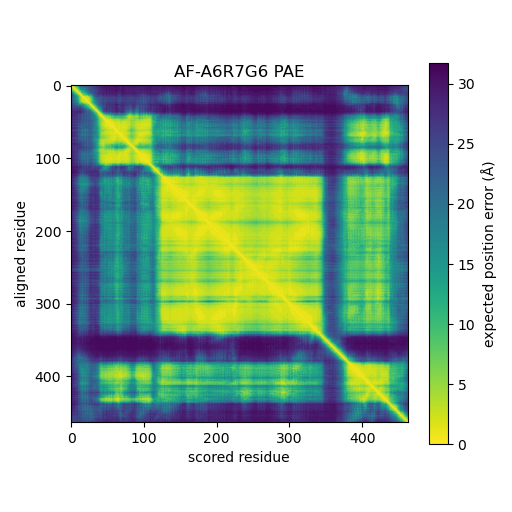SN A 1 349 ? -31.602 -27.246 -5.236 1.00 30.94 349 ASN A C 1
ATOM 2812 O O . ASN A 1 349 ? -32.433 -27.655 -6.034 1.00 30.94 349 ASN A O 1
ATOM 2816 N N . ASN A 1 350 ? -30.706 -28.052 -4.645 1.00 26.91 350 ASN A N 1
ATOM 2817 C CA . ASN A 1 350 ? -30.934 -29.439 -4.170 1.00 26.91 350 ASN A CA 1
ATOM 2818 C C . ASN A 1 350 ? -29.614 -30.183 -3.869 1.00 26.91 350 ASN A C 1
ATOM 2820 O O . ASN A 1 350 ? -28.572 -29.800 -4.411 1.00 26.91 350 ASN A O 1
ATOM 2824 N N . PRO A 1 351 ? -29.646 -31.233 -3.016 1.00 32.12 351 PRO A N 1
ATOM 2825 C CA . PRO A 1 351 ? -28.460 -31.948 -2.555 1.00 32.12 351 PRO A CA 1
ATOM 2826 C C . PRO A 1 351 ? -27.784 -32.717 -3.694 1.00 32.12 351 PRO A C 1
ATOM 2828 O O . PRO A 1 351 ? -28.444 -33.243 -4.589 1.00 32.12 351 PRO A O 1
ATOM 2831 N N . LEU A 1 352 ? -26.455 -32.780 -3.639 1.00 30.06 352 LEU A N 1
ATOM 2832 C CA . LEU A 1 352 ? -25.608 -33.556 -4.546 1.00 30.06 352 LEU A CA 1
ATOM 2833 C C . LEU A 1 352 ? -26.059 -35.029 -4.614 1.00 30.06 352 LEU A C 1
ATOM 2835 O O . LEU A 1 352 ? -26.186 -35.655 -3.561 1.00 30.06 352 LEU A O 1
ATOM 2839 N N . PRO A 1 353 ? -26.214 -35.632 -5.807 1.00 27.95 353 PRO A N 1
ATOM 2840 C CA . PRO A 1 353 ? -26.188 -37.079 -5.914 1.00 27.95 353 PRO A CA 1
ATOM 2841 C C . PRO A 1 353 ? -24.742 -37.556 -5.741 1.00 27.95 353 PRO A C 1
ATOM 2843 O O . PRO A 1 353 ? -23.817 -37.040 -6.375 1.00 27.95 353 PRO A O 1
ATOM 2846 N N . ALA A 1 354 ? -24.559 -38.554 -4.877 1.00 41.19 354 ALA A N 1
ATOM 2847 C CA . ALA A 1 354 ? -23.346 -39.354 -4.823 1.00 41.19 354 ALA A CA 1
ATOM 2848 C C . ALA A 1 354 ? -23.111 -39.959 -6.215 1.00 41.19 354 ALA A C 1
ATOM 2850 O O . ALA A 1 354 ? -23.904 -40.774 -6.684 1.00 41.19 354 ALA A O 1
ATOM 2851 N N . THR A 1 355 ? -22.065 -39.518 -6.909 1.00 33.31 355 THR A N 1
ATOM 2852 C CA . THR A 1 355 ? -21.722 -40.045 -8.232 1.00 33.31 355 THR A CA 1
ATOM 2853 C C . THR A 1 355 ? -20.676 -41.135 -8.075 1.00 33.31 355 THR A C 1
ATOM 2855 O O . THR A 1 355 ? -19.511 -40.884 -7.782 1.00 33.31 355 THR A O 1
ATOM 2858 N N . GLY A 1 356 ? -21.136 -42.371 -8.251 1.00 28.02 356 GLY A N 1
ATOM 2859 C CA . GLY A 1 356 ? -20.303 -43.493 -8.647 1.00 28.02 356 GLY A CA 1
ATOM 2860 C C . GLY A 1 356 ? -20.266 -43.631 -10.173 1.00 28.02 356 GLY A C 1
ATOM 2861 O O . GLY A 1 356 ? -21.232 -43.297 -10.854 1.00 28.02 356 GLY A O 1
ATOM 2862 N N . ALA A 1 357 ? -19.154 -44.213 -10.629 1.00 27.41 357 ALA A N 1
ATOM 2863 C CA . ALA A 1 357 ? -18.884 -44.846 -11.924 1.00 27.41 357 ALA A CA 1
ATOM 2864 C C . ALA A 1 357 ? -18.451 -43.966 -13.120 1.00 27.41 357 ALA A C 1
ATOM 2866 O O . ALA A 1 357 ? -19.279 -43.479 -13.882 1.00 27.41 357 ALA A O 1
ATOM 2867 N N . ALA A 1 358 ? -17.129 -43.934 -13.368 1.00 27.58 358 ALA A N 1
ATOM 2868 C CA . ALA A 1 358 ? -16.515 -44.605 -14.530 1.00 27.58 358 ALA A CA 1
ATOM 2869 C C . ALA A 1 358 ? -14.975 -44.789 -14.375 1.00 27.58 358 ALA A C 1
ATOM 2871 O O . ALA A 1 358 ? -14.241 -43.812 -14.352 1.00 27.58 358 ALA A O 1
ATOM 2872 N N . SER A 1 359 ? -14.561 -46.065 -14.273 1.00 26.83 359 SER A N 1
ATOM 2873 C CA . SER A 1 359 ? -13.298 -46.791 -14.588 1.00 26.83 359 SER A CA 1
ATOM 2874 C C . SER A 1 359 ? -11.860 -46.241 -14.393 1.00 26.83 359 SER A C 1
ATOM 2876 O O . SER A 1 359 ? -11.614 -45.043 -14.442 1.00 26.83 359 SER A O 1
ATOM 2878 N N . PRO A 1 360 ? -10.869 -47.151 -14.197 1.00 38.28 360 PRO A N 1
ATOM 2879 C CA . PRO A 1 360 ? -9.706 -46.921 -13.344 1.00 38.28 360 PRO A CA 1
ATOM 2880 C C . PRO A 1 360 ? -8.369 -46.945 -14.105 1.00 38.28 360 PRO A C 1
ATOM 2882 O O . PRO A 1 360 ? -7.972 -47.980 -14.631 1.00 38.28 360 PRO A O 1
ATOM 2885 N N . ALA A 1 361 ? -7.618 -45.845 -14.081 1.00 28.25 361 ALA A N 1
ATOM 2886 C CA . ALA A 1 361 ? -6.161 -45.881 -14.221 1.00 28.25 361 ALA A CA 1
ATOM 2887 C C . ALA A 1 361 ? -5.550 -44.555 -13.749 1.00 28.25 361 ALA A C 1
ATOM 2889 O O . ALA A 1 361 ? -5.775 -43.510 -14.345 1.00 28.25 361 ALA A O 1
ATOM 2890 N N . ALA A 1 362 ? -4.785 -44.646 -12.660 1.00 36.75 362 ALA A N 1
ATOM 2891 C CA . ALA A 1 362 ? -3.722 -43.735 -12.244 1.00 36.75 362 ALA A CA 1
ATOM 2892 C C . ALA A 1 362 ? -3.964 -42.221 -12.421 1.00 36.75 362 ALA A C 1
ATOM 2894 O O . ALA A 1 362 ? -3.457 -41.606 -13.348 1.00 36.75 362 ALA A O 1
ATOM 2895 N N . ASN A 1 363 ? -4.589 -41.592 -11.425 1.00 30.48 363 ASN A N 1
ATOM 2896 C CA . ASN A 1 363 ? -4.054 -40.336 -10.905 1.00 30.48 363 ASN A CA 1
ATOM 2897 C C . ASN A 1 363 ? -4.398 -40.220 -9.422 1.00 30.48 363 ASN A C 1
ATOM 2899 O O . ASN A 1 363 ? -5.555 -40.301 -9.015 1.00 30.48 363 ASN A O 1
ATOM 2903 N N . LYS A 1 364 ? -3.345 -40.130 -8.607 1.00 27.06 364 LYS A N 1
ATOM 2904 C CA . LYS A 1 364 ? -3.423 -39.937 -7.159 1.00 27.06 364 LYS A CA 1
ATOM 2905 C C . LYS A 1 364 ? -4.302 -38.710 -6.871 1.00 27.06 364 LYS A C 1
ATOM 2907 O O . LYS A 1 364 ? -4.157 -37.720 -7.586 1.00 27.06 364 LYS A O 1
ATOM 2912 N N . PRO A 1 365 ? -5.166 -38.732 -5.843 1.00 28.98 365 PRO A N 1
ATOM 2913 C CA . PRO A 1 365 ? -5.857 -37.523 -5.426 1.00 28.98 365 PRO A CA 1
ATOM 2914 C C . PRO A 1 365 ? -4.802 -36.496 -5.010 1.00 28.98 365 PRO A C 1
ATOM 2916 O O . PRO A 1 365 ? -4.045 -36.720 -4.063 1.00 28.98 365 PRO A O 1
ATOM 2919 N N . THR A 1 366 ? -4.730 -35.382 -5.735 1.00 26.50 366 THR A N 1
ATOM 2920 C CA . THR A 1 366 ? -4.117 -34.157 -5.230 1.00 26.50 366 THR A CA 1
ATOM 2921 C C . THR A 1 366 ? -4.856 -33.812 -3.937 1.00 26.50 366 THR A C 1
ATOM 2923 O O . THR A 1 366 ? -6.085 -33.694 -3.958 1.00 26.50 366 THR A O 1
ATOM 2926 N N . PRO A 1 367 ? -4.169 -33.734 -2.786 1.00 27.55 367 PRO A N 1
ATOM 2927 C CA . PRO A 1 367 ? -4.836 -33.402 -1.542 1.00 27.55 367 PRO A CA 1
ATOM 2928 C C . PRO A 1 367 ? -5.429 -32.000 -1.682 1.00 27.55 367 PRO A C 1
ATOM 2930 O O . PRO A 1 367 ? -4.713 -31.052 -1.999 1.00 27.55 367 PRO A O 1
ATOM 2933 N N . SER A 1 368 ? -6.739 -31.875 -1.457 1.00 29.95 368 SER A N 1
ATOM 2934 C CA . SER A 1 368 ? -7.378 -30.578 -1.269 1.00 29.95 368 SER A CA 1
ATOM 2935 C C . SER A 1 368 ? -6.592 -29.831 -0.197 1.00 29.95 368 SER A C 1
ATOM 2937 O O . SER A 1 368 ? -6.457 -30.325 0.928 1.00 29.95 368 SER A O 1
ATOM 2939 N N . VAL A 1 369 ? -6.052 -28.663 -0.539 1.00 31.50 369 VAL A N 1
ATOM 2940 C CA . VAL A 1 369 ? -5.335 -27.780 0.388 1.00 31.50 369 VAL A CA 1
ATOM 2941 C C . VAL A 1 369 ? -6.360 -27.098 1.302 1.00 31.50 369 VAL A C 1
ATOM 2943 O O . VAL A 1 369 ? -6.577 -25.901 1.290 1.00 31.50 369 VAL A O 1
ATOM 2946 N N . THR A 1 370 ? -7.048 -27.904 2.099 1.00 31.61 370 THR A N 1
ATOM 2947 C CA . THR A 1 370 ? -7.827 -27.508 3.273 1.00 31.61 370 THR A CA 1
ATOM 2948 C C . THR A 1 370 ? -7.303 -28.283 4.473 1.00 31.61 370 THR A C 1
ATOM 2950 O O . THR A 1 370 ? -8.040 -28.708 5.362 1.00 31.61 370 THR A O 1
ATOM 2953 N N . ARG A 1 371 ? -5.976 -28.462 4.526 1.00 28.05 371 ARG A N 1
ATOM 2954 C CA . ARG A 1 371 ? -5.306 -28.731 5.791 1.00 28.05 371 ARG A CA 1
ATOM 2955 C C . ARG A 1 371 ? -5.352 -27.412 6.545 1.00 28.05 371 ARG A C 1
ATOM 2957 O O . ARG A 1 371 ? -4.517 -26.547 6.312 1.00 28.05 371 ARG A O 1
ATOM 2964 N N . ALA A 1 372 ? -6.396 -27.244 7.356 1.00 29.48 372 ALA A N 1
ATOM 2965 C CA . ALA A 1 372 ? -6.520 -26.138 8.286 1.00 29.48 372 ALA A CA 1
ATOM 2966 C C . ALA A 1 372 ? -5.188 -26.015 9.032 1.00 29.48 372 ALA A C 1
ATOM 2968 O O . ALA A 1 372 ? -4.854 -26.863 9.863 1.00 29.48 372 ALA A O 1
ATOM 2969 N N . LEU A 1 373 ? -4.395 -25.002 8.677 1.00 29.78 373 LEU A N 1
ATOM 2970 C CA . LEU A 1 373 ? -3.321 -24.561 9.545 1.00 29.78 373 LEU A CA 1
ATOM 2971 C C . LEU A 1 373 ? -3.989 -24.237 10.886 1.00 29.78 373 LEU A C 1
ATOM 2973 O O . LEU A 1 373 ? -5.096 -23.678 10.883 1.00 29.78 373 LEU A O 1
ATOM 2977 N N . PRO A 1 374 ? -3.381 -24.617 12.021 1.00 24.98 374 PRO A N 1
ATOM 2978 C CA . PRO A 1 374 ? -3.866 -24.168 13.313 1.00 24.98 374 PRO A CA 1
ATOM 2979 C C . PRO A 1 374 ? -4.096 -22.663 13.209 1.00 24.98 374 PRO A C 1
ATOM 2981 O O . PRO A 1 374 ? -3.236 -21.954 12.679 1.00 24.98 374 PRO A O 1
ATOM 2984 N N . LYS A 1 375 ? -5.245 -22.162 13.681 1.00 31.22 375 LYS A N 1
ATOM 2985 C CA . LYS A 1 375 ? -5.307 -20.748 14.044 1.00 31.22 375 LYS A CA 1
ATOM 2986 C C . LYS A 1 375 ? -4.120 -20.542 14.977 1.00 31.22 375 LYS A C 1
ATOM 2988 O O . LYS A 1 375 ? -4.120 -21.081 16.081 1.00 31.22 375 LYS A O 1
ATOM 2993 N N . PHE A 1 376 ? -3.086 -19.854 14.508 1.00 30.38 376 PHE A N 1
ATOM 2994 C CA . PHE A 1 376 ? -2.043 -19.358 15.383 1.00 30.38 376 PHE A CA 1
ATOM 2995 C C . PHE A 1 376 ? -2.704 -18.250 16.197 1.00 30.38 376 PHE A C 1
ATOM 2997 O O . PHE A 1 376 ? -2.630 -17.071 15.866 1.00 30.38 376 PHE A O 1
ATOM 3004 N N . GLU A 1 377 ? -3.435 -18.648 17.234 1.00 35.75 377 GLU A N 1
ATOM 3005 C CA . GLU A 1 377 ? -3.702 -17.770 18.354 1.00 35.75 377 GLU A CA 1
ATOM 3006 C C . GLU A 1 377 ? -2.338 -17.515 18.976 1.00 35.75 377 GLU A C 1
ATOM 3008 O O . GLU A 1 377 ? -1.742 -18.378 19.621 1.00 35.75 377 GLU A O 1
ATOM 3013 N N . CYS A 1 378 ? -1.787 -16.342 18.682 1.00 34.50 378 CYS A N 1
ATOM 3014 C CA . CYS A 1 378 ? -0.621 -15.844 19.376 1.00 34.50 378 CYS A CA 1
ATOM 3015 C C . CYS A 1 378 ? -1.062 -15.654 20.833 1.00 34.50 378 CYS A C 1
ATOM 3017 O O . CYS A 1 378 ? -1.689 -14.653 21.177 1.00 34.50 378 CYS A O 1
ATOM 3019 N N . VAL A 1 379 ? -0.837 -16.683 21.655 1.00 39.69 379 VAL A N 1
ATOM 3020 C CA . VAL A 1 379 ? -1.179 -16.712 23.079 1.00 39.69 379 VAL A CA 1
ATOM 3021 C C . VAL A 1 379 ? -0.648 -15.420 23.698 1.00 39.69 379 VAL A C 1
ATOM 3023 O O . VAL A 1 379 ? 0.524 -15.090 23.510 1.00 39.69 379 VAL A O 1
ATOM 3026 N N . GLY A 1 380 ? -1.525 -14.668 24.371 1.00 44.28 380 GLY A N 1
ATOM 3027 C CA . GLY A 1 380 ? -1.420 -13.221 24.622 1.00 44.28 380 GLY A CA 1
ATOM 3028 C C . GLY A 1 380 ? -0.136 -12.668 25.259 1.00 44.28 380 GLY A C 1
ATOM 3029 O O . GLY A 1 380 ? -0.019 -11.457 25.382 1.00 44.28 380 GLY A O 1
ATOM 3030 N N . GLY A 1 381 ? 0.853 -13.483 25.626 1.00 52.22 381 GLY A N 1
ATOM 3031 C CA . GLY A 1 381 ? 2.170 -13.007 26.058 1.00 52.22 381 GLY A CA 1
ATOM 3032 C C . GLY A 1 381 ? 2.970 -12.340 24.932 1.00 52.22 381 GLY A C 1
ATOM 3033 O O . GLY A 1 381 ? 3.319 -11.166 25.039 1.00 52.22 381 GLY A O 1
ATOM 3034 N N . LEU A 1 382 ? 3.234 -13.055 23.831 1.00 50.69 382 LEU A N 1
ATOM 3035 C CA . LEU A 1 382 ? 4.156 -12.579 22.787 1.00 50.69 382 LEU A CA 1
ATOM 3036 C C . LEU A 1 382 ? 3.565 -11.428 21.957 1.00 50.69 382 LEU A C 1
ATOM 3038 O O . LEU A 1 382 ? 4.248 -10.445 21.676 1.00 50.69 382 LEU A O 1
ATOM 3042 N N . SER A 1 383 ? 2.277 -11.516 21.605 1.00 52.69 383 SER A N 1
ATOM 3043 C CA . SER A 1 383 ? 1.589 -10.452 20.861 1.00 52.69 383 SER A CA 1
ATOM 3044 C C . SER A 1 383 ? 1.536 -9.149 21.657 1.00 52.69 383 SER A C 1
ATOM 3046 O O . SER A 1 383 ? 1.809 -8.087 21.103 1.00 52.69 383 SER A O 1
ATOM 3048 N N . ASN A 1 384 ? 1.228 -9.214 22.958 1.00 53.16 384 ASN A N 1
ATOM 3049 C CA . ASN A 1 384 ? 1.193 -8.017 23.795 1.00 53.16 384 ASN A CA 1
ATOM 3050 C C . ASN A 1 384 ? 2.590 -7.407 23.921 1.00 53.16 384 ASN A C 1
ATOM 3052 O O . ASN A 1 384 ? 2.726 -6.200 23.771 1.00 53.16 384 ASN A O 1
ATOM 3056 N N . GLN A 1 385 ? 3.634 -8.220 24.112 1.00 60.22 385 GLN A N 1
ATOM 3057 C CA . GLN A 1 385 ? 5.015 -7.728 24.164 1.00 60.22 385 GLN A CA 1
ATOM 3058 C C . GLN A 1 385 ? 5.427 -6.989 22.885 1.00 60.22 385 GLN A C 1
ATOM 3060 O O . GLN A 1 385 ? 6.014 -5.912 22.971 1.00 60.22 385 GLN A O 1
ATOM 3065 N N . LEU A 1 386 ? 5.104 -7.525 21.703 1.00 59.88 386 LEU A N 1
ATOM 3066 C CA . LEU A 1 386 ? 5.406 -6.862 20.430 1.00 59.88 386 LEU A CA 1
ATOM 3067 C C . LEU A 1 386 ? 4.624 -5.554 20.264 1.00 59.88 386 LEU A C 1
ATOM 3069 O O . LEU A 1 386 ? 5.209 -4.547 19.870 1.00 59.88 386 LEU A O 1
ATOM 3073 N N . VAL A 1 387 ? 3.336 -5.542 20.624 1.00 61.31 387 VAL A N 1
ATOM 3074 C CA . VAL A 1 387 ? 2.511 -4.323 20.606 1.00 61.31 387 VAL A CA 1
ATOM 3075 C C . VAL A 1 387 ? 3.074 -3.270 21.560 1.00 61.31 387 VAL A C 1
ATOM 3077 O O . VAL A 1 387 ? 3.220 -2.120 21.160 1.00 61.31 387 VAL A O 1
ATOM 3080 N N . TYR A 1 388 ? 3.447 -3.645 22.787 1.00 60.59 388 TYR A N 1
ATOM 3081 C CA . TYR A 1 388 ? 4.057 -2.725 23.750 1.00 60.59 388 TYR A CA 1
ATOM 3082 C C . TYR A 1 388 ? 5.375 -2.148 23.234 1.00 60.59 388 TYR A C 1
ATOM 3084 O O . TYR A 1 388 ? 5.557 -0.936 23.295 1.00 60.59 388 TYR A O 1
ATOM 3092 N N . ARG A 1 389 ? 6.266 -2.984 22.683 1.00 70.00 389 ARG A N 1
ATOM 3093 C CA . ARG A 1 389 ? 7.537 -2.525 22.095 1.00 70.00 389 ARG A CA 1
ATOM 3094 C C . ARG A 1 389 ? 7.302 -1.535 20.955 1.00 70.00 389 ARG A C 1
ATOM 3096 O O . ARG A 1 389 ? 7.945 -0.492 20.910 1.00 70.00 389 ARG A O 1
ATOM 3103 N N . TRP A 1 390 ? 6.348 -1.824 20.072 1.00 69.06 390 TRP A N 1
ATOM 3104 C CA . TRP A 1 390 ? 5.999 -0.930 18.968 1.00 69.06 390 TRP A CA 1
ATOM 3105 C C . TRP A 1 390 ? 5.402 0.398 19.454 1.00 69.06 390 TRP A C 1
ATOM 3107 O O . TRP A 1 390 ? 5.860 1.469 19.058 1.00 69.06 390 TRP A O 1
ATOM 3117 N N . LEU A 1 391 ? 4.424 0.348 20.366 1.00 64.88 391 LEU A N 1
ATOM 3118 C CA . LEU A 1 391 ? 3.815 1.548 20.946 1.00 64.88 391 LEU A CA 1
ATOM 3119 C C . LEU A 1 391 ? 4.844 2.399 21.696 1.00 64.88 391 LEU A C 1
ATOM 3121 O O . LEU A 1 391 ? 4.794 3.620 21.603 1.00 64.88 391 LEU A O 1
ATOM 3125 N N . GLN A 1 392 ? 5.799 1.776 22.390 1.00 68.38 392 GLN A N 1
ATOM 3126 C CA . GLN A 1 392 ? 6.872 2.481 23.088 1.00 68.38 392 GLN A CA 1
ATOM 3127 C C . GLN A 1 392 ? 7.748 3.292 22.124 1.00 68.38 392 GLN A C 1
ATOM 3129 O O . GLN A 1 392 ? 8.061 4.444 22.425 1.00 68.38 392 GLN A O 1
ATOM 3134 N N . LEU A 1 393 ? 8.108 2.732 20.963 1.00 72.94 393 LEU A N 1
ATOM 3135 C CA . LEU A 1 393 ? 8.860 3.453 19.929 1.00 72.94 393 LEU A CA 1
ATOM 3136 C C . LEU A 1 393 ? 8.060 4.644 19.389 1.00 72.94 393 LEU A C 1
ATOM 3138 O O . LEU A 1 393 ? 8.574 5.760 19.333 1.00 72.94 393 LEU A O 1
ATOM 3142 N N . MET A 1 394 ? 6.781 4.432 19.063 1.00 70.44 394 MET A N 1
ATOM 3143 C CA . MET A 1 394 ? 5.909 5.499 18.559 1.00 70.44 394 MET A CA 1
ATOM 3144 C C . MET A 1 394 ? 5.726 6.632 19.577 1.00 70.44 394 MET A C 1
ATOM 3146 O O . MET A 1 394 ? 5.839 7.803 19.220 1.00 70.44 394 MET A O 1
ATOM 3150 N N . VAL A 1 395 ? 5.466 6.293 20.846 1.00 66.06 395 VAL A N 1
ATOM 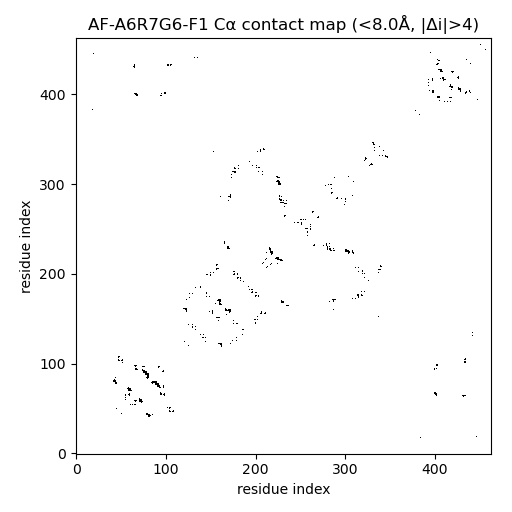3151 C CA . VAL A 1 395 ? 5.333 7.264 21.947 1.00 66.06 395 VAL A CA 1
ATOM 3152 C C . VAL A 1 395 ? 6.618 8.049 22.118 1.00 66.06 395 VAL A C 1
ATOM 3154 O O . VAL A 1 395 ? 6.568 9.267 22.250 1.00 66.06 395 VAL A O 1
ATOM 3157 N N . ARG A 1 396 ? 7.766 7.368 22.095 1.00 73.06 396 ARG A N 1
ATOM 3158 C CA . ARG A 1 396 ? 9.064 8.019 22.242 1.00 73.06 396 ARG A CA 1
ATOM 3159 C C . ARG A 1 396 ? 9.286 9.062 21.156 1.00 73.06 396 ARG A C 1
ATOM 3161 O O . ARG A 1 396 ? 9.665 10.179 21.491 1.00 73.06 396 ARG A O 1
ATOM 3168 N N . VAL A 1 397 ? 9.007 8.731 19.894 1.00 74.75 397 VAL A N 1
ATOM 3169 C CA . VAL A 1 397 ? 9.147 9.706 18.804 1.00 74.75 397 VAL A CA 1
ATOM 3170 C C . VAL A 1 397 ? 8.200 10.884 19.000 1.00 74.75 397 VAL A C 1
ATOM 3172 O O . VAL A 1 397 ? 8.645 12.026 18.981 1.00 74.75 397 VAL A O 1
ATOM 3175 N N . ALA A 1 398 ? 6.924 10.626 19.287 1.00 69.50 398 ALA A N 1
ATOM 3176 C CA . ALA A 1 398 ? 5.948 11.692 19.486 1.00 69.50 398 ALA A CA 1
ATOM 3177 C C . ALA A 1 398 ? 6.301 12.615 20.672 1.00 69.50 398 ALA A C 1
ATOM 3179 O O . ALA A 1 398 ? 6.094 13.823 20.597 1.00 69.50 398 ALA A O 1
ATOM 3180 N N . VAL A 1 399 ? 6.846 12.070 21.764 1.00 68.56 399 VAL A N 1
ATOM 3181 C CA . VAL A 1 399 ? 7.247 12.848 22.948 1.00 68.56 399 VAL A CA 1
ATOM 3182 C C . VAL A 1 399 ? 8.521 13.654 22.693 1.00 68.56 399 VAL A C 1
ATOM 3184 O O . VAL A 1 399 ? 8.601 14.811 23.108 1.00 68.56 399 VAL A O 1
ATOM 3187 N N . ASN A 1 400 ? 9.507 13.059 22.020 1.00 76.38 400 ASN A N 1
ATOM 3188 C CA . ASN A 1 400 ? 10.835 13.651 21.858 1.00 76.38 400 ASN A CA 1
ATOM 3189 C C . ASN A 1 400 ? 10.948 14.591 20.647 1.00 76.38 400 ASN A C 1
ATOM 3191 O O . ASN A 1 400 ? 11.741 15.532 20.681 1.00 76.38 400 ASN A O 1
ATOM 3195 N N . TYR A 1 401 ? 10.154 14.354 19.602 1.00 78.56 401 TYR A N 1
ATOM 3196 C CA . TYR A 1 401 ? 10.219 15.052 18.316 1.00 78.56 401 TYR A CA 1
ATOM 3197 C C . TYR A 1 401 ? 8.893 15.750 18.007 1.00 78.56 401 TYR A C 1
ATOM 3199 O O . TYR A 1 401 ? 8.256 15.486 16.996 1.00 78.56 401 TYR A O 1
ATOM 3207 N N . HIS A 1 402 ? 8.446 16.618 18.915 1.00 76.56 402 HIS A N 1
ATOM 3208 C CA . HIS A 1 402 ? 7.362 17.575 18.663 1.00 76.56 402 HIS A CA 1
ATOM 3209 C C . HIS A 1 402 ? 6.044 16.979 18.121 1.00 76.56 402 HIS A C 1
ATOM 3211 O O . HIS A 1 402 ? 5.416 17.534 17.226 1.00 76.56 402 HIS A O 1
ATOM 3217 N N . GLY A 1 403 ? 5.626 15.816 18.630 1.00 67.44 403 GLY A N 1
ATOM 3218 C CA . GLY A 1 403 ? 4.407 15.146 18.165 1.00 67.44 403 GLY A CA 1
ATOM 3219 C C . GLY A 1 403 ? 4.552 14.425 16.820 1.00 67.44 403 GLY A C 1
ATOM 3220 O O . GLY A 1 403 ? 3.543 14.024 16.231 1.00 67.44 403 GLY A O 1
ATOM 3221 N N . ALA A 1 404 ? 5.780 14.236 16.326 1.00 70.81 404 ALA A N 1
ATOM 3222 C CA . ALA A 1 404 ? 6.046 13.555 15.069 1.00 70.81 404 ALA A CA 1
ATOM 3223 C C . ALA A 1 404 ? 5.527 12.111 15.060 1.00 70.81 404 ALA A C 1
ATOM 3225 O O . ALA A 1 404 ? 5.613 11.358 16.035 1.00 70.81 404 ALA A O 1
ATOM 3226 N N . ILE A 1 405 ? 5.018 11.722 13.896 1.00 70.25 405 ILE A N 1
ATOM 3227 C CA . ILE A 1 405 ? 4.703 10.345 13.532 1.00 70.25 405 ILE A CA 1
ATOM 3228 C C . ILE A 1 405 ? 5.318 10.158 12.154 1.00 70.25 405 ILE A C 1
ATOM 3230 O O . ILE A 1 405 ? 4.993 10.909 11.237 1.00 70.25 405 ILE A O 1
ATOM 3234 N N . VAL A 1 406 ? 6.208 9.180 12.035 1.00 68.31 406 VAL A N 1
ATOM 3235 C CA . VAL A 1 406 ? 7.014 8.957 10.833 1.00 68.31 406 VAL A CA 1
ATOM 3236 C C . VAL A 1 406 ? 6.576 7.692 10.101 1.00 68.31 406 VAL A C 1
ATOM 3238 O O . VAL A 1 406 ? 5.864 6.845 10.644 1.00 68.31 406 VAL A O 1
ATOM 3241 N N . GLU A 1 407 ? 6.990 7.576 8.848 1.00 66.62 407 GLU A N 1
ATOM 3242 C CA . GLU A 1 407 ? 6.600 6.511 7.931 1.00 66.62 407 GLU A CA 1
ATOM 3243 C C . GLU A 1 407 ? 7.214 5.160 8.314 1.00 66.62 407 GLU A C 1
ATOM 3245 O O . GLU A 1 407 ? 6.561 4.121 8.185 1.00 66.62 407 GLU A O 1
ATOM 3250 N N . LYS A 1 408 ? 8.467 5.174 8.786 1.00 76.00 408 LYS A N 1
ATOM 3251 C CA . LYS A 1 408 ? 9.266 3.992 9.138 1.00 76.00 408 LYS A CA 1
ATOM 3252 C C . LYS A 1 408 ? 10.017 4.242 10.455 1.00 76.00 408 LYS A C 1
ATOM 3254 O O . LYS A 1 408 ? 10.390 5.373 10.745 1.00 76.00 408 LYS A O 1
ATOM 3259 N N . TYR A 1 409 ? 10.268 3.194 11.241 1.00 79.69 409 TYR A N 1
ATOM 3260 C CA . TYR A 1 409 ? 11.022 3.284 12.501 1.00 79.69 409 TYR A CA 1
ATOM 3261 C C . TYR A 1 409 ? 12.206 2.311 12.487 1.00 79.69 409 TYR A C 1
ATOM 3263 O O . TYR A 1 409 ? 12.033 1.149 12.108 1.00 79.69 409 TYR A O 1
ATOM 3271 N N . ASP A 1 410 ? 13.376 2.747 12.955 1.00 83.38 410 ASP A N 1
ATOM 3272 C CA . ASP A 1 410 ? 14.470 1.842 13.305 1.00 83.38 410 ASP A CA 1
ATOM 3273 C C . ASP A 1 410 ? 14.160 1.194 14.660 1.00 83.38 410 ASP A C 1
ATOM 3275 O O . ASP A 1 410 ? 14.242 1.809 15.723 1.00 83.38 410 ASP A O 1
ATOM 3279 N N . VAL A 1 411 ? 13.776 -0.082 14.619 1.00 82.44 411 VAL A N 1
ATOM 3280 C CA . VAL A 1 411 ? 13.384 -0.853 15.808 1.00 82.44 411 VAL A CA 1
ATOM 3281 C C . VAL A 1 411 ? 14.566 -1.275 16.690 1.00 82.44 411 VAL A C 1
ATOM 3283 O O . VAL A 1 411 ? 14.352 -1.889 17.735 1.00 82.44 411 VAL A O 1
ATOM 3286 N N . THR A 1 412 ? 15.802 -0.976 16.281 1.00 79.69 412 THR A N 1
ATOM 3287 C CA . THR A 1 412 ? 17.034 -1.274 17.025 1.00 79.69 412 THR A CA 1
ATOM 3288 C C . THR A 1 412 ? 17.628 -0.046 17.718 1.00 79.69 412 THR A C 1
ATOM 3290 O O . THR A 1 412 ? 18.363 -0.202 18.693 1.00 79.69 412 THR A O 1
ATOM 3293 N N . GLN A 1 413 ? 17.274 1.165 17.275 1.00 77.56 413 GLN A N 1
ATOM 3294 C CA . GLN A 1 413 ? 17.779 2.429 17.816 1.00 77.56 413 GLN A CA 1
ATOM 3295 C C . GLN A 1 413 ? 16.764 3.066 18.765 1.00 77.56 413 GLN A C 1
ATOM 3297 O O . GLN A 1 413 ? 15.815 3.719 18.346 1.00 77.56 413 GLN A O 1
ATOM 3302 N N . LEU A 1 414 ? 16.962 2.905 20.075 1.00 71.25 414 LEU A N 1
ATOM 3303 C CA . LEU A 1 414 ? 16.041 3.467 21.070 1.00 71.25 414 LEU A CA 1
ATOM 3304 C C . LEU A 1 414 ? 16.198 4.979 21.272 1.00 71.25 414 LEU A C 1
ATOM 3306 O O . LEU A 1 414 ? 15.268 5.604 21.781 1.00 71.25 414 LEU A O 1
ATOM 3310 N N . ASP A 1 415 ? 17.335 5.568 20.907 1.00 73.00 415 ASP A N 1
ATOM 3311 C CA . ASP A 1 415 ? 17.602 6.989 21.155 1.00 73.00 415 ASP A CA 1
ATOM 3312 C C . ASP A 1 415 ? 16.968 7.887 20.086 1.00 73.00 415 ASP A C 1
ATOM 3314 O O . ASP A 1 415 ? 16.343 8.891 20.427 1.00 73.00 415 ASP A O 1
ATOM 3318 N N . ASN A 1 416 ? 17.038 7.480 18.814 1.00 75.38 416 ASN A N 1
ATOM 3319 C CA . ASN A 1 416 ? 16.400 8.178 17.695 1.00 75.38 416 ASN A CA 1
ATOM 3320 C C . ASN A 1 416 ? 15.760 7.199 16.687 1.00 75.38 416 ASN A C 1
ATOM 3322 O O . ASN A 1 416 ? 16.226 7.080 15.554 1.00 75.38 416 ASN A O 1
ATOM 3326 N N . PRO A 1 417 ? 14.677 6.493 17.064 1.00 79.69 417 PRO A N 1
ATOM 3327 C CA . PRO A 1 417 ? 14.052 5.494 16.192 1.00 79.69 417 PRO A CA 1
ATOM 3328 C C . PRO A 1 417 ? 13.387 6.093 14.944 1.00 79.69 417 PRO A C 1
ATOM 3330 O O . PRO A 1 417 ? 13.013 5.353 14.040 1.00 79.69 417 PRO A O 1
ATOM 3333 N N . SER A 1 418 ? 13.211 7.415 14.878 1.00 78.62 418 SER A N 1
ATOM 3334 C CA . SER A 1 418 ? 12.672 8.126 13.713 1.00 78.62 418 SER A CA 1
ATOM 3335 C C . SER A 1 418 ? 13.701 8.422 12.623 1.00 78.62 418 SER A C 1
ATOM 3337 O O . SER A 1 418 ? 13.303 8.798 11.521 1.00 78.62 418 SER A O 1
ATOM 3339 N N . GLN A 1 419 ? 14.999 8.280 12.898 1.00 81.69 419 GLN A N 1
ATOM 3340 C CA . GLN A 1 419 ? 16.047 8.544 11.916 1.00 81.69 419 GLN A CA 1
ATOM 3341 C C . GLN A 1 419 ? 16.308 7.295 11.078 1.00 81.69 419 GLN A C 1
ATOM 3343 O O . GLN A 1 419 ? 17.079 6.414 11.448 1.00 81.69 419 GLN A O 1
ATOM 3348 N N . VAL A 1 420 ? 15.622 7.224 9.943 1.00 81.75 420 VAL A N 1
ATOM 3349 C CA . VAL A 1 420 ? 15.786 6.164 8.954 1.00 81.75 420 VAL A CA 1
ATOM 3350 C C . VAL A 1 420 ? 16.221 6.828 7.657 1.00 81.75 420 VAL A C 1
ATOM 3352 O O . VAL A 1 420 ? 15.397 7.449 6.996 1.00 81.75 420 VAL A O 1
ATOM 3355 N N . ASP A 1 421 ? 17.497 6.678 7.300 1.00 82.62 421 ASP A N 1
ATOM 3356 C CA . ASP A 1 421 ? 18.100 7.267 6.089 1.00 82.62 421 ASP A CA 1
ATOM 3357 C C . ASP A 1 421 ? 18.058 6.308 4.881 1.00 82.62 421 ASP A C 1
ATOM 3359 O O . ASP A 1 421 ? 18.663 6.554 3.841 1.00 82.62 421 ASP A O 1
ATOM 3363 N N . ALA A 1 422 ? 17.368 5.170 5.016 1.00 73.44 422 ALA A N 1
ATOM 3364 C CA . ALA A 1 422 ? 17.203 4.218 3.926 1.00 73.44 422 ALA A CA 1
ATOM 3365 C C . ALA A 1 422 ? 16.312 4.806 2.816 1.00 73.44 422 ALA A C 1
ATOM 3367 O O . ALA A 1 422 ? 15.209 5.287 3.088 1.00 73.44 422 ALA A O 1
ATOM 3368 N N . GLU A 1 423 ? 16.763 4.684 1.564 1.00 83.12 423 GLU A N 1
ATOM 3369 C CA . GLU A 1 423 ? 16.070 5.174 0.363 1.00 83.12 423 GLU A CA 1
ATOM 3370 C C . GLU A 1 423 ? 15.869 6.701 0.391 1.00 83.12 423 GLU A C 1
ATOM 3372 O O . GLU A 1 423 ? 16.842 7.445 0.436 1.00 83.12 423 GLU A O 1
ATOM 3377 N N . TYR A 1 424 ? 14.620 7.171 0.359 1.00 74.94 424 TYR A N 1
ATOM 3378 C CA . TYR A 1 424 ? 14.250 8.586 0.449 1.00 74.94 424 TYR A CA 1
ATOM 3379 C C . TYR A 1 424 ? 14.128 9.086 1.902 1.00 74.94 424 TYR A C 1
ATOM 3381 O O . TYR A 1 424 ? 13.766 10.240 2.135 1.00 74.94 424 TYR A O 1
ATOM 3389 N N . GLY A 1 425 ? 14.393 8.216 2.881 1.00 78.44 425 GLY A N 1
ATOM 3390 C CA . GLY A 1 425 ? 14.280 8.504 4.306 1.00 78.44 425 GLY A CA 1
ATOM 3391 C C . GLY A 1 425 ? 12.859 8.829 4.789 1.00 78.44 425 GLY A C 1
ATOM 3392 O O . GLY A 1 425 ? 11.876 8.680 4.061 1.00 78.44 425 GLY A O 1
ATOM 3393 N N . ASN A 1 426 ? 12.731 9.252 6.048 1.00 76.94 426 ASN A N 1
ATOM 3394 C CA . ASN A 1 426 ? 11.455 9.714 6.609 1.00 76.94 426 ASN A CA 1
ATOM 3395 C C . ASN A 1 426 ? 11.216 11.199 6.304 1.00 76.94 426 ASN A C 1
ATOM 3397 O O . ASN A 1 426 ? 12.096 12.025 6.538 1.00 76.94 426 ASN A O 1
ATOM 3401 N N . GLN A 1 427 ? 10.004 11.543 5.862 1.00 72.88 427 GLN A N 1
ATOM 3402 C CA . GLN A 1 427 ? 9.592 12.924 5.575 1.00 72.88 427 GLN A CA 1
ATOM 3403 C C . GLN A 1 427 ? 8.618 13.460 6.636 1.00 72.88 427 GLN A C 1
ATOM 3405 O O . GLN A 1 427 ? 8.459 14.668 6.776 1.00 72.88 427 GLN A O 1
ATOM 3410 N N . GLY A 1 428 ? 8.024 12.587 7.461 1.00 66.81 428 GLY A N 1
ATOM 3411 C CA . GLY A 1 428 ? 7.103 12.955 8.546 1.00 66.81 428 GLY A CA 1
ATOM 3412 C C . GLY A 1 428 ? 7.706 13.792 9.686 1.00 66.81 428 GLY A C 1
ATOM 3413 O O . GLY A 1 428 ? 6.997 14.111 10.642 1.00 66.81 428 GLY A O 1
ATOM 3414 N N . LEU A 1 429 ? 8.996 14.135 9.602 1.00 73.06 429 LEU A N 1
ATOM 3415 C CA . LEU A 1 429 ? 9.676 15.086 10.486 1.00 73.06 429 LEU A CA 1
ATOM 3416 C C . LEU A 1 429 ? 9.636 16.529 9.951 1.00 73.06 429 LEU A C 1
ATOM 3418 O O . LEU A 1 429 ? 9.853 17.453 10.728 1.00 73.06 429 LEU A O 1
ATOM 3422 N N . ASP A 1 430 ? 9.338 16.745 8.665 1.00 76.69 430 ASP A N 1
ATOM 3423 C CA . ASP A 1 430 ? 9.324 18.074 8.038 1.00 76.69 430 ASP A CA 1
ATOM 3424 C C . ASP A 1 430 ? 7.935 18.731 8.130 1.00 76.69 430 ASP A C 1
ATOM 3426 O O . ASP A 1 430 ? 7.154 18.779 7.178 1.00 76.69 430 ASP A O 1
ATOM 3430 N N . PHE A 1 431 ? 7.592 19.227 9.320 1.00 76.62 431 PHE A N 1
ATOM 3431 C CA . PHE A 1 431 ? 6.413 20.069 9.532 1.00 76.62 431 PHE A CA 1
ATOM 3432 C C . PHE A 1 431 ? 6.753 21.283 10.397 1.00 76.62 431 PHE A C 1
ATOM 3434 O O . PHE A 1 431 ? 7.774 21.333 11.070 1.00 76.62 431 PHE A O 1
ATOM 3441 N N . LYS A 1 432 ? 5.894 22.302 10.378 1.00 80.12 432 LYS A N 1
ATOM 3442 C CA . LYS A 1 432 ? 6.098 23.528 11.160 1.00 80.12 432 LYS A CA 1
ATOM 3443 C C . LYS A 1 432 ? 4.986 23.672 12.177 1.00 80.12 432 LYS A C 1
ATOM 3445 O O . LYS A 1 432 ? 3.817 23.545 11.811 1.00 80.12 432 LYS A O 1
ATOM 3450 N N . TYR A 1 433 ? 5.351 23.996 13.414 1.00 81.00 433 TYR A N 1
ATOM 3451 C CA . TYR A 1 433 ? 4.470 24.286 14.547 1.00 81.00 433 TYR A CA 1
ATOM 3452 C C . TYR A 1 433 ? 3.584 23.145 15.060 1.00 81.00 433 TYR A C 1
ATOM 3454 O O . TYR A 1 433 ? 3.430 23.028 16.267 1.00 81.00 433 TYR A O 1
ATOM 3462 N N . ALA A 1 434 ? 2.935 22.364 14.192 1.00 69.19 434 ALA A N 1
ATOM 3463 C CA . ALA A 1 434 ? 2.076 21.255 14.597 1.00 69.19 434 ALA A CA 1
ATOM 3464 C C . ALA A 1 434 ? 1.948 20.198 13.501 1.00 69.19 434 ALA A C 1
ATOM 3466 O O . ALA A 1 434 ? 1.717 20.516 12.330 1.00 69.19 434 ALA A O 1
ATOM 3467 N N . ASN A 1 435 ? 1.995 18.926 13.898 1.00 66.00 435 ASN A N 1
ATOM 3468 C CA . ASN A 1 435 ? 1.713 17.822 12.991 1.00 66.00 435 ASN A CA 1
ATOM 3469 C C . ASN A 1 435 ? 0.193 17.673 12.797 1.00 66.00 435 ASN A C 1
ATOM 3471 O O . ASN A 1 435 ? -0.495 16.980 13.552 1.00 66.00 435 ASN A O 1
ATOM 3475 N N . VAL A 1 436 ? -0.353 18.373 11.799 1.00 61.69 436 VAL A N 1
ATOM 3476 C CA . VAL A 1 436 ? -1.801 18.413 11.519 1.00 61.69 436 VAL A CA 1
ATOM 3477 C C . VAL A 1 436 ? -2.304 17.245 10.665 1.00 61.69 436 VAL A C 1
ATOM 3479 O O . VAL A 1 436 ? -3.509 16.982 10.652 1.00 61.69 436 VAL A O 1
ATOM 3482 N N . GLU A 1 437 ? -1.404 16.535 9.983 1.00 55.03 437 GLU A N 1
ATOM 3483 C CA . GLU A 1 437 ? -1.729 15.399 9.106 1.00 55.03 437 GLU A CA 1
ATOM 3484 C C . GLU A 1 437 ? -1.453 14.038 9.771 1.00 55.03 437 GLU A C 1
ATOM 3486 O O . GLU A 1 437 ? -2.060 13.029 9.405 1.00 55.03 437 GLU A O 1
ATOM 3491 N N . GLY A 1 438 ? -0.617 14.011 10.815 1.00 49.56 438 GLY A N 1
ATOM 3492 C CA . GLY A 1 438 ? -0.394 12.850 11.667 1.00 49.56 438 GLY A CA 1
ATOM 3493 C C . GLY A 1 438 ? -1.657 12.448 12.431 1.00 49.56 438 GLY A C 1
ATOM 3494 O O . GLY A 1 438 ? -2.459 13.278 12.860 1.00 49.56 438 GLY A O 1
ATOM 3495 N N . HIS A 1 439 ? -1.849 11.144 12.637 1.00 44.47 439 HIS A N 1
ATOM 3496 C CA . HIS A 1 439 ? -2.993 10.525 13.325 1.00 44.47 439 HIS A CA 1
ATOM 3497 C C . HIS A 1 439 ? -3.098 10.868 14.841 1.00 44.47 439 HIS A C 1
ATOM 3499 O O . HIS A 1 439 ? -3.448 10.020 15.665 1.00 44.47 439 HIS A O 1
ATOM 3505 N N . ARG A 1 440 ? -2.853 12.121 15.252 1.00 37.34 440 ARG A N 1
ATOM 3506 C CA . ARG A 1 440 ? -2.812 12.590 16.647 1.00 37.34 440 ARG A CA 1
ATOM 3507 C C . ARG A 1 440 ? -4.104 12.282 17.408 1.00 37.34 440 ARG A C 1
ATOM 3509 O O . ARG A 1 440 ? -4.051 11.807 18.535 1.00 37.34 440 ARG A O 1
ATOM 3516 N N . LYS A 1 441 ? -5.286 12.435 16.792 1.00 36.41 441 LYS A N 1
ATOM 3517 C CA . LYS A 1 441 ? -6.572 12.097 17.451 1.00 36.41 441 LYS A CA 1
ATOM 3518 C C . LYS A 1 441 ? -6.756 10.598 17.719 1.00 36.41 441 LYS A C 1
ATOM 3520 O O . LYS A 1 441 ? -7.468 10.250 18.661 1.00 36.41 441 LYS A O 1
ATOM 3525 N N . LEU A 1 442 ? -6.135 9.736 16.911 1.00 37.34 442 LEU A N 1
ATOM 3526 C CA . LEU A 1 442 ? -6.179 8.279 17.071 1.00 37.34 442 LEU A CA 1
ATOM 3527 C C . LEU A 1 442 ? -5.213 7.831 18.184 1.00 37.34 442 LEU A C 1
ATOM 3529 O O . LEU A 1 442 ? -5.556 6.963 18.980 1.00 37.34 442 LEU A O 1
ATOM 3533 N N . MET A 1 443 ? -4.049 8.486 18.295 1.00 38.66 443 MET A N 1
ATOM 3534 C CA . MET A 1 443 ? -3.000 8.142 19.263 1.00 38.66 443 MET A CA 1
ATOM 3535 C C . MET A 1 443 ? -3.157 8.817 20.633 1.00 38.66 443 MET A C 1
ATOM 3537 O O . MET A 1 443 ? -3.022 8.137 21.639 1.00 38.66 443 MET A O 1
ATOM 3541 N N . VAL A 1 444 ? -3.531 10.099 20.730 1.00 36.31 444 VAL A N 1
ATOM 3542 C CA . VAL A 1 444 ? -3.688 10.802 22.027 1.00 36.31 444 VAL A CA 1
ATOM 3543 C C . VAL A 1 444 ? -4.767 10.153 22.909 1.00 36.31 444 VAL A C 1
ATOM 3545 O O . VAL A 1 444 ? -4.644 10.136 24.130 1.00 36.31 444 VAL A O 1
ATOM 3548 N N . LYS A 1 445 ? -5.795 9.529 22.310 1.00 32.88 445 LYS A N 1
ATOM 3549 C CA . LYS A 1 445 ? -6.781 8.721 23.054 1.00 32.88 445 LYS A CA 1
ATOM 3550 C C . LYS A 1 445 ? -6.259 7.346 23.492 1.00 32.88 445 LYS A C 1
ATOM 3552 O O . LYS A 1 445 ? -6.767 6.816 24.478 1.00 32.88 445 LYS A O 1
ATOM 3557 N N . ALA A 1 446 ? -5.277 6.779 22.790 1.00 32.12 446 ALA A N 1
ATOM 3558 C CA . ALA A 1 446 ? -4.620 5.521 23.156 1.00 32.12 446 ALA A CA 1
ATOM 3559 C C . ALA A 1 446 ? -3.451 5.727 24.143 1.00 32.12 446 ALA A C 1
ATOM 3561 O O . ALA A 1 446 ? -3.127 4.821 24.903 1.00 32.12 446 ALA A O 1
ATOM 3562 N N . LEU A 1 447 ? -2.848 6.921 24.157 1.00 40.69 447 LEU A N 1
ATOM 3563 C CA . LEU A 1 447 ? -1.559 7.221 24.790 1.00 40.69 447 LEU A CA 1
ATOM 3564 C C . LEU A 1 447 ? -1.636 8.174 25.984 1.00 40.69 447 LEU A C 1
ATOM 3566 O O . LEU A 1 447 ? -0.609 8.672 26.431 1.00 40.69 447 LEU A O 1
ATOM 3570 N N . GLY A 1 448 ? -2.816 8.368 26.580 1.00 35.12 448 GLY A N 1
ATOM 3571 C CA . GLY A 1 448 ? -2.966 9.031 27.887 1.00 35.12 448 GLY A CA 1
ATOM 3572 C C . GLY A 1 448 ? -2.273 8.312 29.064 1.00 35.12 448 GLY A C 1
ATOM 3573 O O . GLY A 1 448 ? -2.597 8.577 30.215 1.00 35.12 448 GLY A O 1
ATOM 3574 N N . LEU A 1 449 ? -1.349 7.392 28.781 1.00 35.62 449 LEU A N 1
ATOM 3575 C CA . LEU A 1 449 ? -0.499 6.651 29.701 1.00 35.62 449 LEU A CA 1
ATOM 3576 C C . LEU A 1 449 ? 0.952 7.082 29.449 1.00 35.62 449 LEU A C 1
ATOM 3578 O O . LEU A 1 449 ? 1.744 6.339 28.873 1.00 35.62 449 LEU A O 1
ATOM 3582 N N . CYS A 1 450 ? 1.308 8.293 29.879 1.00 34.72 450 CYS A N 1
ATOM 3583 C CA . CYS A 1 450 ? 2.706 8.618 30.149 1.00 34.72 450 CYS A CA 1
ATOM 3584 C C . CYS A 1 450 ? 3.136 7.801 31.372 1.00 34.72 450 CYS A C 1
ATOM 3586 O O . CYS A 1 450 ? 3.132 8.315 32.487 1.00 34.72 450 CYS A O 1
ATOM 3588 N N . VAL A 1 451 ? 3.447 6.518 31.186 1.00 33.97 451 VAL A N 1
ATOM 3589 C CA . VAL A 1 451 ? 4.238 5.801 32.185 1.00 33.97 451 VAL A CA 1
ATOM 3590 C C . VAL A 1 451 ? 5.672 6.317 32.028 1.00 33.97 451 VAL A C 1
ATOM 3592 O O . VAL A 1 451 ? 6.205 6.245 30.915 1.00 33.97 451 VAL A O 1
ATOM 3595 N N . PRO A 1 452 ? 6.281 6.901 33.075 1.00 34.22 452 PRO A N 1
ATOM 3596 C CA . PRO A 1 452 ? 7.671 7.332 33.034 1.00 34.22 452 PRO A CA 1
ATOM 3597 C C . PRO A 1 452 ? 8.574 6.181 32.586 1.00 34.22 452 PRO A C 1
ATOM 3599 O O . PRO A 1 452 ? 8.361 5.029 32.961 1.00 34.22 452 PRO A O 1
ATOM 3602 N N . TYR A 1 453 ? 9.595 6.495 31.788 1.00 37.66 453 TYR A N 1
ATOM 3603 C CA . TYR A 1 453 ? 10.580 5.527 31.290 1.00 37.66 453 TYR A CA 1
ATOM 3604 C C . TYR A 1 453 ? 11.189 4.657 32.406 1.00 37.66 453 TYR A C 1
ATOM 3606 O O . TYR A 1 453 ? 11.459 3.479 32.182 1.00 37.66 453 TYR A O 1
ATOM 3614 N N . ASP A 1 454 ? 11.327 5.205 33.615 1.00 35.69 454 ASP A N 1
ATOM 3615 C CA . ASP A 1 454 ? 11.896 4.504 34.768 1.00 35.69 454 ASP A CA 1
ATOM 3616 C C . ASP A 1 454 ? 10.947 3.486 35.427 1.00 35.69 454 ASP A C 1
ATOM 3618 O O . ASP A 1 454 ? 11.425 2.553 36.075 1.00 35.69 454 ASP A O 1
ATOM 3622 N N . ASP A 1 455 ? 9.632 3.600 35.206 1.00 36.81 455 ASP A N 1
ATOM 3623 C CA . ASP A 1 455 ? 8.615 2.713 35.795 1.00 36.81 455 ASP A CA 1
ATOM 3624 C C . ASP A 1 455 ? 8.273 1.510 34.894 1.00 36.81 455 ASP A C 1
ATOM 3626 O O . ASP A 1 455 ? 7.636 0.554 35.335 1.00 36.81 455 ASP A O 1
ATOM 3630 N N . LEU A 1 456 ? 8.735 1.510 33.637 1.00 37.16 456 LEU A N 1
ATOM 3631 C CA . LEU A 1 456 ? 8.616 0.392 32.687 1.00 37.16 456 LEU A CA 1
ATOM 3632 C C . LEU A 1 456 ? 9.908 -0.430 32.604 1.00 37.16 456 LEU A C 1
ATOM 3634 O O . LEU A 1 456 ? 10.315 -0.875 31.526 1.00 37.16 456 LEU A O 1
ATOM 3638 N N . ARG A 1 457 ? 10.571 -0.663 33.743 1.00 29.44 457 ARG A N 1
ATOM 3639 C CA . ARG A 1 457 ? 11.640 -1.663 33.803 1.00 29.44 457 ARG A CA 1
ATOM 3640 C C . ARG A 1 457 ? 11.042 -3.030 33.492 1.00 29.44 457 ARG A C 1
ATOM 3642 O O . ARG A 1 457 ? 10.319 -3.609 34.295 1.00 29.44 457 ARG A O 1
ATOM 3649 N N . MET A 1 458 ? 11.388 -3.557 32.322 1.00 34.53 458 MET A N 1
ATOM 3650 C CA . MET A 1 458 ? 11.385 -4.994 32.088 1.00 34.53 458 MET A CA 1
ATOM 3651 C C . MET A 1 458 ? 12.299 -5.598 33.158 1.00 34.53 458 MET A C 1
ATOM 3653 O O . MET A 1 458 ? 13.520 -5.466 33.067 1.00 34.53 458 MET A O 1
ATOM 3657 N N . GLU A 1 459 ? 11.731 -6.213 34.198 1.00 29.70 459 GLU A N 1
ATOM 3658 C CA . GLU A 1 459 ? 12.504 -7.160 34.995 1.00 29.70 459 GLU A CA 1
ATOM 3659 C C . GLU A 1 459 ? 13.103 -8.164 34.012 1.00 29.70 459 GLU A C 1
ATOM 3661 O O . GLU A 1 459 ? 12.399 -8.690 33.146 1.00 29.70 459 GLU A O 1
ATOM 3666 N N . ASN A 1 460 ? 14.422 -8.337 34.089 1.00 29.59 460 ASN A N 1
ATOM 3667 C CA . ASN A 1 460 ? 15.195 -9.215 33.226 1.00 29.59 460 ASN A CA 1
ATOM 3668 C C . ASN A 1 460 ? 14.547 -10.604 33.169 1.00 29.59 460 ASN A C 1
ATOM 3670 O O . ASN A 1 460 ? 14.790 -11.451 34.027 1.00 29.59 460 ASN A O 1
ATOM 3674 N N . ALA A 1 461 ? 13.751 -10.863 32.135 1.00 28.64 461 ALA A N 1
ATOM 3675 C CA . ALA A 1 461 ? 13.433 -12.218 31.740 1.00 28.64 461 ALA A CA 1
ATOM 3676 C C . ALA A 1 461 ? 14.695 -12.747 31.059 1.00 28.64 461 ALA A C 1
ATOM 3678 O O . ALA A 1 461 ? 14.954 -12.465 29.889 1.00 28.64 461 ALA A O 1
ATOM 3679 N N . HIS A 1 462 ? 15.528 -13.421 31.852 1.00 27.17 462 HIS A N 1
ATOM 3680 C CA . HIS A 1 462 ? 16.611 -14.250 31.349 1.00 27.17 462 HIS A CA 1
ATOM 3681 C C . HIS A 1 462 ? 16.086 -15.121 30.196 1.00 27.17 462 HIS A C 1
ATOM 3683 O O . HIS A 1 462 ? 15.017 -15.722 30.317 1.00 27.17 462 HIS A O 1
ATOM 3689 N N . ILE A 1 463 ? 16.831 -15.103 29.085 1.00 31.22 463 ILE A N 1
ATOM 3690 C CA . ILE A 1 463 ? 16.640 -15.958 27.904 1.00 31.22 463 ILE A CA 1
ATOM 3691 C C . ILE A 1 463 ? 16.636 -17.429 28.317 1.00 31.22 463 ILE A C 1
ATOM 3693 O O . ILE A 1 463 ? 17.497 -17.791 29.155 1.00 31.22 463 ILE A O 1
#

Nearest PDB structures (foldseek):
  5n6n-assembly1_C  TM=7.602E-01  e=1.853E-26  Saccharomyces cerevisiae S288C
  5nis-assembly1_A  TM=9.703E-01  e=3.655E-19  Saccharomyces cerevisiae S288C
  5m4a-assembly1_A  TM=9.609E-01  e=1.561E-18  Saccharomyces cerevisiae
  5jta-assembly1_A  TM=7.046E-01  e=2.971E-19  Saccharomyces cerevisiae
  5z6h-assembly1_A  TM=5.592E-01  e=4.645E-06  Enterobacter cloacae